Protein AF-A0A2C9XS08-F1 (afdb_monomer)

Nearest PDB structures (foldseek):
  7d3e-assembly1_B  TM=2.077E-01  e=2.075E-01  Homo sapiens
  6wxu-assembly1_D  TM=2.067E-01  e=1.122E+00  Mus musculus
  6fvo-assembly2_C  TM=2.912E-01  e=3.241E+00  Mycobacterium tuberculosis CDC1551
  6fvo-assembly1_B  TM=2.943E-01  e=5.509E+00  Mycobacterium tuberculosis CDC1551
  3p16-assembly1_B  TM=3.175E-01  e=7.358E+00  Mycobacterium tuberculosis H37Rv

Structure (mmCIF, N/CA/C/O backbone):
data_AF-A0A2C9XS08-F1
#
_entry.id   AF-A0A2C9XS08-F1
#
loop_
_atom_site.group_PDB
_atom_site.id
_atom_site.type_symbol
_atom_site.label_atom_id
_atom_site.label_alt_id
_atom_site.label_comp_id
_atom_site.label_asym_id
_atom_site.label_entity_id
_atom_site.label_seq_id
_atom_site.pdbx_PDB_ins_code
_atom_site.Cartn_x
_atom_site.Cartn_y
_atom_site.Cartn_z
_atom_site.occupancy
_atom_site.B_iso_or_equiv
_atom_site.auth_seq_id
_atom_site.auth_comp_id
_atom_site.auth_asym_id
_atom_site.auth_atom_id
_atom_site.pdbx_PDB_model_num
ATOM 1 N N . MET A 1 1 ? 12.002 14.402 -0.141 1.00 68.38 1 MET A N 1
ATOM 2 C CA . MET A 1 1 ? 11.524 13.718 -1.365 1.00 68.38 1 MET A CA 1
ATOM 3 C C . MET A 1 1 ? 12.519 12.610 -1.661 1.00 68.38 1 MET A C 1
ATOM 5 O O . MET A 1 1 ? 13.706 12.891 -1.574 1.00 68.38 1 MET A O 1
ATOM 9 N N . ILE A 1 2 ? 12.073 11.375 -1.912 1.00 89.12 2 ILE A N 1
ATOM 10 C CA . ILE A 1 2 ? 13.003 10.260 -2.166 1.00 89.12 2 ILE A CA 1
ATOM 11 C C . ILE A 1 2 ? 13.711 10.421 -3.521 1.00 89.12 2 ILE A C 1
ATOM 13 O O . ILE A 1 2 ? 13.140 10.992 -4.457 1.00 89.12 2 ILE A O 1
ATOM 17 N N . ASP A 1 3 ? 14.936 9.909 -3.626 1.00 92.19 3 ASP A N 1
ATOM 18 C CA . ASP A 1 3 ? 15.738 9.979 -4.850 1.00 92.19 3 ASP A CA 1
ATOM 19 C C . ASP A 1 3 ? 15.143 9.169 -6.015 1.00 92.19 3 ASP A C 1
ATOM 21 O O . ASP A 1 3 ? 14.285 8.302 -5.837 1.00 92.19 3 ASP A O 1
ATOM 25 N N . PHE A 1 4 ? 15.612 9.457 -7.231 1.00 93.31 4 PHE A N 1
ATOM 26 C CA . PHE A 1 4 ? 15.124 8.825 -8.457 1.00 93.31 4 PHE A CA 1
ATOM 27 C C . PHE A 1 4 ? 15.293 7.297 -8.473 1.00 93.31 4 PHE A C 1
ATOM 29 O O . PHE A 1 4 ? 14.376 6.599 -8.909 1.00 93.31 4 PHE A O 1
ATOM 36 N N . ASP A 1 5 ? 16.408 6.756 -7.974 1.00 92.12 5 ASP A N 1
ATOM 37 C CA . ASP A 1 5 ? 16.639 5.306 -7.952 1.00 92.12 5 ASP A CA 1
ATOM 38 C C . ASP A 1 5 ? 15.596 4.596 -7.082 1.00 92.12 5 ASP A C 1
ATOM 40 O O . ASP A 1 5 ? 15.084 3.528 -7.436 1.00 92.12 5 ASP A O 1
ATOM 44 N N . ARG A 1 6 ? 15.227 5.218 -5.961 1.00 92.75 6 ARG A N 1
ATOM 45 C CA . ARG A 1 6 ? 14.190 4.730 -5.055 1.00 92.75 6 ARG A CA 1
ATOM 46 C C . ARG A 1 6 ? 12.800 4.829 -5.681 1.00 92.75 6 ARG A C 1
ATOM 48 O O . ARG A 1 6 ? 12.022 3.878 -5.583 1.00 92.75 6 ARG A O 1
ATOM 55 N N . GLN A 1 7 ? 12.501 5.917 -6.396 1.00 95.50 7 GLN A N 1
ATOM 56 C CA . GLN A 1 7 ? 11.256 6.044 -7.169 1.00 95.50 7 GLN A CA 1
ATOM 57 C C . GLN A 1 7 ? 11.149 4.954 -8.247 1.00 95.50 7 GLN A C 1
ATOM 59 O O . GLN A 1 7 ? 10.123 4.273 -8.345 1.00 95.50 7 GLN A O 1
ATOM 64 N N . TYR A 1 8 ? 12.226 4.737 -9.007 1.00 95.69 8 TYR A N 1
ATOM 65 C CA . TYR A 1 8 ? 12.328 3.682 -10.015 1.00 95.69 8 TYR A CA 1
ATOM 66 C C . TYR A 1 8 ? 12.137 2.297 -9.403 1.00 95.69 8 TYR A C 1
ATOM 68 O O . TYR A 1 8 ? 11.377 1.483 -9.933 1.00 95.69 8 TYR A O 1
ATOM 76 N N . HIS A 1 9 ? 12.747 2.036 -8.244 1.00 94.69 9 HIS A N 1
ATOM 77 C CA . HIS A 1 9 ? 12.572 0.772 -7.536 1.00 94.69 9 HIS A CA 1
ATOM 78 C C . HIS A 1 9 ? 11.119 0.539 -7.113 1.00 94.69 9 HIS A C 1
ATOM 80 O O . HIS A 1 9 ? 10.585 -0.539 -7.379 1.00 94.69 9 HIS A O 1
ATOM 86 N N . ILE A 1 10 ? 10.443 1.539 -6.540 1.00 95.62 10 ILE A N 1
ATOM 87 C CA . ILE A 1 10 ? 9.025 1.445 -6.151 1.00 95.62 10 ILE A CA 1
ATOM 88 C C . ILE A 1 10 ? 8.136 1.137 -7.362 1.00 95.62 10 ILE A C 1
ATOM 90 O O . ILE A 1 10 ? 7.289 0.235 -7.294 1.00 95.62 10 ILE A O 1
ATOM 94 N N . LEU A 1 11 ? 8.343 1.825 -8.489 1.00 96.75 11 LEU A N 1
ATOM 95 C CA . LEU A 1 11 ? 7.591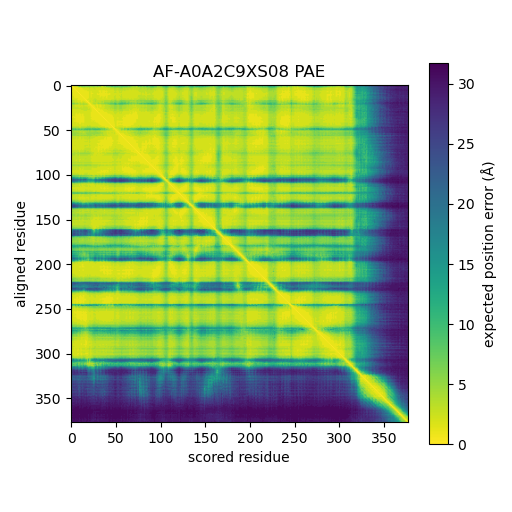 1.552 -9.712 1.00 96.75 11 LEU A CA 1
ATOM 96 C C . LEU A 1 11 ? 7.877 0.140 -10.243 1.00 96.75 11 LEU A C 1
ATOM 98 O O . LEU A 1 11 ? 6.941 -0.614 -10.526 1.00 96.75 11 LEU A O 1
ATOM 102 N N . ALA A 1 12 ? 9.145 -0.274 -10.303 1.00 95.00 12 ALA A N 1
ATOM 103 C CA . ALA A 1 12 ? 9.530 -1.623 -10.715 1.00 95.00 12 ALA A CA 1
ATOM 104 C C . ALA A 1 12 ? 8.876 -2.690 -9.829 1.00 95.00 12 ALA A C 1
ATOM 106 O O . ALA A 1 12 ? 8.375 -3.704 -10.329 1.00 95.00 12 ALA A O 1
ATOM 107 N N . LEU A 1 13 ? 8.782 -2.450 -8.518 1.00 93.00 13 LEU A N 1
ATOM 108 C CA . LEU A 1 13 ? 8.087 -3.339 -7.596 1.00 93.00 13 LEU A CA 1
ATOM 109 C C . LEU A 1 13 ? 6.580 -3.412 -7.880 1.00 93.00 13 LEU A C 1
ATOM 111 O O . LEU A 1 13 ? 6.038 -4.522 -7.942 1.00 93.00 13 LEU A O 1
ATOM 115 N N . ALA A 1 14 ? 5.911 -2.282 -8.131 1.00 93.50 14 ALA A N 1
ATOM 116 C CA . ALA A 1 14 ? 4.492 -2.240 -8.505 1.00 93.50 14 ALA A CA 1
ATOM 117 C C . ALA A 1 14 ? 4.205 -2.987 -9.825 1.00 93.50 14 ALA A C 1
ATOM 119 O O . ALA A 1 14 ? 3.180 -3.678 -9.970 1.00 93.50 14 ALA A O 1
ATOM 120 N N . LEU A 1 15 ? 5.134 -2.895 -10.780 1.00 93.06 15 LEU A N 1
ATOM 121 C CA . LEU A 1 15 ? 5.078 -3.572 -12.076 1.00 93.06 15 LEU A CA 1
ATOM 122 C C . LEU A 1 15 ? 5.524 -5.042 -12.009 1.00 93.06 15 LEU A C 1
ATOM 124 O O . LEU A 1 15 ? 5.267 -5.803 -12.945 1.00 93.06 15 LEU A O 1
ATOM 128 N N . ARG A 1 16 ? 6.070 -5.504 -10.876 1.00 89.44 16 ARG A N 1
ATOM 129 C CA . ARG A 1 16 ? 6.657 -6.849 -10.695 1.00 89.44 16 ARG A CA 1
ATOM 130 C C . ARG A 1 16 ? 7.855 -7.108 -11.613 1.00 89.44 16 ARG A C 1
ATOM 132 O O . ARG A 1 16 ? 7.973 -8.190 -12.185 1.00 89.44 16 ARG A O 1
ATOM 139 N N . LEU A 1 17 ? 8.694 -6.092 -11.756 1.00 91.94 17 LEU A N 1
ATOM 140 C CA . LEU A 1 17 ? 9.929 -6.057 -12.537 1.00 91.94 17 LEU A CA 1
ATOM 141 C C . LEU A 1 17 ? 11.148 -5.706 -11.665 1.00 91.94 17 LEU A C 1
ATOM 143 O O . LEU A 1 17 ? 12.200 -5.353 -12.177 1.00 91.94 17 LEU A O 1
ATOM 147 N N . GLY A 1 18 ? 11.007 -5.806 -10.343 1.00 89.12 18 GLY A N 1
ATOM 148 C CA . GLY A 1 18 ? 12.073 -5.624 -9.360 1.00 89.12 18 GLY A CA 1
ATOM 149 C C . GLY A 1 18 ? 11.928 -6.623 -8.214 1.00 89.12 18 GLY A C 1
ATOM 150 O O . GLY A 1 18 ? 10.843 -7.182 -8.011 1.00 89.12 18 GLY A O 1
ATOM 151 N N . LYS A 1 19 ? 13.015 -6.843 -7.469 1.00 85.19 19 LYS A N 1
ATOM 152 C CA . LYS A 1 19 ? 13.054 -7.651 -6.241 1.00 85.19 19 LYS A CA 1
ATOM 153 C C . LYS A 1 19 ? 12.884 -6.727 -5.038 1.00 85.19 19 LYS A C 1
ATOM 155 O O . LYS A 1 19 ? 13.510 -5.671 -4.987 1.00 85.19 19 LYS A O 1
ATOM 160 N N . ALA A 1 20 ? 12.099 -7.123 -4.037 1.00 85.50 20 ALA A N 1
ATOM 161 C CA . ALA A 1 20 ? 11.960 -6.315 -2.821 1.00 85.50 20 ALA A CA 1
ATOM 162 C C . ALA A 1 20 ? 13.160 -6.409 -1.871 1.00 85.50 20 ALA A C 1
ATOM 164 O O . ALA A 1 20 ? 13.136 -5.772 -0.832 1.00 85.50 20 ALA A O 1
ATOM 165 N N . SER A 1 21 ? 14.203 -7.179 -2.184 1.00 78.38 21 SER A N 1
ATOM 166 C CA . SER A 1 21 ? 15.326 -7.430 -1.273 1.00 78.38 21 SER A CA 1
ATOM 167 C C . SER A 1 21 ? 16.055 -6.165 -0.796 1.00 78.38 21 SER A C 1
ATOM 169 O O . SER A 1 21 ? 16.594 -6.173 0.304 1.00 78.38 21 SER A O 1
ATOM 171 N N . ASP A 1 22 ? 16.016 -5.078 -1.571 1.00 80.88 22 ASP A N 1
ATOM 172 C CA . ASP A 1 22 ? 16.561 -3.767 -1.180 1.00 80.88 22 ASP A CA 1
ATOM 173 C C . ASP A 1 22 ? 15.507 -2.798 -0.592 1.00 80.88 22 ASP A C 1
ATOM 175 O O . ASP A 1 22 ? 15.813 -1.685 -0.181 1.00 80.88 22 ASP A O 1
ATOM 179 N N . PHE A 1 23 ? 14.236 -3.201 -0.528 1.00 86.62 23 PHE A N 1
ATOM 180 C CA . PHE A 1 23 ? 13.156 -2.346 -0.045 1.00 86.62 23 PHE A CA 1
ATOM 181 C C . PHE A 1 23 ? 13.086 -2.348 1.487 1.00 86.62 23 PHE A C 1
ATOM 183 O O . PHE A 1 23 ? 12.825 -3.380 2.105 1.00 86.62 23 PHE A O 1
ATOM 190 N N . LYS A 1 24 ? 13.231 -1.179 2.115 1.00 87.12 24 LYS A N 1
ATOM 191 C CA . LYS A 1 24 ? 12.954 -1.008 3.550 1.00 87.12 24 LYS A CA 1
ATOM 192 C C . LYS A 1 24 ? 11.459 -0.802 3.778 1.00 87.12 24 LYS A C 1
ATOM 194 O O . LYS A 1 24 ? 10.878 0.109 3.199 1.00 87.12 24 LYS A O 1
ATOM 199 N N . ALA A 1 25 ? 10.840 -1.637 4.609 1.00 85.75 25 ALA A N 1
ATOM 200 C CA . ALA A 1 25 ? 9.417 -1.530 4.957 1.00 85.75 25 ALA A CA 1
ATOM 201 C C . ALA A 1 25 ? 9.173 -0.948 6.361 1.00 85.75 25 ALA A C 1
ATOM 203 O O . ALA A 1 25 ? 8.031 -0.780 6.767 1.00 85.75 25 ALA A O 1
ATOM 204 N N . VAL A 1 26 ? 10.223 -0.656 7.119 1.00 84.12 26 VAL A N 1
ATOM 205 C CA . VAL A 1 26 ? 10.158 -0.122 8.485 1.00 84.12 26 VAL A CA 1
ATOM 206 C C . VAL A 1 26 ? 11.301 0.864 8.712 1.00 84.12 26 VAL A C 1
ATOM 208 O O . VAL A 1 26 ? 12.168 0.998 7.842 1.00 84.12 26 VAL A O 1
ATOM 211 N N . GLY A 1 27 ? 11.261 1.571 9.842 1.00 84.00 27 GLY A N 1
ATOM 212 C CA . GLY A 1 27 ? 12.263 2.576 10.187 1.00 84.00 27 GLY A CA 1
ATOM 213 C C . GLY A 1 27 ? 12.100 3.844 9.354 1.00 84.00 27 GLY A C 1
ATOM 214 O O . GLY A 1 27 ? 11.110 4.001 8.636 1.00 84.00 27 GLY A O 1
ATOM 215 N N . ASP A 1 28 ? 13.070 4.753 9.439 1.00 86.44 28 ASP A N 1
ATOM 216 C CA . ASP A 1 28 ? 13.003 6.054 8.757 1.00 86.44 28 ASP A CA 1
ATOM 217 C C . ASP A 1 28 ? 12.906 5.890 7.234 1.00 86.44 28 ASP A C 1
ATOM 219 O O . ASP A 1 28 ? 12.031 6.455 6.582 1.00 86.44 28 ASP A O 1
ATOM 223 N N . GLU A 1 29 ? 13.718 4.995 6.677 1.00 88.25 29 GLU A N 1
ATOM 224 C CA . GLU A 1 29 ? 13.676 4.638 5.261 1.00 88.25 29 GLU A CA 1
ATOM 225 C C . GLU A 1 29 ? 12.349 3.984 4.829 1.00 88.25 29 GLU A C 1
ATOM 227 O O . GLU A 1 29 ? 11.869 4.204 3.713 1.00 88.25 29 GLU A O 1
ATOM 232 N N . GLY A 1 30 ? 11.756 3.144 5.685 1.00 89.69 30 GLY A N 1
ATOM 233 C CA . GLY A 1 30 ? 10.451 2.533 5.431 1.00 89.69 30 GLY A CA 1
ATOM 234 C C . GLY A 1 30 ? 9.313 3.542 5.496 1.00 89.69 30 GLY A C 1
ATOM 235 O O . GLY A 1 30 ? 8.397 3.496 4.674 1.00 89.69 30 GLY A O 1
ATOM 236 N N . LYS A 1 31 ? 9.406 4.490 6.430 1.00 92.69 31 LYS A N 1
ATOM 237 C CA . LYS A 1 31 ? 8.524 5.649 6.509 1.00 92.69 31 LYS A CA 1
ATOM 238 C C . LYS A 1 31 ? 8.572 6.451 5.210 1.00 92.69 31 LYS A C 1
ATOM 240 O O . LYS A 1 31 ? 7.526 6.637 4.597 1.00 92.69 31 LYS A O 1
ATOM 245 N N . GLU A 1 32 ? 9.754 6.861 4.753 1.00 94.75 32 GLU A N 1
ATOM 246 C CA . GLU A 1 32 ? 9.895 7.644 3.517 1.00 94.75 32 GLU A CA 1
ATOM 247 C C . GLU A 1 32 ? 9.328 6.901 2.301 1.00 94.75 32 GLU A C 1
ATOM 249 O O . GLU A 1 32 ? 8.604 7.480 1.486 1.00 94.75 32 GLU A O 1
ATOM 254 N N . ASN A 1 33 ? 9.600 5.595 2.214 1.00 95.25 33 ASN A N 1
ATOM 255 C CA . ASN A 1 33 ? 9.065 4.715 1.179 1.00 95.25 33 ASN A CA 1
ATOM 256 C C . ASN A 1 33 ? 7.536 4.719 1.134 1.00 95.25 33 ASN A C 1
ATOM 258 O O . ASN A 1 33 ? 6.946 4.856 0.060 1.00 95.25 33 ASN A O 1
ATOM 262 N N . TYR A 1 34 ? 6.885 4.540 2.284 1.00 96.31 34 TYR A N 1
ATOM 263 C CA . TYR A 1 34 ? 5.431 4.467 2.330 1.00 96.31 34 TYR A CA 1
ATOM 264 C C . TYR A 1 34 ? 4.769 5.830 2.189 1.00 96.31 34 TYR A C 1
ATOM 266 O O . TYR A 1 34 ? 3.783 5.925 1.462 1.00 96.31 34 TYR A O 1
ATOM 274 N N . GLN A 1 35 ? 5.321 6.891 2.781 1.00 97.44 35 GLN A N 1
ATOM 275 C CA . GLN A 1 35 ? 4.818 8.249 2.566 1.00 97.44 35 GLN A CA 1
ATOM 276 C C . GLN A 1 35 ? 4.852 8.618 1.076 1.00 97.44 35 GLN A C 1
ATOM 278 O O . GLN A 1 35 ? 3.867 9.129 0.546 1.00 97.44 35 GLN A O 1
ATOM 283 N N . PHE A 1 36 ? 5.933 8.269 0.368 1.00 97.69 36 PHE A N 1
ATOM 284 C CA . PHE A 1 36 ? 5.993 8.428 -1.085 1.00 97.69 36 PHE A CA 1
ATOM 285 C C . PHE A 1 36 ? 4.976 7.542 -1.820 1.00 97.69 36 PHE A C 1
ATOM 287 O O . PHE A 1 36 ? 4.302 8.003 -2.736 1.00 97.69 36 PHE A O 1
ATOM 294 N N . LEU A 1 37 ? 4.828 6.269 -1.439 1.00 97.94 37 LEU A N 1
ATOM 295 C CA . LEU A 1 37 ? 3.858 5.378 -2.082 1.00 97.94 37 LEU A CA 1
ATOM 296 C C . LEU A 1 37 ? 2.422 5.913 -1.965 1.00 97.94 37 LEU A C 1
ATOM 298 O O . LEU A 1 37 ? 1.692 5.944 -2.957 1.00 97.94 37 LEU A O 1
ATOM 302 N N . PHE A 1 38 ? 2.020 6.343 -0.768 1.00 98.44 38 PHE A N 1
ATOM 303 C CA . PHE A 1 38 ? 0.683 6.878 -0.527 1.00 98.44 38 PHE A CA 1
ATOM 304 C C . PHE A 1 38 ? 0.478 8.245 -1.187 1.00 98.44 38 PHE A C 1
ATOM 306 O O . PHE A 1 38 ? -0.620 8.496 -1.682 1.00 98.44 38 PHE A O 1
ATOM 313 N N . SER A 1 39 ? 1.517 9.080 -1.320 1.00 98.12 39 SER A N 1
ATOM 314 C CA . SER A 1 39 ? 1.406 10.317 -2.105 1.00 98.12 39 SER A CA 1
ATOM 315 C C . SER A 1 39 ? 1.164 10.034 -3.590 1.00 98.12 39 SER A C 1
ATOM 317 O O . SER A 1 39 ? 0.360 10.714 -4.223 1.00 98.12 39 SER A O 1
ATOM 319 N N . LYS A 1 40 ? 1.741 8.958 -4.144 1.00 98.06 40 LYS A N 1
ATOM 320 C CA . LYS A 1 40 ? 1.394 8.510 -5.502 1.00 98.06 40 LYS A CA 1
ATOM 321 C C . LYS A 1 40 ? -0.048 8.015 -5.605 1.00 98.06 40 LYS A C 1
ATOM 323 O O . LYS A 1 40 ? -0.690 8.258 -6.623 1.00 98.06 40 LYS A O 1
ATOM 328 N N . PHE A 1 41 ? -0.607 7.383 -4.572 1.00 98.19 41 PHE A N 1
ATOM 329 C CA . PHE A 1 41 ? -2.038 7.046 -4.565 1.00 98.19 41 PHE A CA 1
ATOM 330 C C . PHE A 1 41 ? -2.930 8.293 -4.521 1.00 98.19 41 PHE A C 1
ATOM 332 O O . PHE A 1 41 ? -3.946 8.314 -5.213 1.00 98.19 41 PHE A O 1
ATOM 339 N N . ILE A 1 42 ? -2.532 9.344 -3.793 1.00 98.50 42 ILE A N 1
ATOM 340 C CA . ILE A 1 42 ? -3.204 10.654 -3.832 1.00 98.50 42 ILE A CA 1
ATOM 341 C C . ILE A 1 42 ? -3.185 11.206 -5.261 1.00 98.50 42 ILE A C 1
ATOM 343 O O . ILE A 1 42 ? -4.251 11.456 -5.828 1.00 98.50 42 ILE A O 1
ATOM 347 N N . SER A 1 43 ? -2.011 11.262 -5.901 1.00 97.75 43 SER A N 1
ATOM 348 C CA . SER A 1 43 ? -1.888 11.740 -7.284 1.00 97.75 43 SER A CA 1
ATOM 349 C C . SER A 1 43 ? -2.722 10.930 -8.279 1.00 97.75 43 SER A C 1
ATOM 351 O O . SER A 1 43 ? -3.267 11.491 -9.228 1.00 97.75 43 SER A O 1
ATOM 353 N N . MET A 1 44 ? -2.895 9.620 -8.062 1.00 97.00 44 MET A N 1
ATOM 354 C CA . MET A 1 44 ? -3.790 8.806 -8.894 1.00 97.00 44 MET A CA 1
ATOM 355 C C . MET A 1 44 ? -5.251 9.268 -8.812 1.00 97.00 44 MET A C 1
ATOM 357 O O . MET A 1 44 ? -5.947 9.197 -9.823 1.00 97.00 44 MET A O 1
ATOM 361 N N . ILE A 1 45 ? -5.724 9.718 -7.645 1.00 97.50 45 ILE A N 1
ATOM 362 C CA . ILE A 1 45 ? -7.092 10.227 -7.451 1.00 97.50 45 ILE A CA 1
ATOM 363 C C . ILE A 1 45 ? -7.243 11.640 -8.022 1.00 97.50 45 ILE A C 1
ATOM 365 O O . ILE A 1 45 ? -8.231 11.930 -8.709 1.00 97.50 45 ILE A O 1
ATOM 369 N N . GLU A 1 46 ? -6.252 12.503 -7.799 1.00 96.31 46 GLU A N 1
ATOM 370 C CA . GLU A 1 46 ? -6.212 13.869 -8.337 1.00 96.31 46 GLU A CA 1
ATOM 371 C C . GLU A 1 46 ? -6.278 13.864 -9.869 1.00 96.31 46 GLU A C 1
ATOM 373 O O . GLU A 1 46 ? -7.117 14.538 -10.470 1.00 96.31 46 GLU A O 1
ATOM 378 N N . GLN A 1 47 ? -5.462 13.022 -10.510 1.00 94.44 47 GLN A N 1
ATOM 379 C CA . GLN A 1 47 ? -5.370 12.922 -11.968 1.00 94.44 47 GLN A CA 1
ATOM 380 C C . GLN A 1 47 ? -6.534 12.146 -12.613 1.00 94.44 47 GLN A C 1
ATOM 382 O O . GLN A 1 47 ? -6.642 12.106 -13.841 1.00 94.44 47 GLN A O 1
ATOM 387 N N . ASP A 1 48 ? -7.421 11.521 -11.830 1.00 92.00 48 ASP A N 1
ATOM 388 C CA . ASP A 1 48 ? -8.498 10.672 -12.349 1.00 92.00 48 ASP A CA 1
ATOM 389 C C . ASP A 1 48 ? -9.681 11.461 -12.940 1.00 92.00 48 ASP A C 1
ATOM 391 O O . ASP A 1 48 ? -10.788 11.461 -12.404 1.00 92.00 48 ASP A O 1
ATOM 395 N N . LYS A 1 49 ? -9.474 12.160 -14.056 1.00 86.19 49 LYS A N 1
ATOM 396 C CA . LYS A 1 49 ? -10.520 12.985 -14.691 1.00 86.19 49 LYS A CA 1
ATOM 397 C C . LYS A 1 49 ? -11.756 12.187 -15.130 1.00 86.19 49 LYS A C 1
ATOM 399 O O . LYS A 1 49 ? -12.848 12.735 -15.170 1.00 86.19 49 LYS A O 1
ATOM 404 N N . GLY A 1 50 ? -11.588 10.903 -15.446 1.00 84.75 50 GLY A N 1
ATOM 405 C CA . GLY A 1 50 ? -12.658 10.035 -15.949 1.00 84.75 50 GLY A CA 1
ATOM 406 C C . GLY A 1 50 ? -13.464 9.310 -14.871 1.00 84.75 50 GLY A C 1
ATOM 407 O O . GLY A 1 50 ? -14.255 8.444 -15.225 1.00 84.75 50 GLY A O 1
ATOM 408 N N . SER A 1 51 ? -13.240 9.605 -13.585 1.00 88.50 51 SER A N 1
ATOM 409 C CA . SER A 1 51 ? -13.875 8.896 -12.459 1.00 88.50 51 SER A CA 1
ATOM 410 C C . SER A 1 51 ? -13.685 7.374 -12.523 1.00 88.50 51 SER A C 1
ATOM 412 O O . SER A 1 51 ? -14.569 6.606 -12.151 1.00 88.50 51 SER A O 1
ATOM 414 N N . PHE A 1 52 ? -12.529 6.923 -13.023 1.00 91.12 52 PHE A N 1
ATOM 415 C CA . PHE A 1 52 ? -12.209 5.502 -13.120 1.00 91.12 52 PHE A CA 1
ATOM 416 C C . PHE A 1 52 ? -12.174 4.837 -11.745 1.00 91.12 52 PHE A C 1
ATOM 418 O O . PHE A 1 52 ? -12.593 3.692 -11.623 1.00 91.12 52 PHE A O 1
ATOM 425 N N . PHE A 1 53 ? -11.636 5.521 -10.732 1.00 90.56 53 PHE A N 1
ATOM 426 C CA . PHE A 1 53 ? -11.534 5.014 -9.368 1.00 90.56 53 PHE A CA 1
ATOM 427 C C . PHE A 1 53 ? -12.764 5.342 -8.545 1.00 90.56 53 PHE A C 1
ATOM 429 O O . PHE A 1 53 ? -13.292 4.455 -7.877 1.00 90.56 53 PHE A O 1
ATOM 436 N N . ILE A 1 54 ? -13.178 6.607 -8.546 1.00 90.81 54 ILE A N 1
ATOM 437 C CA . ILE A 1 54 ? -14.212 7.136 -7.662 1.00 90.81 54 ILE A CA 1
ATOM 438 C C . ILE A 1 54 ? -14.856 8.372 -8.294 1.00 90.81 54 ILE A C 1
ATOM 440 O O . ILE A 1 54 ? -14.216 9.097 -9.057 1.00 90.81 54 ILE A O 1
ATOM 444 N N . GLU A 1 55 ? -16.117 8.617 -7.957 1.00 92.44 55 GLU A N 1
ATOM 445 C CA . GLU A 1 55 ? -16.868 9.787 -8.410 1.00 92.44 55 GLU A CA 1
ATOM 446 C C . GLU A 1 55 ? -16.254 11.098 -7.865 1.00 92.44 55 GLU A C 1
ATOM 448 O O . GLU A 1 55 ? -15.719 11.101 -6.745 1.00 92.44 55 GLU A O 1
ATOM 453 N N . PRO A 1 56 ? -16.342 12.229 -8.596 1.00 93.88 56 PRO A N 1
ATOM 454 C CA . PRO A 1 56 ? -15.639 13.469 -8.252 1.00 93.88 56 PRO A CA 1
ATOM 455 C C . PRO A 1 56 ? -15.920 13.985 -6.835 1.00 93.88 56 PRO A C 1
ATOM 457 O O . PRO A 1 56 ? -14.995 14.399 -6.138 1.00 93.88 56 PRO A O 1
ATOM 460 N N . GLN A 1 57 ? -17.169 13.889 -6.375 1.00 95.19 57 GLN A N 1
ATOM 461 C CA . GLN A 1 57 ? -17.624 14.367 -5.068 1.00 95.19 57 GLN A CA 1
ATOM 462 C C . GLN A 1 57 ? -16.970 13.651 -3.876 1.00 95.19 57 GLN A C 1
ATOM 464 O O . GLN A 1 57 ? -16.857 14.228 -2.798 1.00 95.19 57 GLN A O 1
ATOM 469 N N . LYS A 1 58 ? -16.509 12.407 -4.053 1.00 96.06 58 LYS A N 1
ATOM 470 C CA . LYS A 1 58 ? -15.866 11.622 -2.985 1.00 96.06 58 LYS A CA 1
ATOM 471 C C . LYS A 1 58 ? -14.347 11.818 -2.948 1.00 96.06 58 LYS A C 1
ATOM 473 O O . LYS A 1 58 ? -13.720 11.482 -1.947 1.00 96.06 58 LYS A O 1
ATOM 478 N N . LYS A 1 59 ? -13.735 12.377 -4.003 1.00 96.75 59 LYS A N 1
ATOM 479 C CA . LYS A 1 59 ? -12.270 12.470 -4.142 1.00 96.75 59 LYS A CA 1
ATOM 480 C C . LYS A 1 59 ? -11.587 13.168 -2.974 1.00 96.75 59 LYS A C 1
ATOM 482 O O . LYS A 1 59 ? -10.606 12.640 -2.465 1.00 96.75 59 LYS A O 1
ATOM 487 N N . ALA A 1 60 ? -12.110 14.316 -2.543 1.00 97.56 60 ALA A N 1
ATOM 488 C CA . ALA A 1 60 ? -11.513 15.090 -1.456 1.00 97.56 60 ALA A CA 1
ATOM 489 C C . ALA A 1 60 ? -11.418 14.267 -0.160 1.00 97.56 60 ALA A C 1
ATOM 491 O O . ALA A 1 60 ? -10.362 14.220 0.460 1.00 97.56 60 ALA A O 1
ATOM 492 N N . ALA A 1 61 ? -12.480 13.536 0.194 1.00 98.06 61 ALA A N 1
ATOM 493 C CA . ALA A 1 61 ? -12.495 12.691 1.385 1.00 98.06 61 ALA A CA 1
ATOM 494 C C . ALA A 1 61 ? -11.520 11.502 1.281 1.00 98.06 61 ALA A C 1
ATOM 496 O O . ALA A 1 61 ? -10.823 11.194 2.246 1.00 98.06 61 ALA A O 1
ATOM 497 N N . ILE A 1 62 ? -11.403 10.881 0.100 1.00 98.12 62 ILE A N 1
ATOM 498 C CA . ILE A 1 62 ? -10.405 9.826 -0.148 1.00 98.12 62 ILE A CA 1
ATOM 499 C C . ILE A 1 62 ? -8.980 10.365 -0.011 1.00 98.12 62 ILE A C 1
ATOM 501 O O . ILE A 1 62 ? -8.139 9.710 0.602 1.00 98.12 62 ILE A O 1
ATOM 505 N N . ILE A 1 63 ? -8.706 11.552 -0.558 1.00 98.56 63 ILE A N 1
ATOM 506 C CA . ILE A 1 63 ? -7.400 12.209 -0.433 1.00 98.56 63 ILE A CA 1
ATOM 507 C C . ILE A 1 63 ? -7.088 12.476 1.044 1.00 98.56 63 ILE A C 1
ATOM 509 O O . ILE A 1 63 ? -5.998 12.133 1.492 1.00 98.56 63 ILE A O 1
ATOM 513 N N . THR A 1 64 ? -8.048 12.976 1.830 1.00 98.44 64 THR A N 1
ATOM 514 C CA . THR A 1 64 ? -7.883 13.150 3.284 1.00 98.44 64 THR A CA 1
ATOM 515 C C . THR A 1 64 ? -7.565 11.832 3.999 1.00 98.44 64 THR A C 1
ATOM 517 O O . THR A 1 64 ? -6.652 11.788 4.816 1.00 98.44 64 THR A O 1
ATOM 520 N N . SER A 1 65 ? -8.241 10.731 3.667 1.00 98.69 65 SER A N 1
ATOM 521 C CA . SER A 1 65 ? -7.952 9.408 4.251 1.00 98.69 65 SER A CA 1
ATOM 522 C C . SER A 1 65 ? -6.557 8.879 3.901 1.00 98.69 65 SER A C 1
ATOM 524 O O . SER A 1 65 ? -5.869 8.266 4.725 1.00 98.69 65 SER A O 1
ATOM 526 N N . LEU A 1 66 ? -6.092 9.141 2.678 1.00 98.56 66 LEU A N 1
ATOM 527 C CA . LEU A 1 66 ? -4.717 8.840 2.283 1.00 98.56 66 LEU A CA 1
ATOM 528 C C . LEU A 1 66 ? -3.711 9.756 2.996 1.00 98.56 66 LEU A C 1
ATOM 530 O O . LEU A 1 66 ? -2.641 9.282 3.371 1.00 98.56 66 LEU A O 1
ATOM 534 N N . GLN A 1 67 ? -4.061 11.016 3.261 1.00 98.50 67 GLN A N 1
ATOM 535 C CA . GLN A 1 67 ? -3.234 11.917 4.063 1.00 98.50 67 GLN A CA 1
ATOM 536 C C . GLN A 1 67 ? -3.123 11.430 5.513 1.00 98.50 67 GLN A C 1
ATOM 538 O O . GLN A 1 67 ? -2.013 11.298 6.007 1.00 98.50 67 GLN A O 1
ATOM 543 N N . HIS A 1 68 ? -4.217 11.004 6.151 1.00 98.00 68 HIS A N 1
ATOM 544 C CA . HIS A 1 68 ? -4.166 10.374 7.480 1.00 98.00 68 HIS A CA 1
ATOM 545 C C . HIS A 1 68 ? -3.254 9.135 7.517 1.00 98.00 68 HIS A C 1
ATOM 547 O O . HIS A 1 68 ? -2.587 8.857 8.514 1.00 98.00 68 HIS A O 1
ATOM 553 N N . THR A 1 69 ? -3.204 8.386 6.413 1.00 97.69 69 THR A N 1
ATOM 554 C CA . THR A 1 69 ? -2.285 7.253 6.252 1.00 97.69 69 THR A CA 1
ATOM 555 C C . THR A 1 69 ? -0.817 7.697 6.164 1.00 97.69 69 THR A C 1
ATOM 557 O O . THR A 1 69 ? 0.063 7.018 6.691 1.00 97.69 69 THR A O 1
ATOM 560 N N . ILE A 1 70 ? -0.531 8.839 5.535 1.00 97.88 70 ILE A N 1
ATOM 561 C CA . ILE A 1 70 ? 0.804 9.459 5.532 1.00 97.88 70 ILE A CA 1
ATOM 562 C C . ILE A 1 70 ? 1.150 9.977 6.936 1.00 97.88 70 ILE A C 1
ATOM 564 O O . ILE A 1 70 ? 2.236 9.676 7.441 1.00 97.88 70 ILE A O 1
ATOM 568 N N . ASP A 1 71 ? 0.212 10.666 7.590 1.00 97.31 71 ASP A N 1
ATOM 569 C CA . ASP A 1 71 ? 0.369 11.263 8.921 1.00 97.31 71 ASP A CA 1
ATOM 570 C C . ASP A 1 71 ? 0.637 10.200 9.995 1.00 97.31 71 ASP A C 1
ATOM 572 O O . ASP A 1 71 ? 1.414 10.429 10.924 1.00 97.31 71 ASP A O 1
ATOM 576 N N . PHE A 1 72 ? 0.083 8.987 9.841 1.00 96.31 72 PHE A N 1
ATOM 577 C CA . PHE A 1 72 ? 0.422 7.836 10.684 1.00 96.31 72 PHE A CA 1
ATOM 578 C C . PHE A 1 72 ? 1.941 7.641 10.804 1.00 96.31 72 PHE A C 1
ATOM 580 O O . PHE A 1 72 ? 2.437 7.383 11.906 1.00 96.31 72 PHE A O 1
ATOM 587 N N . TYR A 1 73 ? 2.706 7.805 9.722 1.00 94.62 73 TYR A N 1
ATOM 588 C CA . TYR A 1 73 ? 4.160 7.656 9.770 1.00 94.62 73 TYR A CA 1
ATOM 589 C C . TYR A 1 73 ? 4.855 8.804 10.513 1.00 94.62 73 TYR A C 1
ATOM 591 O O . TYR A 1 73 ? 5.910 8.584 11.117 1.00 94.62 73 TYR A O 1
ATOM 599 N N . ASP A 1 74 ? 4.248 9.988 10.565 1.00 94.50 74 ASP A N 1
ATOM 600 C CA . ASP A 1 74 ? 4.780 11.154 11.273 1.00 94.50 74 ASP A CA 1
ATOM 601 C C . ASP A 1 74 ? 4.500 11.158 12.775 1.00 94.50 74 ASP A C 1
ATOM 603 O O . ASP A 1 74 ? 5.276 11.775 13.512 1.00 94.50 74 ASP A O 1
ATOM 607 N N . THR A 1 75 ? 3.496 10.401 13.233 1.00 94.31 75 THR A N 1
ATOM 608 C CA . THR A 1 75 ? 3.154 10.323 14.664 1.00 94.31 75 THR A CA 1
ATOM 609 C C . THR A 1 75 ? 4.369 9.979 15.540 1.00 94.31 75 THR A C 1
ATOM 611 O O . THR A 1 75 ? 5.179 9.106 15.212 1.00 94.31 75 THR A O 1
ATOM 614 N N . LYS A 1 76 ? 4.532 10.651 16.673 1.00 90.69 76 LYS A N 1
ATOM 615 C CA . LYS A 1 76 ? 5.626 10.436 17.632 1.00 90.69 76 LYS A CA 1
ATOM 616 C C . LYS A 1 76 ? 5.209 9.570 18.808 1.00 90.69 76 LYS A C 1
ATOM 618 O O . LYS A 1 76 ? 6.062 8.936 19.426 1.00 90.69 76 LYS A O 1
ATOM 623 N N . GLU A 1 77 ? 3.909 9.485 19.064 1.00 90.62 77 GLU A N 1
ATOM 624 C CA . GLU A 1 77 ? 3.326 8.688 20.136 1.00 90.62 77 GLU A CA 1
ATOM 625 C C . GLU A 1 77 ? 2.051 7.971 19.667 1.00 90.62 77 GLU A C 1
ATOM 627 O O . GLU A 1 77 ? 1.356 8.422 18.757 1.00 90.62 77 GLU A O 1
ATOM 632 N N . ALA A 1 78 ? 1.703 6.861 20.327 1.00 90.88 78 ALA A N 1
ATOM 633 C CA . ALA A 1 78 ? 0.494 6.093 20.013 1.00 90.88 78 ALA A CA 1
ATOM 634 C C . ALA A 1 78 ? -0.808 6.897 20.194 1.00 90.88 78 ALA A C 1
ATOM 636 O O . ALA A 1 78 ? -1.794 6.629 19.513 1.00 90.88 78 ALA A O 1
ATOM 637 N N . SER A 1 79 ? -0.805 7.894 21.084 1.00 94.12 79 SER A N 1
ATOM 638 C CA . SER A 1 79 ? -1.921 8.818 21.320 1.00 94.12 79 SER A CA 1
ATOM 639 C C . SER A 1 79 ? -2.238 9.685 20.098 1.00 94.12 79 SER A C 1
ATOM 641 O O . SER A 1 79 ? -3.398 9.992 19.847 1.00 94.12 79 SER A O 1
ATOM 643 N N . GLU A 1 80 ? -1.234 10.055 19.305 1.00 97.06 80 GLU A N 1
ATOM 644 C CA . GLU A 1 80 ? -1.446 10.815 18.071 1.00 97.06 80 GLU A CA 1
ATOM 645 C C . GLU A 1 80 ? -2.102 9.940 16.999 1.00 97.06 80 GLU A C 1
ATOM 647 O O . GLU A 1 80 ? -3.029 10.387 16.329 1.00 97.06 80 GLU A O 1
ATOM 652 N N . LEU A 1 81 ? -1.698 8.667 16.889 1.00 96.62 81 LEU A N 1
ATOM 653 C CA . LEU A 1 81 ? -2.383 7.704 16.020 1.00 96.62 81 LEU A CA 1
ATOM 654 C C . LEU A 1 81 ? -3.822 7.451 16.484 1.00 96.62 81 LEU A C 1
ATOM 656 O O . LEU A 1 81 ? -4.730 7.399 15.657 1.00 96.62 81 LEU A O 1
ATOM 660 N N . GLN A 1 82 ? -4.041 7.334 17.794 1.00 97.81 82 GLN A N 1
ATOM 661 C CA . GLN A 1 82 ? -5.385 7.236 18.355 1.00 97.81 82 GLN A CA 1
ATOM 662 C C . GLN A 1 82 ? -6.246 8.431 17.923 1.00 97.81 82 GLN A C 1
ATOM 664 O O . GLN A 1 82 ? -7.345 8.215 17.421 1.00 97.81 82 GLN A O 1
ATOM 669 N N . ASN A 1 83 ? -5.732 9.662 18.024 1.00 98.00 83 ASN A N 1
ATOM 670 C CA . ASN A 1 83 ? -6.460 10.859 17.591 1.00 98.00 83 ASN A CA 1
ATOM 671 C C . ASN A 1 83 ? -6.813 10.815 16.095 1.00 98.00 83 ASN A C 1
ATOM 673 O O . ASN A 1 83 ? -7.912 11.215 15.717 1.00 98.00 83 ASN A O 1
ATOM 677 N N . ILE A 1 84 ? -5.911 10.321 15.236 1.00 98.19 84 ILE A N 1
ATOM 678 C CA . ILE A 1 84 ? -6.203 10.134 13.805 1.00 98.19 84 ILE A CA 1
ATOM 679 C C . ILE A 1 84 ? -7.393 9.177 13.628 1.00 98.19 84 ILE A C 1
ATOM 681 O O . ILE A 1 84 ? -8.305 9.463 12.854 1.00 98.19 84 ILE A O 1
ATOM 685 N N . ILE A 1 85 ? -7.407 8.055 14.355 1.00 98.19 85 ILE A N 1
ATOM 686 C CA . ILE A 1 85 ? -8.457 7.036 14.232 1.00 98.19 85 ILE A CA 1
ATOM 687 C C . ILE A 1 85 ? -9.797 7.515 14.819 1.00 98.19 85 ILE A C 1
ATOM 689 O O . ILE A 1 85 ? -10.848 7.278 14.224 1.00 98.19 85 ILE A O 1
ATOM 693 N N . GLU A 1 86 ? -9.786 8.204 15.960 1.00 97.75 86 GLU A N 1
ATOM 694 C CA . GLU A 1 86 ? -11.000 8.716 16.616 1.00 97.75 86 GLU A CA 1
ATOM 695 C C . GLU A 1 86 ? -11.714 9.792 15.783 1.00 97.75 86 GLU A C 1
ATOM 697 O O . GLU A 1 86 ? -12.949 9.868 15.804 1.00 97.75 86 GLU A O 1
ATOM 702 N N . ASN A 1 87 ? -10.944 10.568 15.010 1.00 97.56 87 ASN A N 1
ATOM 703 C CA . ASN A 1 87 ? -11.434 11.611 14.105 1.00 97.56 87 ASN A CA 1
ATOM 704 C C . ASN A 1 87 ? -11.922 11.086 12.745 1.00 97.56 87 ASN A C 1
ATOM 706 O O . ASN A 1 87 ? -12.353 11.878 11.903 1.00 97.56 87 ASN A O 1
ATOM 710 N N . LEU A 1 88 ? -11.882 9.771 12.505 1.00 98.38 88 LEU A N 1
ATOM 711 C CA . LEU A 1 88 ? -12.545 9.194 11.338 1.00 98.38 88 LEU A CA 1
ATOM 712 C C . LEU A 1 88 ? -14.051 9.472 11.390 1.00 98.38 88 LEU A C 1
ATOM 714 O O . LEU A 1 88 ? -14.674 9.455 12.453 1.00 98.38 88 LEU A O 1
ATOM 718 N N . LYS A 1 89 ? -14.649 9.710 10.223 1.00 97.94 89 LYS A N 1
ATOM 719 C CA . LYS A 1 89 ? -16.091 9.924 10.102 1.00 97.94 89 LYS A CA 1
ATOM 720 C C . LYS A 1 89 ? -16.828 8.607 10.309 1.00 97.94 89 LYS A C 1
ATOM 722 O O . LYS A 1 89 ? -16.484 7.577 9.730 1.00 97.94 89 LYS A O 1
ATOM 727 N N . GLU A 1 90 ? -17.862 8.655 11.133 1.00 97.38 90 GLU A N 1
ATOM 728 C CA . GLU A 1 90 ? -18.687 7.493 11.440 1.00 97.38 90 GLU A CA 1
ATOM 729 C C . GLU A 1 90 ? -19.498 7.059 10.222 1.00 97.38 90 GLU A C 1
ATOM 731 O O . GLU A 1 90 ? -20.130 7.874 9.557 1.00 97.38 90 GLU A O 1
ATOM 736 N N . ASN A 1 91 ? -19.494 5.753 9.947 1.00 96.19 91 ASN A N 1
ATOM 737 C CA . ASN A 1 91 ? -20.248 5.120 8.862 1.00 96.19 91 ASN A CA 1
ATOM 738 C C . ASN A 1 91 ? -19.938 5.633 7.446 1.00 96.19 91 ASN A C 1
ATOM 740 O O . ASN A 1 91 ? -20.639 5.259 6.507 1.00 96.19 91 ASN A O 1
ATOM 744 N N . ASP A 1 92 ? -18.870 6.407 7.272 1.00 97.19 92 ASP A N 1
ATOM 745 C CA . ASP A 1 92 ? -18.444 6.928 5.980 1.00 97.19 92 ASP A CA 1
ATOM 746 C C . ASP A 1 92 ? -17.346 6.024 5.388 1.00 97.19 92 ASP A C 1
ATOM 748 O O . ASP A 1 92 ? -16.228 5.987 5.911 1.00 97.19 92 ASP A O 1
ATOM 752 N N . PRO A 1 93 ? -17.611 5.285 4.293 1.00 96.31 93 PRO A N 1
ATOM 753 C CA . PRO A 1 93 ? -16.609 4.406 3.697 1.00 96.31 93 PRO A CA 1
ATOM 754 C C . PRO A 1 93 ? -15.423 5.165 3.088 1.00 96.31 93 PRO A C 1
ATOM 756 O O . PRO A 1 93 ? -14.379 4.552 2.865 1.00 96.31 93 PRO A O 1
ATOM 759 N N . THR A 1 94 ? -15.559 6.475 2.842 1.00 98.00 94 THR A N 1
ATOM 760 C CA . THR A 1 94 ? -14.469 7.329 2.355 1.00 98.00 94 THR A CA 1
ATOM 761 C C . THR A 1 94 ? -13.502 7.744 3.461 1.00 98.00 94 THR A C 1
ATOM 763 O O . THR A 1 94 ? -12.424 8.241 3.142 1.00 98.00 94 THR A O 1
ATOM 766 N N . SER A 1 95 ? -13.845 7.510 4.737 1.00 98.44 95 SER A N 1
ATOM 767 C CA . SER A 1 95 ? -13.023 7.830 5.905 1.00 98.44 95 SER A CA 1
ATOM 768 C C . SER A 1 95 ? -12.326 6.583 6.454 1.00 98.44 95 SER A C 1
ATOM 770 O O . SER A 1 95 ? -12.949 5.724 7.078 1.00 98.44 95 SER A O 1
ATOM 772 N N . PHE A 1 96 ? -11.022 6.464 6.198 1.00 98.56 96 PHE A N 1
ATOM 773 C CA . PHE A 1 96 ? -10.232 5.293 6.578 1.00 98.56 96 PHE A CA 1
ATOM 774 C C . PHE A 1 96 ? -8.751 5.612 6.800 1.00 98.56 96 PHE A C 1
ATOM 776 O O . PHE A 1 96 ? -8.254 6.653 6.382 1.00 98.56 96 PHE A O 1
ATOM 783 N N . VAL A 1 97 ? -8.026 4.664 7.401 1.00 98.44 97 VAL A N 1
ATOM 784 C CA . VAL A 1 97 ? -6.552 4.655 7.454 1.00 98.44 97 VAL A CA 1
ATOM 785 C C . VAL A 1 97 ? -6.047 3.297 6.982 1.00 98.44 97 VAL A C 1
ATOM 787 O O . VAL A 1 97 ? -6.546 2.270 7.443 1.00 98.44 97 VAL A O 1
ATOM 790 N N . ILE A 1 98 ? -5.061 3.276 6.081 1.00 98.12 98 ILE A N 1
ATOM 791 C C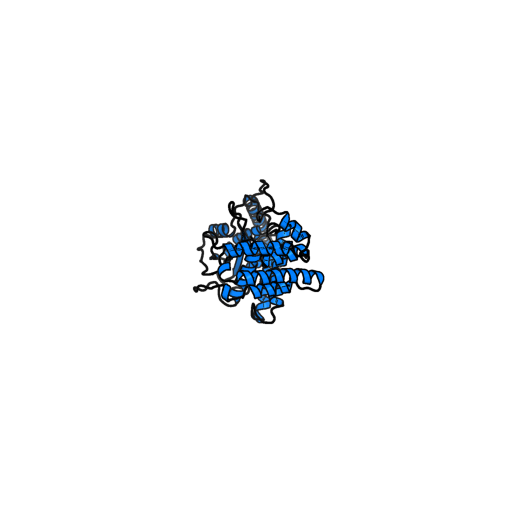A . ILE A 1 98 ? -4.396 2.046 5.628 1.00 98.12 98 ILE A CA 1
ATOM 792 C C . ILE A 1 98 ? -3.070 1.903 6.374 1.00 98.12 98 ILE A C 1
ATOM 794 O O . ILE A 1 98 ? -2.254 2.811 6.374 1.00 98.12 98 ILE A O 1
ATOM 798 N N . ILE A 1 99 ? -2.813 0.748 6.983 1.00 95.12 99 ILE A N 1
ATOM 799 C CA . ILE A 1 99 ? -1.591 0.500 7.755 1.00 95.12 99 ILE A CA 1
ATOM 800 C C . ILE A 1 99 ? -0.887 -0.734 7.186 1.00 95.12 99 ILE A C 1
ATOM 802 O O . ILE A 1 99 ? -1.296 -1.869 7.468 1.00 95.12 99 ILE A O 1
ATOM 806 N N . PRO A 1 100 ? 0.180 -0.552 6.386 1.00 92.12 100 PRO A N 1
ATOM 807 C CA . PRO A 1 100 ? 1.083 -1.639 6.039 1.00 92.12 100 PRO A CA 1
ATOM 808 C C . PRO A 1 100 ? 1.619 -2.300 7.311 1.00 92.12 100 PRO A C 1
ATOM 810 O O . PRO A 1 100 ? 2.090 -1.641 8.234 1.00 92.12 100 PRO A O 1
ATOM 813 N N . SER A 1 101 ? 1.500 -3.619 7.376 1.00 87.56 101 SER A N 1
ATOM 814 C CA . SER A 1 101 ? 1.887 -4.442 8.522 1.00 87.56 101 SER A CA 1
ATOM 815 C C . SER A 1 101 ? 2.669 -5.647 8.025 1.00 87.56 101 SER A C 1
ATOM 817 O O . SER A 1 101 ? 2.668 -5.938 6.834 1.00 87.56 101 SER A O 1
ATOM 819 N N . TYR A 1 102 ? 3.353 -6.367 8.903 1.00 80.69 102 TYR A N 1
ATOM 820 C CA . TYR A 1 102 ? 4.232 -7.452 8.475 1.00 80.69 102 TYR A CA 1
ATOM 821 C C . TYR A 1 102 ? 4.167 -8.669 9.376 1.00 80.69 102 TYR A C 1
ATOM 823 O O . TYR A 1 102 ? 3.674 -8.647 10.505 1.00 80.69 102 TYR A O 1
ATOM 831 N N . ILE A 1 103 ? 4.715 -9.747 8.838 1.00 75.75 103 ILE A N 1
ATOM 832 C CA . ILE A 1 103 ? 4.931 -11.010 9.512 1.00 75.75 103 ILE A CA 1
ATOM 833 C C . ILE A 1 103 ? 6.277 -11.585 9.078 1.00 75.75 103 ILE A C 1
ATOM 835 O O . ILE A 1 103 ? 6.636 -11.607 7.898 1.00 75.75 103 ILE A O 1
ATOM 839 N N . THR A 1 104 ? 7.031 -12.041 10.070 1.00 69.62 104 THR A N 1
ATOM 840 C CA . THR A 1 104 ? 8.281 -12.775 9.897 1.00 69.62 104 THR A CA 1
ATOM 841 C C . THR A 1 104 ? 7.963 -14.261 9.939 1.00 69.62 104 THR A C 1
ATOM 843 O O . THR A 1 104 ? 7.474 -14.778 10.945 1.00 69.62 104 THR A O 1
ATOM 846 N N . ILE A 1 105 ? 8.195 -14.955 8.827 1.00 63.69 105 ILE A N 1
ATOM 847 C CA . ILE A 1 105 ? 7.989 -16.400 8.718 1.00 63.69 105 ILE A CA 1
ATOM 848 C C . ILE A 1 105 ? 9.377 -17.018 8.551 1.00 63.69 105 ILE A C 1
ATOM 850 O O . ILE A 1 105 ? 10.168 -16.578 7.730 1.00 63.69 105 ILE A O 1
ATOM 854 N N . THR A 1 106 ? 9.734 -18.003 9.372 1.00 51.25 106 THR A N 1
ATOM 855 C CA . THR A 1 106 ? 11.104 -18.551 9.380 1.00 51.25 106 THR A CA 1
ATOM 856 C C . THR A 1 106 ? 11.431 -19.419 8.168 1.00 51.25 106 THR A C 1
ATOM 858 O O . THR A 1 106 ? 12.601 -19.613 7.867 1.00 51.25 106 THR A O 1
ATOM 861 N N . SER A 1 107 ? 10.416 -19.941 7.477 1.00 51.03 107 SER A N 1
ATOM 862 C CA . SER A 1 107 ? 10.556 -20.828 6.314 1.00 51.03 107 SER A CA 1
ATOM 863 C C . SER A 1 107 ? 10.181 -20.170 4.980 1.00 51.03 107 SER A C 1
ATOM 865 O O . SER A 1 107 ? 10.419 -20.748 3.923 1.00 51.03 107 SER A O 1
ATOM 867 N N . VAL A 1 108 ? 9.597 -18.969 5.007 1.00 55.75 108 VAL A N 1
ATOM 868 C CA . VAL A 1 108 ? 9.085 -18.242 3.836 1.00 55.75 108 VAL A CA 1
ATOM 869 C C . VAL A 1 108 ? 9.500 -16.786 3.998 1.00 55.75 108 VAL A C 1
ATOM 871 O O . VAL A 1 108 ? 9.432 -16.278 5.108 1.00 55.75 108 VAL A O 1
ATOM 874 N N . ASN A 1 109 ? 9.939 -16.118 2.927 1.00 64.12 109 ASN A N 1
ATOM 875 C CA . ASN A 1 109 ? 10.292 -14.688 2.935 1.00 64.12 109 ASN A CA 1
ATOM 876 C C . ASN A 1 109 ? 9.375 -13.860 3.845 1.00 64.12 109 ASN A C 1
ATOM 878 O O . ASN A 1 109 ? 8.165 -14.108 3.879 1.00 64.12 109 ASN A O 1
ATOM 882 N N . ASN A 1 110 ? 9.927 -12.841 4.513 1.00 77.88 110 ASN A N 1
ATOM 883 C CA . ASN A 1 110 ? 9.093 -11.925 5.286 1.00 77.88 110 ASN A CA 1
ATOM 884 C C . ASN A 1 110 ? 7.991 -11.364 4.386 1.00 77.88 110 ASN A C 1
ATOM 886 O O . ASN A 1 110 ? 8.206 -11.088 3.202 1.00 77.88 110 ASN A O 1
ATOM 890 N N . HIS A 1 111 ? 6.807 -11.201 4.958 1.00 82.81 111 HIS A N 1
ATOM 891 C CA . HIS A 1 111 ? 5.640 -10.766 4.216 1.00 82.81 111 HIS A CA 1
ATOM 892 C C . HIS A 1 111 ? 5.100 -9.474 4.804 1.00 82.81 111 HIS A C 1
ATOM 894 O O . HIS A 1 111 ? 5.042 -9.313 6.022 1.00 82.81 111 HIS A O 1
ATOM 900 N N . VAL A 1 112 ? 4.712 -8.560 3.924 1.00 86.69 112 VAL A N 1
ATOM 901 C CA . VAL A 1 112 ? 3.928 -7.378 4.268 1.00 86.69 112 VAL A CA 1
ATOM 902 C C . VAL A 1 112 ? 2.495 -7.700 3.897 1.00 86.69 112 VAL A C 1
ATOM 904 O O . VAL A 1 112 ? 2.280 -8.137 2.781 1.00 86.69 112 VAL A O 1
ATOM 907 N N . TYR A 1 113 ? 1.544 -7.473 4.792 1.00 87.88 113 TYR A N 1
ATOM 908 C CA . TYR A 1 113 ? 0.112 -7.409 4.503 1.00 87.88 113 TYR A CA 1
ATOM 909 C C . TYR A 1 113 ? -0.389 -5.992 4.795 1.00 87.88 113 TYR A C 1
ATOM 911 O O . TYR A 1 113 ? 0.384 -5.098 5.146 1.00 87.88 113 TYR A O 1
ATOM 919 N N . SER A 1 114 ? -1.681 -5.735 4.632 1.00 91.94 114 SER A N 1
ATOM 920 C CA . SER A 1 114 ? -2.238 -4.415 4.929 1.00 91.94 114 SER A CA 1
ATOM 921 C C . SER A 1 114 ? -3.454 -4.508 5.830 1.00 91.94 114 SER A C 1
ATOM 923 O O . SER A 1 114 ? -4.238 -5.455 5.753 1.00 91.94 114 SER A O 1
ATOM 925 N N . LEU A 1 115 ? -3.568 -3.518 6.706 1.00 95.12 115 LEU A N 1
ATOM 926 C CA . LEU A 1 115 ? -4.723 -3.295 7.554 1.00 95.12 115 LEU A CA 1
ATOM 927 C C . LEU A 1 115 ? -5.475 -2.054 7.076 1.00 95.12 115 LEU A C 1
ATOM 929 O O . LEU A 1 115 ? -4.850 -1.126 6.570 1.00 95.12 115 LEU A O 1
ATOM 933 N N . ILE A 1 116 ? -6.794 -2.028 7.243 1.00 97.75 116 ILE A N 1
ATOM 934 C CA . ILE A 1 116 ? -7.624 -0.843 7.000 1.00 97.75 116 ILE A CA 1
ATOM 935 C C . ILE A 1 116 ? -8.526 -0.634 8.211 1.00 97.75 116 ILE A C 1
ATOM 937 O O . ILE A 1 116 ? -9.190 -1.576 8.642 1.00 97.75 116 ILE A O 1
ATOM 941 N N . ILE A 1 117 ? -8.550 0.577 8.762 1.00 98.19 117 ILE A N 1
ATOM 942 C CA . ILE A 1 117 ? -9.454 0.949 9.854 1.00 98.19 117 ILE A CA 1
ATOM 943 C C . ILE A 1 117 ? -10.601 1.808 9.337 1.00 98.19 117 ILE A C 1
ATOM 945 O O . ILE A 1 117 ? -10.370 2.762 8.597 1.00 98.19 117 ILE A O 1
ATOM 949 N N . TYR A 1 118 ? -11.807 1.492 9.810 1.00 98.38 118 TYR A N 1
ATOM 950 C CA . TYR A 1 118 ? -13.023 2.291 9.662 1.00 98.38 118 TYR A CA 1
ATOM 951 C C . TYR A 1 118 ? -13.678 2.535 11.025 1.00 98.38 118 TYR A C 1
ATOM 953 O O . TYR A 1 118 ? -13.550 1.707 11.935 1.00 98.38 118 TYR A O 1
ATOM 961 N N . LYS A 1 119 ? -14.446 3.623 11.138 1.00 98.06 119 LYS A N 1
ATOM 962 C CA . LYS A 1 119 ? -15.273 3.935 12.310 1.00 98.06 119 LYS A CA 1
ATOM 963 C C . LYS A 1 119 ? -16.757 3.698 12.010 1.00 98.06 119 LYS A C 1
ATOM 965 O O . LYS A 1 119 ? -17.281 4.149 10.991 1.00 98.06 119 LYS A O 1
ATOM 970 N N . ARG A 1 120 ? -17.439 2.977 12.895 1.00 96.00 120 ARG A N 1
ATOM 971 C CA . ARG A 1 120 ? -18.900 2.808 12.940 1.00 96.00 120 ARG A CA 1
ATOM 972 C C . ARG A 1 120 ? -19.429 3.476 14.210 1.00 96.00 120 ARG A C 1
ATOM 974 O O . ARG A 1 120 ? -18.642 3.835 15.080 1.00 96.00 120 ARG A O 1
ATOM 981 N N . SER A 1 121 ? -20.744 3.658 14.305 1.00 93.19 121 SER A N 1
ATOM 982 C CA . SER A 1 121 ? -21.366 4.393 15.420 1.00 93.19 121 SER A CA 1
ATOM 983 C C . SER A 1 121 ? -21.049 3.817 16.804 1.00 93.19 121 SER A C 1
ATOM 985 O O . SER A 1 121 ? -20.888 4.563 17.759 1.00 93.19 121 SER A O 1
ATOM 987 N N . ASP A 1 122 ? -20.948 2.496 16.919 1.00 94.94 122 ASP A N 1
ATOM 988 C CA . ASP A 1 122 ? -20.785 1.765 18.181 1.00 94.94 122 ASP A CA 1
ATOM 989 C C . ASP A 1 122 ? -19.472 0.966 18.260 1.00 94.94 122 ASP A C 1
ATOM 991 O O . ASP A 1 122 ? -19.156 0.387 19.296 1.00 94.94 122 ASP A O 1
ATOM 995 N N . HIS A 1 123 ? -18.696 0.904 17.175 1.00 96.56 123 HIS A N 1
ATOM 996 C CA . HIS A 1 123 ? -17.460 0.125 17.113 1.00 96.56 123 HIS A CA 1
ATOM 997 C C . HIS A 1 123 ? -16.502 0.623 16.027 1.00 96.56 123 HIS A C 1
ATOM 999 O O . HIS A 1 123 ? -16.863 1.353 15.107 1.00 96.56 123 HIS A O 1
ATOM 1005 N N . TYR A 1 124 ? -15.264 0.155 16.085 1.00 97.88 124 TYR A N 1
ATOM 1006 C CA . TYR A 1 124 ? -14.302 0.252 14.996 1.00 97.88 124 TYR A CA 1
ATOM 1007 C C . TYR A 1 124 ? -14.223 -1.072 14.242 1.00 97.88 124 TYR A C 1
ATOM 1009 O O . TYR A 1 124 ? -14.443 -2.148 14.807 1.00 97.88 124 TYR A O 1
ATOM 1017 N N . VAL A 1 125 ? -13.867 -0.999 12.962 1.00 96.75 125 VAL A N 1
ATOM 1018 C CA . VAL A 1 125 ? -13.639 -2.174 12.119 1.00 96.75 125 VAL A CA 1
ATOM 1019 C C . VAL A 1 125 ? -12.196 -2.174 11.641 1.00 96.75 125 VAL A C 1
ATOM 1021 O O . VAL A 1 125 ? -11.778 -1.255 10.941 1.00 96.75 125 VAL A O 1
ATOM 1024 N N . LEU A 1 126 ? -11.453 -3.222 11.993 1.00 96.25 126 LEU A N 1
ATOM 1025 C CA . LEU A 1 126 ? -10.097 -3.473 11.514 1.00 96.25 126 LEU A CA 1
ATOM 1026 C C . LEU A 1 126 ? -10.122 -4.586 10.471 1.00 96.25 126 LEU A C 1
ATOM 1028 O O . LEU A 1 126 ? -10.347 -5.753 10.794 1.00 96.25 126 LEU A O 1
ATOM 1032 N N . VAL A 1 127 ? -9.877 -4.221 9.222 1.00 94.56 127 VAL A N 1
ATOM 1033 C CA . VAL A 1 127 ? -9.857 -5.120 8.069 1.00 94.56 127 VAL A CA 1
ATOM 1034 C C . VAL A 1 127 ? -8.430 -5.578 7.805 1.00 94.56 127 VAL A C 1
ATOM 1036 O O . VAL A 1 127 ? -7.546 -4.741 7.661 1.00 94.56 127 VAL A O 1
ATOM 1039 N N . LYS A 1 128 ? -8.195 -6.887 7.688 1.00 91.50 128 LYS A N 1
ATOM 1040 C CA . LYS A 1 128 ? -6.948 -7.464 7.172 1.00 91.50 128 LYS A CA 1
ATOM 1041 C C . LYS A 1 128 ? -7.125 -7.825 5.705 1.00 91.50 128 LYS A C 1
ATOM 1043 O O . LYS A 1 128 ? -7.994 -8.623 5.358 1.00 91.50 128 LYS A O 1
ATOM 1048 N N . THR A 1 129 ? -6.230 -7.308 4.871 1.00 88.62 129 THR A N 1
ATOM 1049 C CA . THR A 1 129 ? -6.170 -7.621 3.443 1.00 88.62 129 THR A CA 1
ATOM 1050 C C . THR A 1 129 ? -4.813 -8.205 3.078 1.00 88.62 129 THR A C 1
ATOM 1052 O O . THR A 1 129 ? -3.777 -7.656 3.463 1.00 88.62 129 THR A O 1
ATOM 1055 N N . ASP A 1 130 ? -4.823 -9.306 2.336 1.00 86.19 130 ASP A N 1
ATOM 1056 C CA . ASP A 1 130 ? -3.633 -10.058 1.965 1.00 86.19 130 ASP A CA 1
ATOM 1057 C C . ASP A 1 130 ? -3.866 -10.862 0.680 1.00 86.19 130 ASP A C 1
ATOM 1059 O O . ASP A 1 130 ? -4.794 -11.672 0.580 1.00 86.19 130 ASP A O 1
ATOM 1063 N N . LYS A 1 131 ? -3.036 -10.631 -0.339 1.00 79.88 131 LYS A N 1
ATOM 1064 C CA . LYS A 1 131 ? -3.082 -11.398 -1.592 1.00 79.88 131 LYS A CA 1
ATOM 1065 C C . LYS A 1 131 ? -2.415 -12.760 -1.485 1.00 79.88 131 LYS A C 1
ATOM 1067 O O . LYS A 1 131 ? -2.584 -13.568 -2.402 1.00 79.88 131 LYS A O 1
ATOM 1072 N N . LEU A 1 132 ? -1.597 -12.997 -0.465 1.00 74.00 132 LEU A N 1
ATOM 1073 C CA . LEU A 1 132 ? -0.962 -14.287 -0.261 1.00 74.00 132 LEU A CA 1
ATOM 1074 C C . LEU A 1 132 ? -1.985 -15.211 0.402 1.00 74.00 132 LEU A C 1
ATOM 1076 O O . LEU A 1 132 ? -2.122 -15.232 1.618 1.00 74.00 132 LEU A O 1
ATOM 1080 N N . HIS A 1 133 ? -2.744 -15.950 -0.406 1.00 58.16 133 HIS A N 1
ATOM 1081 C CA . HIS A 1 133 ? -3.701 -16.919 0.118 1.00 58.16 133 HIS A CA 1
ATOM 1082 C C . HIS A 1 133 ? -2.937 -18.128 0.680 1.00 58.16 133 HIS A C 1
ATOM 1084 O O . HIS A 1 133 ? -2.293 -18.865 -0.066 1.00 58.16 133 HIS A O 1
ATOM 1090 N N . SER A 1 134 ? -2.957 -18.279 2.001 1.00 58.28 134 SER A N 1
ATOM 1091 C CA . SER A 1 134 ? -2.518 -19.466 2.737 1.00 58.28 134 SER A CA 1
ATOM 1092 C C . SER A 1 134 ? -3.376 -19.604 3.993 1.00 58.28 134 SER A C 1
ATOM 1094 O O . SER A 1 134 ? -3.987 -18.621 4.421 1.00 58.28 134 SER A O 1
ATOM 1096 N N . ASP A 1 135 ? -3.393 -20.787 4.608 1.00 42.50 135 A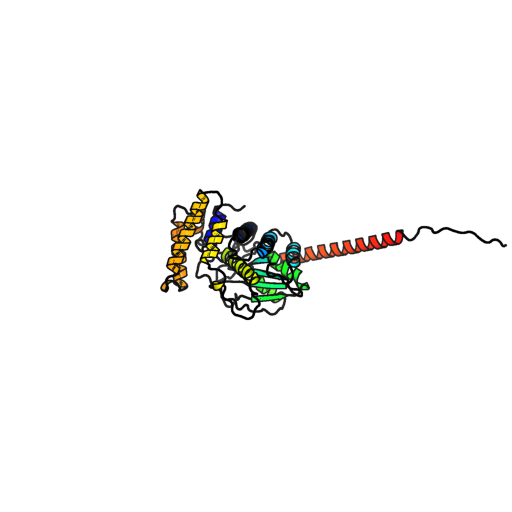SP A N 1
ATOM 1097 C CA . ASP A 1 135 ? -4.257 -21.113 5.759 1.00 42.50 135 ASP A CA 1
ATOM 1098 C C . ASP A 1 135 ? -4.120 -20.137 6.947 1.00 42.50 135 ASP A C 1
ATOM 1100 O O . ASP A 1 135 ? -5.027 -19.989 7.763 1.00 42.50 135 ASP A O 1
ATOM 1104 N N . PHE A 1 136 ? -3.005 -19.402 7.031 1.00 51.25 136 PHE A N 1
ATOM 1105 C CA . PHE A 1 136 ? -2.726 -18.411 8.078 1.00 51.25 136 PHE A CA 1
ATOM 1106 C C . PHE A 1 136 ? -3.036 -16.955 7.675 1.00 51.25 136 PHE A C 1
ATOM 1108 O O . PHE A 1 136 ? -2.861 -16.039 8.485 1.00 51.25 136 PHE A O 1
ATOM 1115 N N . MET A 1 137 ? -3.462 -16.715 6.431 1.00 62.59 137 MET A N 1
ATOM 1116 C CA . MET A 1 137 ? -3.403 -15.405 5.768 1.00 62.59 137 MET A CA 1
ATOM 1117 C C . MET A 1 137 ? -4.724 -14.939 5.149 1.00 62.59 137 MET A C 1
ATOM 1119 O O . MET A 1 137 ? -4.730 -13.939 4.433 1.00 62.59 137 MET A O 1
ATOM 1123 N N . ASN A 1 138 ? -5.847 -15.579 5.475 1.00 75.50 138 ASN A N 1
ATOM 1124 C CA . ASN A 1 138 ? -7.164 -15.193 4.963 1.00 75.50 138 ASN A CA 1
ATOM 1125 C C . ASN A 1 138 ? -7.504 -13.709 5.189 1.00 75.50 138 ASN A C 1
ATOM 1127 O O . ASN A 1 138 ? -6.994 -13.052 6.105 1.00 75.50 138 ASN A O 1
ATOM 1131 N N . ASN A 1 139 ? -8.370 -13.191 4.315 1.00 86.69 139 ASN A N 1
ATOM 1132 C CA . ASN A 1 139 ? -8.936 -11.852 4.427 1.00 86.69 139 ASN A CA 1
ATOM 1133 C C . ASN A 1 139 ? -10.093 -11.893 5.421 1.00 86.69 139 ASN A C 1
ATOM 1135 O O . ASN A 1 139 ? -10.977 -12.743 5.323 1.00 86.69 139 ASN A O 1
ATOM 1139 N N . TYR A 1 140 ? -10.086 -10.985 6.383 1.00 88.69 140 TYR A N 1
ATOM 1140 C CA . TYR A 1 140 ? -11.106 -10.935 7.420 1.00 88.69 140 TYR A CA 1
ATOM 1141 C C . TYR A 1 140 ? -11.177 -9.547 8.031 1.00 88.69 140 TYR A C 1
ATOM 1143 O O . TYR A 1 140 ? -10.284 -8.723 7.835 1.00 88.69 140 TYR A O 1
ATOM 1151 N N . TYR A 1 141 ? -12.201 -9.308 8.839 1.00 92.44 141 TYR A N 1
ATOM 1152 C CA . TYR A 1 141 ? -12.275 -8.123 9.677 1.00 92.44 141 TYR A CA 1
ATOM 1153 C C . TYR A 1 141 ? -12.640 -8.464 11.122 1.00 92.44 141 TYR A C 1
ATOM 1155 O O . TYR A 1 141 ? -13.301 -9.464 11.415 1.00 92.44 141 TYR A O 1
ATOM 1163 N N . ILE A 1 142 ? -12.180 -7.616 12.035 1.00 93.06 142 ILE A N 1
ATOM 1164 C CA . ILE A 1 142 ? -12.476 -7.678 13.466 1.00 93.06 142 ILE A CA 1
ATOM 1165 C C . ILE A 1 142 ? -13.225 -6.402 13.832 1.00 93.06 142 ILE A C 1
ATOM 1167 O O . ILE A 1 142 ? -12.819 -5.309 13.434 1.00 93.06 142 ILE A O 1
ATOM 1171 N N . LYS A 1 143 ? -14.309 -6.548 14.590 1.00 95.19 143 LYS A N 1
ATOM 1172 C CA . LYS A 1 143 ? -15.011 -5.428 15.217 1.00 95.19 143 LYS A CA 1
ATOM 1173 C C . LYS A 1 143 ? -14.497 -5.272 16.641 1.00 95.19 143 LYS A C 1
ATOM 1175 O O . LYS A 1 143 ? -14.284 -6.281 17.308 1.00 95.19 143 LYS A O 1
ATOM 1180 N N . PHE A 1 144 ? -14.286 -4.047 17.103 1.00 95.31 144 PHE A N 1
ATOM 1181 C CA . PHE A 1 144 ? -13.904 -3.799 18.492 1.00 95.31 144 PHE A CA 1
ATOM 1182 C C . PHE A 1 144 ? -14.511 -2.505 19.021 1.00 95.31 144 PHE A C 1
ATOM 1184 O O . PHE A 1 144 ? -14.669 -1.555 18.251 1.00 95.31 144 PHE A O 1
ATOM 1191 N N . PRO A 1 145 ? -14.863 -2.455 20.313 1.00 95.69 145 PRO A N 1
ATOM 1192 C CA . PRO A 1 145 ? -15.592 -1.324 20.852 1.00 95.69 145 PRO A CA 1
ATOM 1193 C C . PRO A 1 145 ? -14.636 -0.153 21.161 1.00 95.69 145 PRO A C 1
ATOM 1195 O O . PRO A 1 145 ? -13.417 -0.366 21.281 1.00 95.69 145 PRO A O 1
ATOM 1198 N N . PRO A 1 146 ? -15.145 1.088 21.272 1.00 95.94 146 PRO A N 1
ATOM 1199 C CA . PRO A 1 146 ? -14.311 2.276 21.416 1.00 95.94 146 PRO A CA 1
ATOM 1200 C C . PRO A 1 146 ? -13.364 2.258 22.614 1.00 95.94 146 PRO A C 1
ATOM 1202 O O . PRO A 1 146 ? -12.260 2.783 22.525 1.00 95.94 146 PRO A O 1
ATOM 1205 N N . GLU A 1 147 ? -13.712 1.575 23.702 1.00 94.88 147 GLU A N 1
ATOM 1206 C CA . GLU A 1 147 ? -12.890 1.475 24.914 1.00 94.88 147 GLU A CA 1
ATOM 1207 C C . GLU A 1 147 ? -11.557 0.751 24.668 1.00 94.88 147 GLU A C 1
ATOM 1209 O O . GLU A 1 147 ? -10.633 0.848 25.476 1.00 94.88 147 GLU A O 1
ATOM 1214 N N . ARG A 1 148 ? -11.436 0.017 23.553 1.00 94.75 148 ARG A N 1
ATOM 1215 C CA . ARG A 1 148 ? -10.212 -0.701 23.166 1.00 94.75 148 ARG A CA 1
ATOM 1216 C C . ARG A 1 148 ? -9.334 0.075 22.186 1.00 94.75 148 ARG A C 1
ATOM 1218 O O . ARG A 1 148 ? -8.272 -0.433 21.820 1.00 94.75 148 ARG A O 1
ATOM 1225 N N . ILE A 1 149 ? -9.723 1.288 21.782 1.00 95.31 149 ILE A N 1
ATOM 1226 C CA . ILE A 1 149 ? -8.992 2.042 20.756 1.00 95.31 149 ILE A CA 1
ATOM 1227 C C . ILE A 1 149 ? -7.560 2.382 21.165 1.00 95.31 149 ILE A C 1
ATOM 1229 O O . ILE A 1 149 ? -6.659 2.289 20.335 1.00 95.31 149 ILE A O 1
ATOM 1233 N N . GLU A 1 150 ? -7.323 2.705 22.437 1.00 93.44 150 GLU A N 1
ATOM 1234 C CA . GLU A 1 150 ? -5.977 2.991 22.945 1.00 93.44 150 GLU A CA 1
ATOM 1235 C C . GLU A 1 150 ? -5.051 1.781 22.757 1.00 93.44 150 GLU A C 1
ATOM 1237 O O . GLU A 1 150 ? -3.968 1.907 22.187 1.00 93.44 150 GLU A O 1
ATOM 1242 N N . GLU A 1 151 ? -5.493 0.589 23.170 1.00 90.00 151 GLU A N 1
ATOM 1243 C CA . GLU A 1 151 ? -4.684 -0.631 23.067 1.00 90.00 151 GLU A CA 1
ATOM 1244 C C . GLU A 1 151 ? -4.409 -1.006 21.606 1.00 90.00 151 GLU A C 1
ATOM 1246 O O . GLU A 1 151 ? -3.294 -1.399 21.259 1.00 90.00 151 GLU A O 1
ATOM 1251 N N . VAL A 1 152 ? -5.407 -0.870 20.728 1.00 92.56 152 VAL A N 1
ATOM 1252 C CA . VAL A 1 152 ? -5.229 -1.117 19.291 1.00 92.56 152 VAL A CA 1
ATOM 1253 C C . VAL A 1 152 ? -4.267 -0.095 18.681 1.00 92.56 152 VAL A C 1
ATOM 1255 O O . VAL A 1 152 ? -3.382 -0.479 17.917 1.00 92.56 152 VAL A O 1
ATOM 1258 N N . SER A 1 153 ? -4.372 1.178 19.062 1.00 94.00 153 SER A N 1
ATOM 1259 C CA . SER A 1 153 ? -3.490 2.246 18.579 1.00 94.00 153 SER A CA 1
ATOM 1260 C C . SER A 1 153 ? -2.042 2.029 19.016 1.00 94.00 153 SER A C 1
ATOM 1262 O O . SER A 1 153 ? -1.143 2.182 18.198 1.00 94.00 153 SER A O 1
ATOM 1264 N N . GLU A 1 154 ? -1.787 1.584 20.250 1.00 88.56 154 GLU A N 1
ATOM 1265 C CA . GLU A 1 154 ? -0.437 1.212 20.709 1.00 88.56 154 GLU A CA 1
ATOM 1266 C C . GLU A 1 154 ? 0.187 0.097 19.863 1.00 88.56 154 GLU A C 1
ATOM 1268 O O . GLU A 1 154 ? 1.373 0.141 19.523 1.00 88.56 154 GLU A O 1
ATOM 1273 N N . LEU A 1 155 ? -0.617 -0.906 19.506 1.00 86.75 155 LEU A N 1
ATOM 1274 C CA . LEU A 1 155 ? -0.175 -2.045 18.707 1.00 86.75 155 LEU A CA 1
ATOM 1275 C C . LEU A 1 155 ? 0.108 -1.654 17.258 1.00 86.75 155 LEU A C 1
ATOM 1277 O O . LEU A 1 155 ? 1.126 -2.060 16.700 1.00 86.75 155 LEU A O 1
ATOM 1281 N N . LEU A 1 156 ? -0.764 -0.847 16.661 1.00 90.56 156 LEU A N 1
ATOM 1282 C CA . LEU A 1 156 ? -0.590 -0.349 15.300 1.00 90.56 156 LEU A CA 1
ATOM 1283 C C . LEU A 1 156 ? 0.558 0.653 15.204 1.00 90.56 156 LEU A C 1
ATOM 1285 O O . LEU A 1 156 ? 1.336 0.600 14.261 1.00 90.56 156 LEU A O 1
ATOM 1289 N N . PHE A 1 157 ? 0.725 1.515 16.203 1.00 89.12 157 PHE A N 1
ATOM 1290 C CA . PHE A 1 157 ? 1.841 2.451 16.275 1.00 89.12 157 PHE A CA 1
ATOM 1291 C C . PHE A 1 157 ? 3.192 1.728 16.261 1.00 89.12 157 PHE A C 1
ATOM 1293 O O . PHE A 1 157 ? 4.149 2.206 15.656 1.00 89.12 157 PHE A O 1
ATOM 1300 N N . ALA A 1 158 ? 3.267 0.540 16.868 1.00 81.50 158 ALA A N 1
ATOM 1301 C CA . ALA A 1 158 ? 4.490 -0.248 16.894 1.00 81.50 158 ALA A CA 1
ATOM 1302 C C . ALA A 1 158 ? 4.920 -0.784 15.514 1.00 81.50 158 ALA A C 1
ATOM 1304 O O . ALA A 1 158 ? 6.086 -1.147 15.354 1.00 81.50 158 ALA A O 1
ATOM 1305 N N . THR A 1 159 ? 4.022 -0.842 14.520 1.00 80.00 159 THR A N 1
ATOM 1306 C CA . THR A 1 159 ? 4.328 -1.473 13.228 1.00 80.00 159 THR A CA 1
ATOM 1307 C C . THR A 1 159 ? 5.363 -0.688 12.434 1.00 80.00 159 THR A C 1
ATOM 1309 O O . THR A 1 159 ? 6.199 -1.296 11.789 1.00 80.00 159 THR A O 1
ATOM 1312 N N . LYS A 1 160 ? 5.410 0.641 12.499 1.00 81.62 160 LYS A N 1
ATOM 1313 C CA . LYS A 1 160 ? 6.354 1.413 11.669 1.00 81.62 160 LYS A CA 1
ATOM 1314 C C . LYS A 1 160 ? 7.818 1.366 12.128 1.00 81.62 160 LYS A C 1
ATOM 1316 O O . LYS A 1 160 ? 8.697 1.800 11.385 1.00 81.62 160 LYS A O 1
ATOM 1321 N N . PHE A 1 161 ? 8.101 0.851 13.325 1.00 77.75 161 PHE A N 1
ATOM 1322 C CA . PHE A 1 161 ? 9.469 0.765 13.844 1.00 77.75 161 PHE A CA 1
ATOM 1323 C C . PHE A 1 161 ? 10.229 -0.454 13.315 1.00 77.75 161 PHE A C 1
ATOM 1325 O O . PHE A 1 161 ? 9.635 -1.482 12.986 1.00 77.75 161 PHE A O 1
ATOM 1332 N N . ASP A 1 162 ? 11.561 -0.352 13.298 1.00 64.69 162 ASP A N 1
ATOM 1333 C CA . ASP A 1 162 ? 12.469 -1.456 12.975 1.00 64.69 162 ASP A CA 1
ATOM 1334 C C . ASP A 1 162 ? 12.328 -2.595 13.992 1.00 64.69 162 ASP A C 1
ATOM 1336 O O . ASP A 1 162 ? 12.920 -2.607 15.073 1.00 64.69 162 ASP A O 1
ATOM 1340 N N . TYR A 1 163 ? 11.492 -3.570 13.658 1.00 56.97 163 TYR A N 1
ATOM 1341 C CA . TYR A 1 163 ? 11.099 -4.640 14.558 1.00 56.97 163 TYR A CA 1
ATOM 1342 C C . TYR A 1 163 ? 11.811 -5.978 14.293 1.00 56.97 163 TYR A C 1
ATOM 1344 O O . TYR A 1 163 ? 11.347 -6.828 13.564 1.00 56.97 163 TYR A O 1
ATOM 1352 N N . HIS A 1 164 ? 12.942 -6.181 14.957 1.00 51.41 164 HIS A N 1
ATOM 1353 C CA . HIS A 1 164 ? 13.841 -7.350 14.993 1.00 51.41 164 HIS A CA 1
ATOM 1354 C C . HIS A 1 164 ? 13.430 -8.728 14.359 1.00 51.41 164 HIS A C 1
ATOM 1356 O O . HIS A 1 164 ? 12.321 -9.229 14.543 1.00 51.41 164 HIS A O 1
ATOM 1362 N N . PRO A 1 165 ? 14.372 -9.489 13.762 1.00 40.56 165 PRO A N 1
ATOM 1363 C CA . PRO A 1 165 ? 14.142 -10.834 13.184 1.00 40.56 165 PRO A CA 1
ATOM 1364 C C . PRO A 1 165 ? 13.605 -11.919 14.142 1.00 40.56 165 PRO A C 1
ATOM 1366 O O . PRO A 1 165 ? 12.912 -12.839 13.715 1.00 40.56 165 PRO A O 1
ATOM 1369 N N . THR A 1 166 ? 13.882 -11.835 15.445 1.00 41.25 166 THR A N 1
ATOM 1370 C CA . THR A 1 166 ? 13.362 -12.787 16.462 1.00 41.25 166 THR A CA 1
ATOM 1371 C C . THR A 1 166 ? 11.922 -12.495 16.877 1.00 41.25 166 THR A C 1
ATOM 1373 O O . THR A 1 166 ? 11.313 -13.192 17.691 1.00 41.25 166 THR A O 1
ATOM 1376 N N . SER A 1 167 ? 11.368 -11.429 16.330 1.00 48.56 167 SER A N 1
ATOM 1377 C CA . SER A 1 167 ? 10.132 -10.839 16.760 1.00 48.56 167 SER A CA 1
ATOM 1378 C C . SER A 1 167 ? 9.029 -11.315 15.819 1.00 48.56 167 SER A C 1
ATOM 1380 O O . SER A 1 167 ? 8.620 -10.666 14.862 1.00 48.56 167 SER A O 1
ATOM 1382 N N . ARG A 1 168 ? 8.586 -12.548 16.091 1.00 52.12 168 ARG A N 1
ATOM 1383 C CA . ARG A 1 168 ? 7.494 -13.249 15.398 1.00 52.12 168 ARG A CA 1
ATOM 1384 C C . ARG A 1 168 ? 6.128 -12.686 15.792 1.00 52.12 168 ARG A C 1
ATOM 1386 O O . ARG A 1 168 ? 5.259 -13.414 16.273 1.00 52.12 168 ARG A O 1
ATOM 1393 N N . VAL A 1 169 ? 5.939 -11.376 15.665 1.00 57.84 169 VAL A N 1
ATOM 1394 C CA . VAL A 1 169 ? 4.651 -10.753 15.980 1.00 57.84 169 VAL A CA 1
ATOM 1395 C C . VAL A 1 169 ? 3.925 -10.480 14.683 1.00 57.84 169 VAL A C 1
ATOM 1397 O O . VAL A 1 169 ? 4.166 -9.491 14.005 1.00 57.84 169 VAL A O 1
ATOM 1400 N N . ASN A 1 170 ? 2.993 -11.370 14.363 1.00 74.00 170 ASN A N 1
ATOM 1401 C CA . ASN A 1 170 ? 1.909 -11.019 13.471 1.00 74.00 170 ASN A CA 1
ATOM 1402 C C . ASN A 1 170 ? 0.973 -10.065 14.235 1.00 74.00 170 ASN A C 1
ATOM 1404 O O . ASN A 1 170 ? 0.225 -10.522 15.107 1.00 74.00 170 ASN A O 1
ATOM 1408 N N . ILE A 1 171 ? 1.063 -8.753 13.975 1.00 77.38 171 ILE A N 1
ATOM 1409 C CA . ILE A 1 171 ? 0.385 -7.737 14.800 1.00 77.38 171 ILE A CA 1
ATOM 1410 C C . ILE A 1 171 ? -1.123 -7.973 14.865 1.00 77.38 171 ILE A C 1
ATOM 1412 O O . ILE A 1 171 ? -1.700 -7.943 15.948 1.00 77.38 171 ILE A O 1
ATOM 1416 N N . ILE A 1 172 ? -1.741 -8.363 13.749 1.00 79.31 172 ILE A N 1
ATOM 1417 C CA . ILE A 1 172 ? -3.167 -8.682 13.714 1.00 79.31 172 ILE A CA 1
ATOM 1418 C C . ILE A 1 172 ? -3.517 -9.926 14.542 1.00 79.31 172 ILE A C 1
ATOM 1420 O O . ILE A 1 172 ? -4.547 -9.942 15.206 1.00 79.31 172 ILE A O 1
ATOM 1424 N N . SER A 1 173 ? -2.650 -10.946 14.601 1.00 78.75 173 SER A N 1
ATOM 1425 C CA . SER A 1 173 ? -2.863 -12.096 15.494 1.00 78.75 173 SER A CA 1
ATOM 1426 C C . SER A 1 173 ? -2.770 -11.693 16.963 1.00 78.75 173 SER A C 1
ATOM 1428 O O . SER A 1 173 ? -3.469 -12.257 17.801 1.00 78.75 173 SER A O 1
ATOM 1430 N N . TYR A 1 174 ? -1.902 -10.733 17.293 1.00 78.75 174 TYR A N 1
ATOM 1431 C CA . TYR A 1 174 ? -1.819 -10.205 18.649 1.00 78.75 174 TYR A CA 1
ATOM 1432 C C . TYR A 1 174 ? -3.060 -9.379 18.996 1.00 78.75 174 TYR A C 1
ATOM 1434 O O . TYR A 1 174 ? -3.660 -9.630 20.037 1.00 78.75 174 TYR A O 1
ATOM 1442 N N . ILE A 1 175 ? -3.484 -8.481 18.102 1.00 83.38 175 ILE A N 1
ATOM 1443 C CA . ILE A 1 175 ? -4.724 -7.704 18.228 1.00 83.38 175 ILE A CA 1
ATOM 1444 C C . ILE A 1 175 ? -5.920 -8.647 18.419 1.00 83.38 175 ILE A C 1
ATOM 1446 O O . ILE A 1 175 ? -6.648 -8.504 19.394 1.00 83.38 175 ILE A O 1
ATOM 1450 N N . LYS A 1 176 ? -6.062 -9.681 17.578 1.00 83.88 176 LYS A N 1
ATOM 1451 C CA . LYS A 1 176 ? -7.119 -10.700 17.695 1.00 83.88 176 LYS A CA 1
ATOM 1452 C C . LYS A 1 176 ? -7.170 -11.321 19.093 1.00 83.88 176 LYS A C 1
ATOM 1454 O O . LYS A 1 176 ? -8.220 -11.317 19.722 1.00 83.88 176 LYS A O 1
ATOM 1459 N N . ARG A 1 177 ? -6.034 -11.823 19.599 1.00 81.81 177 ARG A N 1
ATOM 1460 C CA . ARG A 1 177 ? -5.959 -12.434 20.941 1.00 81.81 177 ARG A CA 1
ATOM 1461 C C . ARG A 1 177 ? -6.241 -11.443 22.067 1.00 81.81 177 ARG A C 1
ATOM 1463 O O . ARG A 1 177 ? -6.685 -11.853 23.128 1.00 81.81 177 ARG A O 1
ATOM 1470 N N . LYS A 1 178 ? -5.901 -10.168 21.878 1.00 80.81 178 LYS A N 1
ATOM 1471 C CA . LYS A 1 178 ? -6.097 -9.130 22.894 1.00 80.81 178 LYS A CA 1
ATOM 1472 C C . LYS A 1 178 ? -7.531 -8.659 22.986 1.00 80.81 178 LYS A C 1
ATOM 1474 O O . LYS A 1 178 ? -8.024 -8.450 24.091 1.00 80.81 178 LYS A O 1
ATOM 1479 N N . LEU A 1 179 ? -8.163 -8.475 21.837 1.00 84.88 179 LEU A N 1
ATOM 1480 C CA . LEU A 1 179 ? -9.540 -8.025 21.753 1.00 84.88 179 LEU A CA 1
ATOM 1481 C C . LEU A 1 179 ? -10.525 -9.113 22.190 1.00 84.88 179 LEU A C 1
ATOM 1483 O O . LEU A 1 179 ? -11.586 -8.764 22.697 1.00 84.88 179 LEU A O 1
ATOM 1487 N N . ASP A 1 180 ? -10.160 -10.389 22.014 1.00 83.50 180 ASP A N 1
ATOM 1488 C CA . ASP A 1 180 ? -11.038 -11.541 22.265 1.00 83.50 180 ASP A CA 1
ATOM 1489 C C . ASP A 1 180 ? -12.376 -11.413 21.514 1.00 83.50 180 ASP A C 1
ATOM 1491 O O . ASP A 1 180 ? -13.457 -11.659 22.035 1.00 83.50 180 ASP A O 1
ATOM 1495 N N . GLN A 1 181 ? -12.295 -10.926 20.270 1.00 80.31 181 GLN A N 1
ATOM 1496 C CA . GLN A 1 181 ? -13.448 -10.660 19.411 1.00 80.31 181 GLN A CA 1
ATOM 1497 C C . GLN A 1 181 ? -13.534 -11.686 18.279 1.00 80.31 181 GLN A C 1
ATOM 1499 O O . GLN A 1 181 ? -12.493 -12.132 17.768 1.00 80.31 181 GLN A O 1
ATOM 1504 N N . PRO A 1 182 ? -14.754 -12.035 17.833 1.00 84.38 182 PRO A N 1
ATOM 1505 C CA . PRO A 1 182 ? -14.936 -12.928 16.703 1.00 84.38 182 PRO A CA 1
ATOM 1506 C C . PRO A 1 182 ? -14.327 -12.324 15.434 1.00 84.38 182 PRO A C 1
ATOM 1508 O O . PRO A 1 182 ? -14.414 -11.123 15.162 1.00 84.38 182 PRO A O 1
ATOM 1511 N N . VAL A 1 183 ? -13.705 -13.192 14.641 1.00 86.88 183 VAL A N 1
ATOM 1512 C CA . VAL A 1 183 ? -13.198 -12.841 13.316 1.00 86.88 183 VAL A CA 1
ATOM 1513 C C . VAL A 1 183 ? -14.302 -13.089 12.307 1.00 86.88 183 VAL A C 1
ATOM 1515 O O . VAL A 1 183 ? -14.860 -14.180 12.262 1.00 86.88 183 VAL A O 1
ATOM 1518 N N . ASN A 1 184 ? -14.575 -12.090 11.477 1.00 88.12 184 ASN A N 1
ATOM 1519 C CA . ASN A 1 184 ? -15.550 -12.197 10.407 1.00 88.12 184 ASN A CA 1
ATOM 1520 C C . ASN A 1 184 ? -14.799 -12.403 9.098 1.00 88.12 184 ASN A C 1
ATOM 1522 O O . ASN A 1 184 ? -14.031 -11.537 8.670 1.00 88.12 184 ASN A O 1
ATOM 1526 N N . GLU A 1 185 ? -14.990 -13.562 8.481 1.00 86.12 185 GLU A N 1
ATOM 1527 C CA . GLU A 1 185 ? -14.382 -13.857 7.192 1.00 86.12 185 GLU A CA 1
ATOM 1528 C C . GLU A 1 185 ? -14.902 -12.895 6.118 1.00 86.12 185 GLU A C 1
ATOM 1530 O O . GLU A 1 185 ? -16.091 -12.577 6.056 1.00 86.12 185 GLU A O 1
ATOM 1535 N N . MET A 1 186 ? -13.997 -12.423 5.262 1.00 83.88 186 MET A N 1
ATOM 1536 C CA . MET A 1 186 ? -14.380 -11.672 4.076 1.00 83.88 186 MET A CA 1
ATOM 1537 C C . MET A 1 186 ? -14.441 -12.612 2.888 1.00 83.88 186 MET A C 1
ATOM 1539 O O . MET A 1 186 ? -13.440 -13.239 2.543 1.00 83.88 186 MET A O 1
ATOM 1543 N N . ARG A 1 187 ? -15.578 -12.625 2.187 1.00 75.94 187 ARG A N 1
ATOM 1544 C CA . ARG A 1 187 ? -15.731 -13.328 0.906 1.00 75.94 187 ARG A CA 1
ATOM 1545 C C . ARG A 1 187 ? -15.068 -12.546 -0.230 1.00 75.94 187 ARG A C 1
ATOM 1547 O O . ARG A 1 187 ? -15.717 -12.089 -1.168 1.00 75.94 187 ARG A O 1
ATOM 1554 N N . LEU A 1 188 ? -13.759 -12.350 -0.093 1.00 75.88 188 LEU A N 1
ATOM 1555 C CA . LEU A 1 188 ? -12.923 -11.583 -0.998 1.00 75.88 188 LEU A CA 1
ATOM 1556 C C . LEU A 1 188 ? -12.007 -12.512 -1.790 1.00 75.88 188 LEU A C 1
ATOM 1558 O O . LEU A 1 188 ? -11.013 -13.019 -1.267 1.00 75.88 188 LEU A O 1
ATOM 1562 N N . SER A 1 189 ? -12.290 -12.652 -3.084 1.00 70.31 189 SER A N 1
ATOM 1563 C CA . SER A 1 189 ? -11.433 -13.411 -3.989 1.00 70.31 189 SER A CA 1
ATOM 1564 C C . SER A 1 189 ? -10.427 -12.498 -4.690 1.00 70.31 189 SER A C 1
ATOM 1566 O O . SER A 1 189 ? -10.765 -11.539 -5.401 1.00 70.31 189 SER A O 1
ATOM 1568 N N . MET A 1 190 ? -9.143 -12.805 -4.501 1.00 74.75 190 MET A N 1
ATOM 1569 C CA . MET A 1 190 ? -8.024 -12.102 -5.118 1.00 74.75 190 MET A CA 1
ATOM 1570 C C . MET A 1 190 ? -7.112 -13.066 -5.848 1.00 74.75 190 MET A C 1
ATOM 1572 O O . MET A 1 190 ? -6.693 -14.086 -5.314 1.00 74.75 190 MET A O 1
ATOM 1576 N N . ARG A 1 191 ? -6.675 -12.677 -7.051 1.00 67.56 191 ARG A N 1
ATOM 1577 C CA . ARG A 1 191 ? -5.532 -13.356 -7.662 1.00 67.56 191 ARG A CA 1
ATOM 1578 C C . ARG A 1 191 ? -4.284 -13.026 -6.841 1.00 67.56 191 ARG A C 1
ATOM 1580 O O . ARG A 1 191 ? -3.835 -11.870 -6.854 1.00 67.56 191 ARG A O 1
ATOM 1587 N N . GLY A 1 192 ? -3.721 -14.040 -6.191 1.00 67.75 192 GLY A N 1
ATOM 1588 C CA . GLY A 1 192 ? -2.418 -13.950 -5.545 1.00 67.75 192 GLY A CA 1
ATOM 1589 C C . GLY A 1 192 ? -1.303 -13.572 -6.523 1.00 67.75 192 GLY A C 1
ATOM 1590 O O . GLY A 1 192 ? -1.499 -13.450 -7.741 1.00 67.75 192 GLY A O 1
ATOM 1591 N N . TYR A 1 193 ? -0.103 -13.329 -6.007 1.00 67.75 193 TYR A N 1
ATOM 1592 C CA . TYR A 1 193 ? 1.068 -13.131 -6.856 1.00 67.75 193 TYR A CA 1
ATOM 1593 C C . TYR A 1 193 ? 1.854 -14.437 -7.000 1.00 67.75 193 TYR A C 1
ATOM 1595 O O . TYR A 1 193 ? 2.366 -15.011 -6.049 1.00 67.75 193 TYR A O 1
ATOM 1603 N N . SER A 1 194 ? 1.962 -14.902 -8.241 1.00 52.19 194 SER A N 1
ATOM 1604 C CA . SER A 1 194 ? 2.802 -16.023 -8.645 1.00 52.19 194 SER A CA 1
ATOM 1605 C C . SER A 1 194 ? 4.255 -15.546 -8.780 1.00 52.19 194 SER A C 1
ATOM 1607 O O . SER A 1 194 ? 4.683 -15.183 -9.875 1.00 52.19 194 SER A O 1
ATOM 1609 N N . GLY A 1 195 ? 5.015 -15.487 -7.680 1.00 56.41 195 GLY A N 1
ATOM 1610 C CA . GLY A 1 195 ? 6.469 -15.257 -7.737 1.00 56.41 195 GLY A CA 1
ATOM 1611 C C . GLY A 1 195 ? 7.030 -14.190 -6.812 1.00 56.41 195 GLY A C 1
ATOM 1612 O O . GLY A 1 195 ? 6.719 -14.204 -5.628 1.00 56.41 195 GLY A O 1
ATOM 1613 N N . VAL A 1 196 ? 7.924 -13.357 -7.369 1.00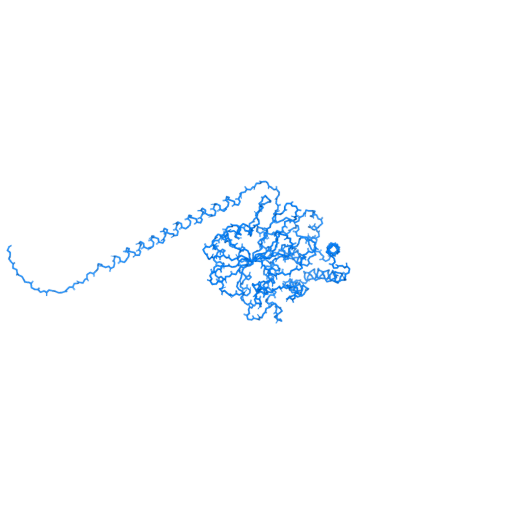 57.84 196 VAL A N 1
ATOM 1614 C CA . VAL A 1 196 ? 8.832 -12.424 -6.671 1.00 57.84 196 VAL A CA 1
ATOM 1615 C C . VAL A 1 196 ? 8.120 -11.712 -5.508 1.00 57.84 196 VAL A C 1
ATOM 1617 O O . VAL A 1 196 ? 6.992 -11.239 -5.696 1.00 57.84 196 VAL A O 1
ATOM 1620 N N . PRO A 1 197 ? 8.728 -11.669 -4.303 1.00 66.69 197 PRO A N 1
ATOM 1621 C CA . PRO A 1 197 ? 8.135 -11.000 -3.156 1.00 66.69 197 PRO A CA 1
ATOM 1622 C C . PRO A 1 197 ? 8.101 -9.499 -3.440 1.00 66.69 197 PRO A C 1
ATOM 1624 O O . PRO A 1 197 ? 9.104 -8.814 -3.305 1.00 66.69 197 PRO A O 1
ATOM 1627 N N . ASN A 1 198 ? 6.947 -8.999 -3.875 1.00 83.56 198 ASN A N 1
ATOM 1628 C CA . ASN A 1 198 ? 6.683 -7.575 -4.112 1.00 83.56 198 ASN A CA 1
ATOM 1629 C C . ASN A 1 198 ? 5.581 -7.073 -3.165 1.00 83.56 198 ASN A C 1
ATOM 1631 O O . ASN A 1 198 ? 5.007 -6.006 -3.387 1.00 83.56 198 ASN A O 1
ATOM 1635 N N . CYS A 1 199 ? 5.275 -7.854 -2.122 1.00 85.69 199 CYS A N 1
ATOM 1636 C CA . CYS A 1 199 ? 4.262 -7.542 -1.123 1.00 85.69 199 CYS A CA 1
ATOM 1637 C C . CYS A 1 199 ? 4.400 -6.153 -0.482 1.00 85.69 199 CYS A C 1
ATOM 1639 O O . CYS A 1 199 ? 3.349 -5.549 -0.272 1.00 85.69 199 CYS A O 1
ATOM 1641 N N . PRO A 1 200 ? 5.601 -5.553 -0.297 1.00 89.12 200 PRO A N 1
ATOM 1642 C CA . PRO A 1 200 ? 5.684 -4.225 0.310 1.00 89.12 200 PRO A CA 1
ATOM 1643 C C . PRO A 1 200 ? 5.002 -3.132 -0.510 1.00 89.12 200 PRO A C 1
ATOM 1645 O O . PRO A 1 200 ? 4.567 -2.140 0.045 1.00 89.12 200 PRO A O 1
ATOM 1648 N N . ILE A 1 201 ? 4.851 -3.317 -1.825 1.00 92.56 201 ILE A N 1
ATOM 1649 C CA . ILE A 1 201 ? 4.120 -2.373 -2.682 1.00 92.56 201 ILE A CA 1
ATOM 1650 C C . ILE A 1 201 ? 2.752 -2.929 -3.079 1.00 92.56 201 ILE A C 1
ATOM 1652 O O . ILE A 1 201 ? 1.761 -2.203 -3.127 1.00 92.56 201 ILE A O 1
ATOM 1656 N N . LEU A 1 202 ? 2.667 -4.230 -3.369 1.00 89.88 202 LEU A N 1
ATOM 1657 C CA . LEU A 1 202 ? 1.438 -4.829 -3.885 1.00 89.88 202 LEU A CA 1
ATOM 1658 C C . LEU A 1 202 ? 0.327 -4.960 -2.842 1.00 89.88 202 LEU A C 1
ATOM 1660 O O . LEU A 1 202 ? -0.839 -4.883 -3.241 1.00 89.88 202 LEU A O 1
ATOM 1664 N N . GLU A 1 203 ? 0.655 -5.165 -1.564 1.00 91.31 203 GLU A N 1
ATOM 1665 C CA . GLU A 1 203 ? -0.365 -5.245 -0.515 1.00 91.31 203 GLU A CA 1
ATOM 1666 C C . GLU A 1 203 ? -0.975 -3.873 -0.216 1.00 91.31 203 GLU A C 1
ATOM 1668 O O . GLU A 1 203 ? -2.194 -3.766 -0.361 1.00 91.31 203 GLU A O 1
ATOM 1673 N N . PRO A 1 204 ? -0.203 -2.790 0.015 1.00 94.56 204 PRO A N 1
ATOM 1674 C CA . PRO A 1 204 ? -0.789 -1.458 0.191 1.00 94.56 204 PRO A CA 1
ATOM 1675 C C . PRO A 1 204 ? -1.585 -0.990 -1.030 1.00 94.56 204 PRO A C 1
ATOM 1677 O O . PRO A 1 204 ? -2.676 -0.443 -0.891 1.00 94.56 204 PRO A O 1
ATOM 1680 N N . PHE A 1 205 ? -1.108 -1.276 -2.248 1.00 93.62 205 PHE A N 1
ATOM 1681 C CA . PHE A 1 205 ? -1.860 -0.968 -3.471 1.00 93.62 205 PHE A CA 1
ATOM 1682 C C . PHE A 1 205 ? -3.165 -1.787 -3.551 1.00 93.62 205 PHE A C 1
ATOM 1684 O O . PHE A 1 205 ? -4.185 -1.343 -4.075 1.00 93.62 205 PHE A O 1
ATOM 1691 N N . THR A 1 206 ? -3.179 -3.005 -3.017 1.00 90.19 206 THR A N 1
ATOM 1692 C CA . THR A 1 206 ? -4.404 -3.809 -2.957 1.00 90.19 206 THR A CA 1
ATOM 1693 C C . THR A 1 206 ? -5.366 -3.291 -1.897 1.00 90.19 206 THR A C 1
ATOM 1695 O O . THR A 1 206 ? -6.549 -3.166 -2.203 1.00 90.19 206 THR A O 1
ATOM 1698 N N . ALA A 1 207 ? -4.873 -2.919 -0.716 1.00 94.25 207 ALA A N 1
ATOM 1699 C CA . ALA A 1 207 ? -5.669 -2.277 0.322 1.00 94.25 207 ALA A CA 1
ATOM 1700 C C . ALA A 1 207 ? -6.289 -0.965 -0.167 1.00 94.25 207 ALA A C 1
ATOM 1702 O O . ALA A 1 207 ? -7.482 -0.758 0.019 1.00 94.25 207 ALA A O 1
ATOM 1703 N N . PHE A 1 208 ? -5.532 -0.140 -0.896 1.00 96.06 208 PHE A N 1
ATOM 1704 C CA . PHE A 1 208 ? -6.056 1.067 -1.536 1.00 96.06 208 PHE A CA 1
ATOM 1705 C C . PHE A 1 208 ? -7.233 0.755 -2.469 1.00 96.06 208 PHE A C 1
ATOM 1707 O O . PHE A 1 208 ? -8.287 1.378 -2.384 1.00 96.06 208 PHE A O 1
ATOM 1714 N N . ARG A 1 209 ? -7.107 -0.274 -3.314 1.00 92.56 209 ARG A N 1
ATOM 1715 C CA . ARG A 1 209 ? -8.200 -0.702 -4.202 1.00 92.56 209 ARG A CA 1
ATOM 1716 C C . ARG A 1 209 ? -9.410 -1.251 -3.445 1.00 92.56 209 ARG A C 1
ATOM 1718 O O . ARG A 1 209 ? -10.527 -1.063 -3.911 1.00 92.56 209 ARG A O 1
ATOM 1725 N N . ILE A 1 210 ? -9.197 -1.938 -2.324 1.00 91.62 210 ILE A N 1
ATOM 1726 C CA . ILE A 1 210 ? -10.273 -2.429 -1.449 1.00 91.62 210 ILE A CA 1
ATOM 1727 C C . ILE A 1 210 ? -10.988 -1.260 -0.779 1.00 91.62 210 ILE A C 1
ATOM 1729 O O . ILE A 1 210 ? -12.213 -1.252 -0.748 1.00 91.62 210 ILE A O 1
ATOM 1733 N N . ALA A 1 211 ? -10.243 -0.261 -0.303 1.00 95.31 211 ALA A N 1
ATOM 1734 C CA . ALA A 1 211 ? -10.813 0.936 0.294 1.00 95.31 211 ALA A CA 1
ATOM 1735 C C . ALA A 1 211 ? -11.669 1.709 -0.716 1.00 95.31 211 ALA A C 1
ATOM 1737 O O . ALA A 1 211 ? -12.815 2.027 -0.416 1.00 95.31 211 ALA A O 1
ATOM 1738 N N . LEU A 1 212 ? -11.161 1.919 -1.936 1.00 94.19 212 LEU A N 1
ATOM 1739 C CA . LEU A 1 212 ? -11.929 2.529 -3.026 1.00 94.19 212 LEU A CA 1
ATOM 1740 C C . LEU A 1 212 ? -13.184 1.729 -3.368 1.00 94.19 212 LEU A C 1
ATOM 1742 O O . LEU A 1 212 ? -14.253 2.309 -3.524 1.00 94.19 212 LEU A O 1
ATOM 1746 N N . TYR A 1 213 ? -13.069 0.403 -3.448 1.00 90.44 213 TYR A N 1
ATOM 1747 C CA . TYR A 1 213 ? -14.222 -0.452 -3.695 1.00 90.44 213 TYR A CA 1
ATOM 1748 C C . TYR A 1 213 ? -15.272 -0.316 -2.584 1.00 90.44 213 TYR A C 1
ATOM 1750 O O . TYR A 1 213 ? -16.436 -0.116 -2.900 1.00 90.44 213 TYR A O 1
ATOM 1758 N N . ASN A 1 214 ? -14.861 -0.287 -1.310 1.00 92.75 214 ASN A N 1
ATOM 1759 C CA . ASN A 1 214 ? -15.768 -0.067 -0.178 1.00 92.75 214 ASN A CA 1
ATOM 1760 C C . ASN A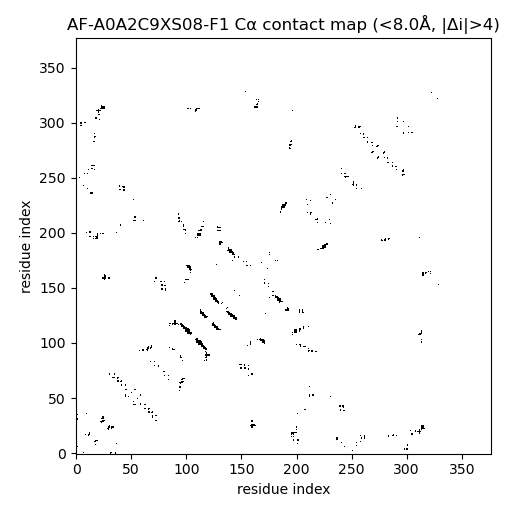 1 214 ? -16.534 1.269 -0.246 1.00 92.75 214 ASN A C 1
ATOM 1762 O O . ASN A 1 214 ? -17.589 1.401 0.368 1.00 92.75 214 ASN A O 1
ATOM 1766 N N . CYS A 1 215 ? -16.010 2.261 -0.974 1.00 93.06 215 CYS A N 1
ATOM 1767 C CA . CYS A 1 215 ? -16.667 3.555 -1.198 1.00 93.06 215 CYS A CA 1
ATOM 1768 C C . CYS A 1 215 ? -17.766 3.516 -2.271 1.00 93.06 215 CYS A C 1
ATOM 1770 O O . CYS A 1 215 ? -18.553 4.465 -2.372 1.00 93.06 215 CYS A O 1
ATOM 1772 N N . HIS A 1 216 ? -17.786 2.457 -3.080 1.00 87.75 216 HIS A N 1
ATOM 1773 C CA . HIS A 1 216 ? -18.843 2.155 -4.044 1.00 87.75 216 HIS A CA 1
ATOM 1774 C C . HIS A 1 216 ? -19.816 1.143 -3.456 1.00 87.75 216 HIS A C 1
ATOM 1776 O O . HIS A 1 216 ? -20.991 1.449 -3.294 1.00 87.75 216 HIS A O 1
ATOM 1782 N N . ASP A 1 217 ? -19.290 -0.014 -3.059 1.00 86.38 217 ASP A N 1
ATOM 1783 C CA . ASP A 1 217 ? -20.043 -1.164 -2.580 1.00 86.38 217 ASP A CA 1
ATOM 1784 C C . ASP A 1 217 ? -19.426 -1.694 -1.291 1.00 86.38 217 ASP A C 1
ATOM 1786 O O . ASP A 1 217 ? -18.217 -1.904 -1.196 1.00 86.38 217 ASP A O 1
ATOM 1790 N N . SER A 1 218 ? -20.256 -1.968 -0.287 1.00 88.00 218 SER A N 1
ATOM 1791 C CA . SER A 1 218 ? -19.743 -2.390 1.013 1.00 88.00 218 SER A CA 1
ATOM 1792 C C . SER A 1 218 ? -18.975 -3.715 0.945 1.00 88.00 218 SER A C 1
ATOM 1794 O O . SER A 1 218 ? -19.519 -4.746 0.551 1.00 88.00 218 SER A O 1
ATOM 1796 N N . ILE A 1 219 ? -17.740 -3.724 1.462 1.00 87.38 219 ILE A N 1
ATOM 1797 C CA . ILE A 1 219 ? -16.923 -4.949 1.608 1.00 87.38 219 ILE A CA 1
ATOM 1798 C C . ILE A 1 219 ? -17.393 -5.869 2.740 1.00 87.38 219 ILE A C 1
ATOM 1800 O O . ILE A 1 219 ? -16.816 -6.936 2.946 1.00 87.38 219 ILE A O 1
ATOM 1804 N N . PHE A 1 220 ? -18.406 -5.442 3.496 1.00 86.31 220 PHE A N 1
ATOM 1805 C CA . PHE A 1 220 ? -18.984 -6.184 4.616 1.00 86.31 220 PHE A CA 1
ATOM 1806 C C . PHE A 1 220 ? -20.271 -6.927 4.229 1.00 86.31 220 PHE A C 1
ATOM 1808 O O . PHE A 1 220 ? -20.842 -7.625 5.064 1.00 86.31 220 PHE A O 1
ATOM 1815 N N . ALA A 1 221 ? -20.735 -6.780 2.982 1.00 72.00 221 ALA A N 1
ATOM 1816 C CA . ALA A 1 221 ? -21.902 -7.488 2.466 1.00 72.00 221 ALA A CA 1
ATOM 1817 C C . ALA A 1 221 ? -21.618 -8.992 2.246 1.00 72.00 221 ALA A C 1
ATOM 1819 O O . ALA A 1 221 ? -20.479 -9.417 2.068 1.00 72.00 221 ALA A O 1
ATOM 1820 N N . THR A 1 222 ? -22.672 -9.812 2.251 1.00 55.97 222 THR A N 1
ATOM 1821 C CA . THR A 1 222 ? -22.620 -11.290 2.312 1.00 55.97 222 THR A CA 1
ATOM 1822 C C . THR A 1 222 ? -22.298 -12.006 0.992 1.00 55.97 222 THR A C 1
ATOM 1824 O O . THR A 1 222 ? -22.134 -13.232 0.979 1.00 55.97 222 THR A O 1
ATOM 1827 N N . HIS A 1 223 ? -22.189 -11.284 -0.122 1.00 63.03 223 HIS A N 1
ATOM 1828 C CA . HIS A 1 223 ? -21.920 -11.871 -1.437 1.00 63.03 223 HIS A CA 1
ATOM 1829 C C . HIS A 1 223 ? -20.415 -11.990 -1.698 1.00 63.03 223 HIS A C 1
ATOM 1831 O O . HIS A 1 223 ? -19.632 -11.128 -1.300 1.00 63.03 223 HIS A O 1
ATOM 1837 N N . GLU A 1 224 ? -20.000 -13.063 -2.377 1.00 63.72 224 GLU A N 1
ATOM 1838 C CA . GLU A 1 224 ? -18.611 -13.204 -2.816 1.00 63.72 224 GLU A CA 1
ATOM 1839 C C . GLU A 1 224 ? -18.276 -12.117 -3.840 1.00 63.72 224 GLU A C 1
ATOM 1841 O O . GLU A 1 224 ? -18.937 -11.996 -4.874 1.00 63.72 224 GLU A O 1
ATOM 1846 N N . PHE A 1 225 ? -17.239 -11.323 -3.566 1.00 66.44 225 PHE A N 1
ATOM 1847 C CA . PHE A 1 225 ? -16.804 -10.272 -4.474 1.00 66.44 225 PHE A CA 1
ATOM 1848 C C . PHE A 1 225 ? -15.390 -10.532 -4.999 1.00 66.44 225 PHE A C 1
ATOM 1850 O O . PHE A 1 225 ? -14.425 -10.786 -4.273 1.00 66.44 225 PHE A O 1
ATOM 1857 N N . TYR A 1 226 ? -15.268 -10.448 -6.323 1.00 60.41 226 TYR A N 1
ATOM 1858 C CA . TYR A 1 226 ? -14.021 -10.653 -7.046 1.00 60.41 226 TYR A CA 1
ATOM 1859 C C . TYR A 1 226 ? -13.399 -9.296 -7.377 1.00 60.41 226 TYR A C 1
ATOM 1861 O O . TYR A 1 226 ? -13.791 -8.637 -8.342 1.00 60.41 226 TYR A O 1
ATOM 1869 N N . LEU A 1 227 ? -12.335 -8.915 -6.663 1.00 56.88 227 LEU A N 1
ATOM 1870 C CA . LEU A 1 227 ? -11.561 -7.676 -6.897 1.00 56.88 227 LEU A CA 1
ATOM 1871 C C . LEU A 1 227 ? -11.077 -7.504 -8.349 1.00 56.88 227 LEU A C 1
ATOM 1873 O O . LEU A 1 227 ? -10.707 -6.410 -8.783 1.00 56.88 227 LEU A O 1
ATOM 1877 N N . LYS A 1 228 ? -11.022 -8.606 -9.105 1.00 51.94 228 LYS A N 1
ATOM 1878 C CA . LYS A 1 228 ? -10.653 -8.637 -10.524 1.00 51.94 228 LYS A CA 1
ATOM 1879 C C . LYS A 1 228 ? -11.654 -7.885 -11.414 1.00 51.94 228 LYS A C 1
ATOM 1881 O O . LYS A 1 228 ? -11.235 -7.430 -12.475 1.00 51.94 228 LYS A O 1
ATOM 1886 N N . ARG A 1 229 ? -12.920 -7.754 -10.994 1.00 55.44 229 ARG A N 1
ATOM 1887 C CA . ARG A 1 229 ? -13.970 -7.047 -11.745 1.00 55.44 229 ARG A CA 1
ATOM 1888 C C . ARG A 1 229 ? -13.903 -5.527 -11.592 1.00 55.44 229 ARG A C 1
ATOM 1890 O O . ARG A 1 229 ? -14.172 -4.838 -12.565 1.00 55.44 229 ARG A O 1
ATOM 1897 N N . PHE A 1 230 ? -13.465 -5.015 -10.442 1.00 58.78 230 PHE A N 1
ATOM 1898 C CA . PHE A 1 230 ? -13.672 -3.598 -10.117 1.00 58.78 230 PHE A CA 1
ATOM 1899 C C . PHE A 1 230 ? -12.632 -2.642 -10.693 1.00 58.78 230 PHE A C 1
ATOM 1901 O O . PHE A 1 230 ? -12.984 -1.532 -11.052 1.00 58.78 230 PHE A O 1
ATOM 1908 N N . TYR A 1 231 ? -11.388 -3.084 -10.912 1.00 72.94 231 TYR A N 1
ATOM 1909 C CA . TYR A 1 231 ? -10.412 -2.271 -11.647 1.00 72.94 231 TYR A CA 1
ATOM 1910 C C . TYR A 1 231 ? -9.447 -3.147 -12.449 1.00 72.94 231 TYR A C 1
ATOM 1912 O O . TYR A 1 231 ? -8.748 -4.008 -11.894 1.00 72.94 231 TYR A O 1
ATOM 1920 N N . LYS A 1 232 ? -9.376 -2.925 -13.769 1.00 81.06 232 LYS A N 1
ATOM 1921 C CA . LYS A 1 232 ? -8.453 -3.656 -14.651 1.00 81.06 232 LYS A CA 1
ATOM 1922 C C . LYS A 1 232 ? -7.015 -3.414 -14.189 1.00 81.06 232 LYS A C 1
ATOM 1924 O O . LYS A 1 232 ? -6.527 -2.291 -14.158 1.00 81.06 232 LYS A O 1
ATOM 1929 N N . SER A 1 233 ? -6.294 -4.491 -13.872 1.00 82.12 233 SER A N 1
ATOM 1930 C CA . SER A 1 233 ? -4.971 -4.394 -13.234 1.00 82.12 233 SER A CA 1
ATOM 1931 C C . SER A 1 233 ? -3.903 -3.696 -14.090 1.00 82.12 233 SER A C 1
ATOM 1933 O O . SER A 1 233 ? -2.939 -3.172 -13.535 1.00 82.12 233 SER A O 1
ATOM 1935 N N . LYS A 1 234 ? -4.052 -3.721 -15.423 1.00 89.25 234 LYS A N 1
ATOM 1936 C CA . LYS A 1 234 ? -3.201 -2.971 -16.361 1.00 89.25 234 LYS A CA 1
ATOM 1937 C C . LYS A 1 234 ? -3.468 -1.470 -16.242 1.00 89.25 234 LYS A C 1
ATOM 1939 O O . LYS A 1 234 ? -2.525 -0.717 -16.053 1.00 89.25 234 LYS A O 1
ATOM 1944 N N . GLU A 1 235 ? -4.738 -1.077 -16.236 1.00 91.38 235 GLU A N 1
ATOM 1945 C CA . GLU A 1 235 ? -5.159 0.322 -16.138 1.00 91.38 235 GLU A CA 1
ATOM 1946 C C . GLU A 1 235 ? -4.739 0.965 -14.809 1.00 91.38 235 GLU A C 1
ATOM 1948 O O . GLU A 1 235 ? -4.141 2.037 -14.813 1.00 91.38 235 GLU A O 1
ATOM 1953 N N . CYS A 1 236 ? -4.914 0.274 -13.673 1.00 91.69 236 CYS A N 1
ATOM 1954 C CA . CYS A 1 236 ? -4.415 0.782 -12.385 1.00 91.69 236 CYS A CA 1
ATOM 1955 C C . CYS A 1 236 ? -2.907 1.045 -12.405 1.00 91.69 236 CYS A C 1
ATOM 1957 O O . CYS A 1 236 ? -2.450 2.037 -11.850 1.00 91.69 236 CYS A O 1
ATOM 1959 N N . ARG A 1 237 ? -2.125 0.147 -13.020 1.00 93.75 237 ARG A N 1
ATOM 1960 C CA . ARG A 1 237 ? -0.666 0.297 -13.091 1.00 93.75 237 ARG A CA 1
ATOM 1961 C C . ARG A 1 237 ? -0.241 1.391 -14.059 1.00 93.75 237 ARG A C 1
ATOM 1963 O O . ARG A 1 237 ? 0.730 2.068 -13.763 1.00 93.75 237 ARG A O 1
ATOM 1970 N N . LYS A 1 238 ? -0.971 1.581 -15.161 1.00 95.81 238 LYS A N 1
ATOM 1971 C CA . LYS A 1 238 ? -0.749 2.698 -16.084 1.00 95.81 238 LYS A CA 1
ATOM 1972 C C . LYS A 1 238 ? -0.984 4.033 -15.378 1.00 95.81 238 LYS A C 1
ATOM 1974 O O . LYS A 1 238 ? -0.160 4.930 -15.455 1.00 95.81 238 LYS A O 1
ATOM 1979 N N . ARG A 1 239 ? -2.068 4.138 -14.608 1.00 95.81 239 ARG A N 1
ATOM 1980 C CA . ARG A 1 239 ? -2.359 5.332 -13.799 1.00 95.81 239 ARG A CA 1
ATOM 1981 C C . ARG A 1 239 ? -1.329 5.554 -12.704 1.00 95.81 239 ARG A C 1
ATOM 1983 O O . ARG A 1 239 ? -0.930 6.687 -12.492 1.00 95.81 239 ARG A O 1
ATOM 1990 N N . PHE A 1 240 ? -0.855 4.486 -12.065 1.00 97.19 240 PHE A N 1
ATOM 1991 C CA . PHE A 1 240 ? 0.257 4.582 -11.124 1.00 97.19 240 PHE A CA 1
ATOM 1992 C C . PHE A 1 240 ? 1.530 5.093 -11.809 1.00 97.19 240 PHE A C 1
ATOM 1994 O O . PHE A 1 240 ? 2.100 6.054 -11.317 1.00 97.19 240 PHE A O 1
ATOM 2001 N N . LEU A 1 241 ? 1.923 4.542 -12.966 1.00 97.50 241 LEU A N 1
ATOM 2002 C CA . LEU A 1 241 ? 3.037 5.046 -13.788 1.00 97.50 241 LEU A CA 1
ATOM 2003 C C . LEU A 1 241 ? 2.892 6.540 -14.093 1.00 97.50 241 LEU A C 1
ATOM 2005 O O . LEU A 1 241 ? 3.854 7.275 -13.909 1.00 97.50 241 LEU A O 1
ATOM 2009 N N . ASN A 1 242 ? 1.706 6.998 -14.506 1.00 96.50 242 ASN A N 1
ATOM 2010 C CA . ASN A 1 242 ? 1.478 8.407 -14.846 1.00 96.50 242 ASN A CA 1
ATOM 2011 C C . ASN A 1 242 ? 1.813 9.362 -13.689 1.00 96.50 242 ASN A C 1
ATOM 2013 O O . ASN A 1 242 ? 2.227 10.487 -13.935 1.00 96.50 242 ASN A O 1
ATOM 2017 N N . THR A 1 243 ? 1.723 8.908 -12.435 1.00 96.44 243 THR A N 1
ATOM 2018 C CA . THR A 1 243 ? 2.114 9.721 -11.270 1.00 96.44 243 THR A CA 1
ATOM 2019 C C . THR A 1 243 ? 3.629 9.919 -11.117 1.00 96.44 243 THR A C 1
ATOM 2021 O O . THR A 1 243 ? 4.059 10.719 -10.286 1.00 96.44 243 THR A O 1
ATOM 2024 N N . PHE A 1 244 ? 4.448 9.199 -11.888 1.00 95.31 244 PHE A N 1
ATOM 2025 C CA . PHE A 1 244 ? 5.908 9.351 -11.960 1.00 95.31 244 PHE A CA 1
ATOM 2026 C C . PHE A 1 244 ? 6.350 10.205 -13.152 1.00 95.31 244 PHE A C 1
ATOM 2028 O O . PHE A 1 244 ? 7.510 10.604 -13.216 1.00 95.31 244 PHE A O 1
ATOM 2035 N N . LEU A 1 245 ? 5.449 10.471 -14.100 1.00 93.12 245 LEU A N 1
ATOM 2036 C CA . LEU A 1 245 ? 5.749 11.246 -15.298 1.00 93.12 245 LEU A CA 1
ATOM 2037 C C . LEU A 1 245 ? 5.644 12.737 -14.961 1.00 93.12 245 LEU A C 1
ATOM 2039 O O . LEU A 1 245 ? 4.595 13.354 -15.132 1.00 93.12 245 LEU A O 1
ATOM 2043 N N . ASP A 1 246 ? 6.726 13.274 -14.407 1.00 83.31 246 ASP A N 1
ATOM 2044 C CA . ASP A 1 246 ? 6.893 14.706 -14.143 1.00 83.31 246 ASP A CA 1
ATOM 2045 C C . ASP A 1 246 ? 7.570 15.395 -15.351 1.00 83.31 246 ASP A C 1
ATOM 2047 O O . ASP A 1 246 ? 7.451 14.941 -16.484 1.00 83.31 246 ASP A O 1
ATOM 2051 N N . THR A 1 247 ? 8.281 16.499 -15.144 1.00 73.75 247 THR A N 1
ATOM 2052 C CA . THR A 1 247 ? 8.881 17.339 -16.191 1.00 73.75 247 THR A CA 1
ATOM 2053 C C . THR A 1 247 ? 10.269 16.883 -16.658 1.00 73.75 247 THR A C 1
ATOM 2055 O O . THR A 1 247 ? 10.725 17.295 -17.727 1.00 73.75 247 THR A O 1
ATOM 2058 N N . ASN A 1 248 ? 10.956 16.013 -15.908 1.00 90.81 248 ASN A N 1
ATOM 2059 C CA . ASN A 1 248 ? 12.293 15.539 -16.274 1.00 90.81 248 ASN A CA 1
ATOM 2060 C C . ASN A 1 248 ? 12.233 14.478 -17.392 1.00 90.81 248 ASN A C 1
ATOM 2062 O O . ASN A 1 248 ? 11.961 13.303 -17.142 1.00 90.81 248 ASN A O 1
ATOM 2066 N N . LYS A 1 249 ? 12.545 14.897 -18.626 1.00 90.31 249 LYS A N 1
ATOM 2067 C CA . LYS A 1 249 ? 12.491 14.054 -19.835 1.00 90.31 249 LYS A CA 1
ATOM 2068 C C . LYS A 1 249 ? 13.335 12.779 -19.748 1.00 90.31 249 LYS A C 1
ATOM 2070 O O . LYS A 1 249 ? 12.875 11.730 -20.191 1.00 90.31 249 LYS A O 1
ATOM 2075 N N . GLU A 1 250 ? 14.535 12.847 -19.170 1.00 90.31 250 GLU A N 1
ATOM 2076 C CA . GLU A 1 250 ? 15.417 11.677 -19.051 1.00 90.31 250 GLU A CA 1
ATOM 2077 C C . GLU A 1 250 ? 14.808 10.634 -18.104 1.00 90.31 250 GLU A C 1
ATOM 2079 O O . GLU A 1 250 ? 14.757 9.446 -18.411 1.00 90.31 250 GLU A O 1
ATOM 2084 N N . GLN A 1 251 ? 14.276 11.073 -16.961 1.00 93.31 251 GLN A N 1
ATOM 2085 C CA . GLN A 1 251 ? 13.626 10.171 -16.006 1.00 93.31 251 GLN A CA 1
ATOM 2086 C C . GLN A 1 251 ? 12.344 9.556 -16.581 1.00 93.31 251 GLN A C 1
ATOM 2088 O O . GLN A 1 251 ? 12.100 8.362 -16.396 1.00 93.31 251 GLN A O 1
ATOM 2093 N N . ILE A 1 252 ? 11.557 10.344 -17.324 1.00 94.81 252 ILE A N 1
ATOM 2094 C CA . ILE A 1 252 ? 10.365 9.870 -18.041 1.00 94.81 252 ILE A CA 1
ATOM 2095 C C . ILE A 1 252 ? 10.720 8.712 -18.975 1.00 94.81 252 ILE A C 1
ATOM 2097 O O . ILE A 1 252 ? 10.061 7.675 -18.916 1.00 94.81 252 ILE A O 1
ATOM 2101 N N . GLN A 1 253 ? 11.762 8.857 -19.800 1.00 95.12 253 GLN A N 1
ATOM 2102 C CA . GLN A 1 253 ? 12.185 7.811 -20.737 1.00 95.12 253 GLN A CA 1
ATOM 2103 C C . GLN A 1 253 ? 12.475 6.493 -20.011 1.00 95.12 253 GLN A C 1
ATOM 2105 O O . GLN A 1 253 ? 11.972 5.443 -20.412 1.00 95.12 253 GLN A O 1
ATOM 2110 N N . LYS A 1 254 ? 13.178 6.551 -18.877 1.00 96.69 254 LYS A N 1
ATOM 2111 C CA . LYS A 1 254 ? 13.497 5.363 -18.068 1.00 96.69 254 LYS A CA 1
ATOM 2112 C C . LYS A 1 254 ? 12.246 4.710 -17.469 1.00 96.69 254 LYS A C 1
ATOM 2114 O O . LYS A 1 254 ? 12.140 3.482 -17.445 1.00 96.69 254 LYS A O 1
ATOM 2119 N N . PHE A 1 255 ? 11.273 5.497 -17.003 1.00 97.38 255 PHE A N 1
ATOM 2120 C CA . PHE A 1 255 ? 9.995 4.961 -16.515 1.00 97.38 255 PHE A CA 1
ATOM 2121 C C . PHE A 1 255 ? 9.151 4.332 -17.632 1.00 97.38 255 PHE A C 1
ATOM 2123 O O . PHE A 1 255 ? 8.528 3.290 -17.411 1.00 97.38 255 PHE A O 1
ATOM 2130 N N . LEU A 1 256 ? 9.140 4.932 -18.825 1.00 97.19 256 LEU A N 1
ATOM 2131 C CA . LEU A 1 256 ? 8.436 4.395 -19.990 1.00 97.19 256 LEU A CA 1
ATOM 2132 C C . LEU A 1 256 ? 9.085 3.101 -20.499 1.00 97.19 256 LEU A C 1
ATOM 2134 O O . LEU A 1 256 ? 8.374 2.128 -20.728 1.00 97.19 256 LEU A O 1
ATOM 2138 N N . ALA A 1 257 ? 10.417 3.018 -20.540 1.00 97.06 257 ALA A N 1
ATOM 2139 C CA . ALA A 1 257 ? 11.119 1.776 -20.872 1.00 97.06 257 ALA A CA 1
ATOM 2140 C C . ALA A 1 257 ? 10.737 0.633 -19.909 1.00 97.06 257 ALA A C 1
ATOM 2142 O O . ALA A 1 257 ? 10.431 -0.491 -20.319 1.00 97.06 257 ALA A O 1
ATOM 2143 N N . LEU A 1 258 ? 10.660 0.924 -18.605 1.00 96.88 258 LEU A N 1
ATOM 2144 C CA . LEU A 1 258 ? 10.202 -0.041 -17.603 1.00 96.88 258 LEU A CA 1
ATOM 2145 C C . LEU A 1 258 ? 8.739 -0.477 -17.832 1.00 96.88 258 LEU A C 1
ATOM 2147 O O . LEU A 1 258 ? 8.388 -1.643 -17.612 1.00 96.88 258 LEU A O 1
ATOM 2151 N N . TRP A 1 259 ? 7.880 0.439 -18.278 1.00 97.75 259 TRP A N 1
ATOM 2152 C CA . TRP A 1 259 ? 6.501 0.135 -18.653 1.00 97.75 259 TRP A CA 1
ATOM 2153 C C . TRP A 1 259 ? 6.413 -0.776 -19.884 1.00 97.75 259 TRP A C 1
ATOM 2155 O O . TRP A 1 259 ? 5.650 -1.745 -19.857 1.00 97.75 259 TRP A O 1
ATOM 2165 N N . ASP A 1 260 ? 7.244 -0.562 -20.902 1.00 97.56 260 ASP A N 1
ATOM 2166 C CA . ASP A 1 260 ? 7.274 -1.399 -22.107 1.00 97.56 260 ASP A CA 1
ATOM 2167 C C . ASP A 1 260 ? 7.613 -2.859 -21.778 1.00 97.56 260 ASP A C 1
ATOM 2169 O O . ASP A 1 260 ? 6.977 -3.796 -22.277 1.00 97.56 260 ASP A O 1
ATOM 2173 N N . HIS A 1 261 ? 8.565 -3.087 -20.864 1.00 96.75 261 HIS A N 1
ATOM 2174 C CA . HIS A 1 261 ? 8.846 -4.430 -20.338 1.00 96.75 261 HIS A CA 1
ATOM 2175 C C . HIS A 1 261 ? 7.635 -5.035 -19.632 1.00 96.75 261 HIS A C 1
ATOM 2177 O O . HIS A 1 261 ? 7.361 -6.234 -19.759 1.00 96.75 261 HIS A O 1
ATOM 2183 N N . TYR A 1 262 ? 6.885 -4.222 -18.886 1.00 95.12 262 TYR A N 1
ATOM 2184 C CA . TYR A 1 262 ? 5.670 -4.676 -18.223 1.00 95.12 262 TYR A CA 1
ATOM 2185 C C . TYR A 1 262 ? 4.603 -5.091 -19.243 1.00 95.12 262 TYR A C 1
ATOM 2187 O O . TYR A 1 262 ? 4.006 -6.160 -19.066 1.00 95.12 262 TYR A O 1
ATOM 2195 N N . GLU A 1 263 ? 4.376 -4.308 -20.300 1.00 95.56 263 GLU A N 1
ATOM 2196 C CA . GLU A 1 263 ? 3.390 -4.615 -21.344 1.00 95.56 263 GLU A CA 1
ATOM 2197 C C . GLU A 1 263 ? 3.737 -5.897 -22.099 1.00 95.56 263 GLU A C 1
ATOM 2199 O O . GLU A 1 263 ? 2.927 -6.830 -22.098 1.00 95.56 263 GLU A O 1
ATOM 2204 N N . LYS A 1 264 ? 4.975 -6.012 -22.592 1.00 94.94 264 LYS A N 1
ATOM 2205 C CA . LYS A 1 264 ? 5.485 -7.224 -23.254 1.00 94.94 264 LYS A CA 1
ATOM 2206 C C . LYS A 1 264 ? 5.329 -8.460 -22.363 1.00 94.94 264 LYS A C 1
ATOM 2208 O O . LYS A 1 264 ? 4.879 -9.520 -22.796 1.00 94.94 264 LYS A O 1
ATOM 2213 N N . ARG A 1 265 ? 5.620 -8.346 -21.060 1.00 92.19 265 ARG A N 1
ATOM 2214 C CA . ARG A 1 265 ? 5.397 -9.451 -20.110 1.00 92.19 265 ARG A CA 1
ATOM 2215 C C . ARG A 1 265 ? 3.916 -9.795 -19.974 1.00 92.19 265 ARG A C 1
ATOM 2217 O O . ARG A 1 265 ? 3.548 -10.962 -19.796 1.00 92.19 265 ARG A O 1
ATOM 2224 N N . LYS A 1 266 ? 3.038 -8.790 -19.970 1.00 89.00 266 LYS A N 1
ATOM 2225 C CA . LYS A 1 266 ? 1.592 -8.998 -19.847 1.00 89.00 266 LYS A CA 1
ATOM 2226 C C . LYS A 1 266 ? 1.011 -9.720 -21.053 1.00 89.00 266 LYS A C 1
ATOM 2228 O O . LYS A 1 266 ? 0.165 -10.580 -20.818 1.00 89.00 266 LYS A O 1
ATOM 2233 N N . GLU A 1 267 ? 1.490 -9.428 -22.255 1.00 90.69 267 GLU A N 1
ATOM 2234 C CA . GLU A 1 267 ? 1.149 -10.150 -23.484 1.00 90.69 267 GLU A CA 1
ATOM 2235 C C . GLU A 1 267 ? 1.529 -11.627 -23.361 1.00 90.69 267 GLU A C 1
ATOM 2237 O O . GLU A 1 267 ? 0.651 -12.489 -23.410 1.00 90.69 267 GLU A O 1
ATOM 2242 N N . VAL A 1 268 ? 2.788 -11.927 -23.024 1.00 89.88 268 VAL A N 1
ATOM 2243 C CA . VAL A 1 268 ? 3.268 -13.316 -22.881 1.00 89.88 268 VAL A CA 1
ATOM 2244 C C . VAL A 1 268 ? 2.493 -14.080 -21.801 1.00 89.88 268 VAL A C 1
ATOM 2246 O O . VAL A 1 268 ? 2.071 -15.215 -22.012 1.00 89.88 268 VAL A O 1
ATOM 2249 N N . THR A 1 269 ? 2.244 -13.457 -20.644 1.00 84.94 269 THR A N 1
ATOM 2250 C CA . THR A 1 269 ? 1.489 -14.087 -19.537 1.00 84.94 269 THR A CA 1
ATOM 2251 C C . THR A 1 269 ? -0.022 -14.170 -19.770 1.00 84.94 269 THR A C 1
ATOM 2253 O O . THR A 1 269 ? -0.732 -14.740 -18.938 1.00 84.94 269 THR A O 1
ATOM 2256 N N . SER A 1 270 ? -0.549 -13.552 -20.830 1.00 83.94 270 SER A N 1
ATOM 2257 C CA . SER A 1 270 ? -1.971 -13.653 -21.178 1.00 83.94 270 SER A CA 1
ATOM 2258 C C . SER A 1 270 ? -2.301 -14.919 -21.973 1.00 83.94 270 SER A C 1
ATOM 2260 O O . SER A 1 270 ? -3.449 -15.372 -21.926 1.00 83.94 270 SER A O 1
ATOM 2262 N N . LEU A 1 271 ? -1.291 -15.520 -22.614 1.00 84.06 271 LEU A N 1
ATOM 2263 C CA . LEU A 1 271 ? -1.417 -16.756 -23.382 1.00 84.06 271 LEU A CA 1
ATOM 2264 C C . LEU A 1 271 ? -1.885 -17.919 -22.483 1.00 84.06 271 LEU A C 1
ATOM 2266 O O . LEU A 1 271 ? -1.393 -18.034 -21.357 1.00 84.06 271 LEU A O 1
ATOM 2270 N N . PRO A 1 272 ? -2.815 -18.786 -22.940 1.00 78.75 272 PRO A N 1
ATOM 2271 C CA . PRO A 1 272 ? -3.417 -19.847 -22.124 1.00 78.75 272 PRO A CA 1
ATOM 2272 C C . PRO A 1 272 ? -2.409 -20.736 -21.381 1.00 78.75 272 PRO A C 1
ATOM 2274 O O . PRO A 1 272 ? -2.510 -20.856 -20.162 1.00 78.75 272 PRO A O 1
ATOM 2277 N N . PHE A 1 273 ? -1.386 -21.247 -22.074 1.00 73.69 273 PHE A N 1
ATOM 2278 C CA . PHE A 1 273 ? -0.332 -22.105 -21.507 1.00 73.69 273 PHE A CA 1
ATOM 2279 C C . PHE A 1 273 ? 0.519 -21.421 -20.419 1.00 73.69 273 PHE A C 1
ATOM 2281 O O . PHE A 1 273 ? 1.121 -22.074 -19.571 1.00 73.69 273 PHE A O 1
ATOM 2288 N N . ASN A 1 274 ? 0.535 -20.086 -20.393 1.00 77.25 274 ASN A N 1
ATOM 2289 C CA . ASN A 1 274 ? 1.335 -19.287 -19.463 1.00 77.25 274 ASN A CA 1
ATOM 2290 C C . ASN A 1 274 ? 0.543 -18.809 -18.237 1.00 77.25 274 ASN A C 1
ATOM 2292 O O . ASN A 1 274 ? 1.062 -18.035 -17.425 1.00 77.25 274 ASN A O 1
ATOM 2296 N N . LYS A 1 275 ? -0.725 -19.226 -18.105 1.00 70.81 275 LYS A N 1
ATOM 2297 C CA . LYS A 1 275 ? -1.578 -18.851 -16.967 1.00 70.81 275 LYS A CA 1
ATOM 2298 C C . LYS A 1 275 ? -1.246 -19.630 -15.695 1.00 70.81 275 LYS A C 1
ATOM 2300 O O . LYS A 1 275 ? -1.545 -19.104 -14.616 1.00 70.81 275 LYS A O 1
ATOM 2305 N N . GLU A 1 276 ? -0.597 -20.789 -15.828 1.00 76.00 276 GLU A N 1
ATOM 2306 C CA . GLU A 1 276 ? -0.121 -21.603 -14.710 1.00 76.00 276 GLU A CA 1
ATOM 2307 C C . GLU A 1 276 ? 0.843 -20.815 -13.802 1.00 76.00 276 GLU A C 1
ATOM 2309 O O . GLU A 1 276 ? 1.694 -20.063 -14.302 1.00 76.00 276 GLU A O 1
ATOM 2314 N N . PRO A 1 277 ? 0.743 -20.947 -12.464 1.00 70.81 277 PRO A N 1
ATOM 2315 C CA . PRO A 1 277 ? 1.552 -20.166 -11.531 1.00 70.81 277 PRO A CA 1
ATOM 2316 C C . PRO A 1 277 ? 3.063 -20.299 -11.747 1.00 70.81 277 PRO A C 1
ATOM 2318 O O . PRO A 1 277 ? 3.783 -19.307 -11.618 1.00 70.81 277 PRO A O 1
ATOM 2321 N N . GLU A 1 278 ? 3.553 -21.491 -12.080 1.00 75.06 278 GLU A N 1
ATOM 2322 C CA . GLU A 1 278 ? 4.981 -21.746 -12.299 1.00 75.06 278 GLU A CA 1
ATOM 2323 C C . GLU A 1 278 ? 5.498 -21.060 -13.563 1.00 75.06 278 GLU A C 1
ATOM 2325 O O . GLU A 1 278 ? 6.499 -20.340 -13.511 1.00 75.06 278 GLU A O 1
ATOM 2330 N N . ASN A 1 279 ? 4.750 -21.150 -14.663 1.00 80.31 279 ASN A N 1
ATOM 2331 C CA . ASN A 1 279 ? 5.073 -20.456 -15.909 1.00 80.31 279 ASN A CA 1
ATOM 2332 C C . ASN A 1 279 ? 5.073 -18.937 -15.701 1.00 80.31 279 ASN A C 1
ATOM 2334 O O . ASN A 1 279 ? 6.015 -18.243 -16.088 1.00 80.31 279 ASN A O 1
ATOM 2338 N N . ALA A 1 280 ? 4.080 -18.407 -14.980 1.00 77.50 280 ALA A N 1
ATOM 2339 C CA . ALA A 1 280 ? 4.022 -16.988 -14.643 1.00 77.50 280 ALA A CA 1
ATOM 2340 C C . ALA A 1 280 ? 5.214 -16.521 -13.777 1.00 77.50 280 ALA A C 1
ATOM 2342 O O . ALA A 1 280 ? 5.673 -15.378 -13.926 1.00 77.50 280 ALA A O 1
ATOM 2343 N N . ARG A 1 281 ? 5.739 -17.385 -12.892 1.00 77.19 281 ARG A N 1
ATOM 2344 C CA . ARG A 1 281 ? 6.965 -17.126 -12.114 1.00 77.19 281 ARG A CA 1
ATOM 2345 C C . ARG A 1 281 ? 8.185 -17.060 -13.021 1.00 77.19 281 ARG A C 1
ATOM 2347 O O . ARG A 1 281 ? 8.932 -16.085 -12.944 1.00 77.19 281 ARG A O 1
ATOM 2354 N N . THR A 1 282 ? 8.371 -18.059 -13.878 1.00 83.94 282 THR A N 1
ATOM 2355 C CA . THR A 1 282 ? 9.497 -18.132 -14.819 1.00 83.94 282 THR A CA 1
ATOM 2356 C C . THR A 1 282 ? 9.508 -16.930 -15.753 1.00 83.94 282 THR A C 1
ATOM 2358 O O . THR A 1 282 ? 10.506 -16.214 -15.805 1.00 83.94 282 THR A O 1
ATOM 2361 N N . ILE A 1 283 ? 8.368 -16.598 -16.363 1.00 87.25 283 ILE A N 1
ATOM 2362 C CA . ILE A 1 283 ? 8.232 -15.418 -17.226 1.00 87.25 283 ILE A CA 1
ATOM 2363 C C . ILE A 1 283 ? 8.582 -14.134 -16.465 1.00 87.25 283 ILE A C 1
ATOM 2365 O O . ILE A 1 283 ? 9.298 -13.280 -16.982 1.00 87.25 283 ILE A O 1
ATOM 2369 N N . SER A 1 284 ? 8.128 -13.989 -15.216 1.00 83.88 284 SER A N 1
ATOM 2370 C CA . SER A 1 284 ? 8.467 -12.807 -14.413 1.00 83.88 284 SER A CA 1
ATOM 2371 C C . SER A 1 284 ? 9.972 -12.693 -14.139 1.00 83.88 284 SER A C 1
ATOM 2373 O O . SER A 1 284 ? 10.504 -11.588 -14.200 1.00 83.88 284 SER A O 1
ATOM 2375 N N . ARG A 1 285 ? 10.676 -13.809 -13.900 1.00 84.88 285 ARG A N 1
ATOM 2376 C CA . ARG A 1 285 ? 12.144 -13.809 -13.752 1.00 84.88 285 ARG A CA 1
ATOM 2377 C C . ARG A 1 285 ? 12.852 -13.454 -15.061 1.00 84.88 285 ARG A C 1
ATOM 2379 O O . ARG A 1 285 ? 13.780 -12.652 -15.035 1.00 84.88 285 ARG A O 1
ATOM 2386 N N . CYS A 1 286 ? 12.394 -13.990 -16.193 1.00 90.25 286 CYS A N 1
ATOM 2387 C CA . CYS A 1 286 ? 12.943 -13.658 -17.510 1.00 90.25 286 CYS A CA 1
ATOM 2388 C C . CYS A 1 286 ? 12.819 -12.161 -17.815 1.00 90.25 286 CYS A C 1
ATOM 2390 O O . CYS A 1 286 ? 13.769 -11.552 -18.292 1.00 90.25 286 CYS A O 1
ATOM 2392 N N . PHE A 1 287 ? 11.675 -11.548 -17.507 1.00 93.06 287 PHE A N 1
ATOM 2393 C CA . PHE A 1 287 ? 11.487 -10.115 -17.736 1.00 93.06 287 PHE A CA 1
ATOM 2394 C C . PHE A 1 287 ? 12.263 -9.233 -16.759 1.00 93.06 287 PHE A C 1
ATOM 2396 O O . PHE A 1 287 ? 12.726 -8.176 -17.167 1.00 93.06 287 PHE A O 1
ATOM 2403 N N . LEU A 1 288 ? 12.487 -9.669 -15.515 1.00 91.12 288 LEU A N 1
ATOM 2404 C CA . LEU A 1 288 ? 13.448 -8.990 -14.644 1.00 91.12 288 LEU A CA 1
ATOM 2405 C C . LEU A 1 288 ? 14.851 -8.998 -15.271 1.00 91.12 288 LEU A C 1
ATOM 2407 O O . LEU A 1 288 ? 15.495 -7.959 -15.296 1.00 91.12 288 LEU A O 1
ATOM 2411 N N . LYS A 1 289 ? 15.311 -10.132 -15.818 1.00 91.75 289 LYS A N 1
ATOM 2412 C CA . L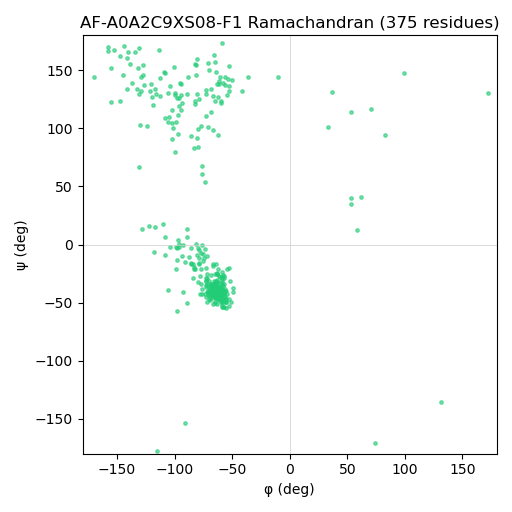YS A 1 289 ? 16.607 -10.203 -16.515 1.00 91.75 289 LYS A CA 1
ATOM 2413 C C . LYS A 1 289 ? 16.669 -9.221 -17.694 1.00 91.75 289 LYS A C 1
ATOM 2415 O O . LYS A 1 289 ? 17.612 -8.445 -17.761 1.00 91.75 289 LYS A O 1
ATOM 2420 N N . LYS A 1 290 ? 15.622 -9.172 -18.527 1.00 95.25 290 LYS A N 1
ATOM 2421 C CA . LYS A 1 290 ? 15.520 -8.206 -19.639 1.00 95.25 290 LYS A CA 1
ATOM 2422 C C . LYS A 1 290 ? 15.600 -6.749 -19.175 1.00 95.25 290 LYS A C 1
ATOM 2424 O O . LYS A 1 290 ? 16.277 -5.958 -19.812 1.00 95.25 290 LYS A O 1
ATOM 2429 N N . VAL A 1 291 ? 14.955 -6.403 -18.058 1.00 95.00 291 VAL A N 1
ATOM 2430 C CA . VAL A 1 291 ? 15.062 -5.057 -17.466 1.00 95.00 291 VAL A CA 1
ATOM 2431 C C . VAL A 1 291 ? 16.499 -4.767 -17.031 1.00 95.00 291 VAL A C 1
ATOM 2433 O O . VAL A 1 291 ? 17.002 -3.681 -17.280 1.00 95.00 291 VAL A O 1
ATOM 2436 N N . LEU A 1 292 ? 17.196 -5.723 -16.413 1.00 93.44 292 LEU A N 1
ATOM 2437 C CA . LEU A 1 292 ? 18.582 -5.522 -15.969 1.00 93.44 292 LEU A CA 1
ATOM 2438 C C . LEU A 1 292 ? 19.578 -5.380 -17.134 1.00 93.44 292 LEU A C 1
ATOM 2440 O O . LEU A 1 292 ? 20.607 -4.729 -16.970 1.00 93.44 292 LEU A O 1
ATOM 2444 N N . GLU A 1 293 ? 19.266 -5.957 -18.292 1.00 95.12 293 GLU A N 1
ATOM 2445 C CA . GLU A 1 293 ? 20.060 -5.854 -19.525 1.00 95.12 293 GLU A CA 1
ATOM 2446 C C . GLU A 1 293 ? 19.766 -4.571 -20.322 1.00 95.12 293 GLU A C 1
ATOM 2448 O O . GLU A 1 293 ? 20.592 -4.152 -21.128 1.00 95.12 293 GLU A O 1
ATOM 2453 N N . ASP A 1 294 ? 18.627 -3.917 -20.079 1.00 95.25 294 ASP A N 1
ATOM 2454 C CA . ASP A 1 294 ? 18.207 -2.718 -20.806 1.00 95.25 294 ASP A CA 1
ATOM 2455 C C . ASP A 1 294 ? 19.142 -1.521 -20.524 1.00 95.25 294 ASP A C 1
ATOM 2457 O O . ASP A 1 294 ? 19.394 -1.212 -19.349 1.00 95.25 294 ASP A O 1
ATOM 2461 N N . PRO A 1 295 ? 19.681 -0.832 -21.550 1.00 93.81 295 PRO A N 1
ATOM 2462 C CA . PRO A 1 295 ? 20.527 0.348 -21.365 1.00 93.81 295 PRO A CA 1
ATOM 2463 C C . PRO A 1 295 ? 19.837 1.494 -20.607 1.00 93.81 295 PRO A C 1
ATOM 2465 O O . PRO A 1 295 ? 20.519 2.204 -19.870 1.00 93.81 295 PRO A O 1
ATOM 2468 N N . GLU A 1 296 ? 18.512 1.627 -20.702 1.00 93.69 296 GLU A N 1
ATOM 2469 C CA . GLU A 1 296 ? 17.720 2.664 -20.024 1.00 93.69 296 GLU A CA 1
ATOM 2470 C C . GLU A 1 296 ? 17.541 2.398 -18.521 1.00 93.69 296 GLU A C 1
ATOM 2472 O O . GLU A 1 296 ? 17.157 3.282 -17.751 1.00 93.69 296 GLU A O 1
ATOM 2477 N N . THR A 1 297 ? 17.831 1.181 -18.053 1.00 94.94 297 THR A N 1
ATOM 2478 C CA . THR A 1 297 ? 17.708 0.853 -16.630 1.00 94.94 297 THR A CA 1
ATOM 2479 C C . THR A 1 297 ? 18.835 1.510 -15.818 1.00 94.94 297 THR A C 1
ATOM 2481 O O . THR A 1 297 ? 20.014 1.319 -16.140 1.00 94.94 297 THR A O 1
ATOM 2484 N N . PRO A 1 298 ? 18.523 2.224 -14.715 1.00 94.75 298 PRO A N 1
ATOM 2485 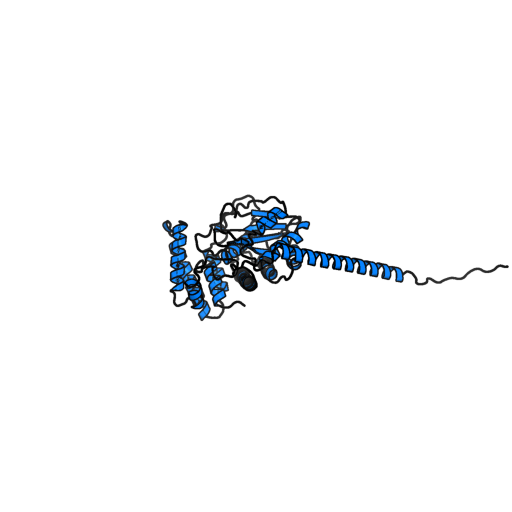C CA . PRO A 1 298 ? 19.527 2.883 -13.880 1.00 94.75 298 PRO A CA 1
ATOM 2486 C C . PRO A 1 298 ? 20.600 1.921 -13.354 1.00 94.75 298 PRO A C 1
ATOM 2488 O O . PRO A 1 298 ? 20.298 0.823 -12.878 1.00 94.75 298 PRO A O 1
ATOM 2491 N N . GLN A 1 299 ? 21.866 2.345 -13.381 1.00 93.25 299 GLN A N 1
ATOM 2492 C CA . GLN A 1 299 ? 22.996 1.496 -12.976 1.00 93.25 299 GLN A CA 1
ATOM 2493 C C . GLN A 1 299 ? 22.916 1.067 -11.506 1.00 93.25 299 GLN A C 1
ATOM 2495 O O . GLN A 1 299 ? 23.159 -0.097 -11.184 1.00 93.25 299 GLN A O 1
ATOM 2500 N N . ASN A 1 300 ? 22.485 1.965 -10.618 1.00 91.06 300 ASN A N 1
ATOM 2501 C CA . ASN A 1 300 ? 22.288 1.647 -9.204 1.00 91.06 300 ASN A CA 1
ATOM 2502 C C . ASN A 1 300 ? 21.208 0.574 -9.007 1.00 91.06 300 ASN A C 1
ATOM 2504 O O . ASN A 1 300 ? 21.391 -0.348 -8.207 1.00 91.06 300 ASN A O 1
ATOM 2508 N N . PHE A 1 301 ? 20.117 0.630 -9.780 1.00 91.31 301 PHE A N 1
ATOM 2509 C CA . PHE A 1 301 ? 19.095 -0.415 -9.780 1.00 91.31 301 PHE A CA 1
ATOM 2510 C C . PHE A 1 301 ? 19.673 -1.765 -10.234 1.00 91.31 301 PHE A C 1
ATOM 2512 O O . PHE A 1 301 ? 19.444 -2.776 -9.560 1.00 91.31 301 PHE A O 1
ATOM 2519 N N . LYS A 1 302 ? 20.464 -1.788 -11.320 1.00 92.38 302 LYS A N 1
ATOM 2520 C CA . LYS A 1 302 ? 21.129 -3.006 -11.825 1.00 92.38 302 LYS A CA 1
ATOM 2521 C C . LYS A 1 302 ? 22.050 -3.628 -10.782 1.00 92.38 302 LYS A C 1
ATOM 2523 O O . LYS A 1 302 ? 21.936 -4.824 -10.495 1.00 92.38 302 LYS A O 1
ATOM 2528 N N . LYS A 1 303 ? 22.914 -2.807 -10.181 1.00 88.69 303 LYS A N 1
ATOM 2529 C CA . LYS A 1 303 ? 23.870 -3.209 -9.145 1.00 88.69 303 LYS A CA 1
ATOM 2530 C C . LYS A 1 303 ? 23.156 -3.886 -7.974 1.00 88.69 303 LYS A C 1
ATOM 2532 O O . LYS A 1 303 ? 23.400 -5.058 -7.690 1.00 88.69 303 LYS A O 1
ATOM 2537 N N . LYS A 1 304 ? 22.157 -3.210 -7.398 1.00 84.38 304 LYS A N 1
ATOM 2538 C CA . LYS A 1 304 ? 21.351 -3.718 -6.274 1.00 84.38 304 LYS A CA 1
ATOM 2539 C C . LYS A 1 304 ? 20.633 -5.037 -6.585 1.00 84.38 304 LYS A C 1
ATOM 2541 O O . LYS A 1 304 ? 20.508 -5.893 -5.717 1.00 84.38 304 LYS A O 1
ATOM 2546 N N . HIS A 1 305 ? 20.173 -5.252 -7.815 1.00 83.94 305 HIS A N 1
ATOM 2547 C CA . HIS A 1 305 ? 19.429 -6.469 -8.176 1.00 83.94 305 HIS A CA 1
ATOM 2548 C C . HIS A 1 305 ? 20.310 -7.660 -8.581 1.00 83.94 305 HIS A C 1
ATOM 2550 O O . HIS A 1 305 ? 19.821 -8.803 -8.577 1.00 83.94 305 HIS A O 1
ATOM 2556 N N . THR A 1 306 ? 21.580 -7.393 -8.897 1.00 80.81 306 THR A N 1
ATOM 2557 C CA . THR A 1 306 ? 22.598 -8.391 -9.256 1.00 80.81 306 THR A CA 1
ATOM 2558 C C . THR A 1 306 ? 23.394 -8.841 -8.030 1.00 80.81 306 THR A C 1
ATOM 2560 O O . THR A 1 306 ? 23.622 -10.037 -7.855 1.00 80.81 306 THR A O 1
ATOM 2563 N N . GLU A 1 307 ? 23.754 -7.909 -7.142 1.00 67.44 307 GLU A N 1
ATOM 2564 C CA . GLU A 1 307 ? 24.543 -8.178 -5.931 1.00 67.44 307 GLU A CA 1
ATOM 2565 C C . GLU A 1 307 ? 23.712 -8.814 -4.808 1.00 67.44 307 GLU A C 1
ATOM 2567 O O . GLU A 1 307 ? 24.204 -9.664 -4.061 1.00 67.44 307 GLU A O 1
ATOM 2572 N N . VAL A 1 308 ? 22.429 -8.456 -4.693 1.00 61.28 308 VAL A N 1
ATOM 2573 C CA . VAL A 1 308 ? 21.581 -8.955 -3.607 1.00 61.28 308 VAL A CA 1
ATOM 2574 C C 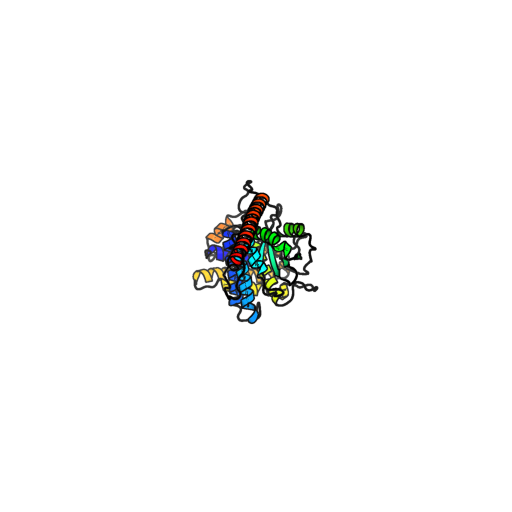. VAL A 1 308 ? 21.090 -10.375 -3.914 1.00 61.28 308 VAL A C 1
ATOM 2576 O O . VAL A 1 308 ? 20.129 -10.599 -4.659 1.00 61.28 308 VAL A O 1
ATOM 2579 N N . LYS A 1 309 ? 21.772 -11.351 -3.301 1.00 64.44 309 LYS A N 1
ATOM 2580 C CA . LYS A 1 309 ? 21.412 -12.782 -3.308 1.00 64.44 309 LYS A CA 1
ATOM 2581 C C . LYS A 1 309 ? 20.446 -13.171 -2.185 1.00 64.44 309 LYS A C 1
ATOM 2583 O O . LYS A 1 309 ? 19.930 -14.286 -2.188 1.00 64.44 309 LYS A O 1
ATOM 2588 N N . THR A 1 310 ? 20.213 -12.285 -1.218 1.00 63.91 310 THR A N 1
ATOM 2589 C CA . THR A 1 310 ? 19.413 -12.601 -0.034 1.00 63.91 310 THR A CA 1
ATOM 2590 C C . THR A 1 310 ? 17.910 -12.488 -0.310 1.00 63.91 310 THR A C 1
ATOM 2592 O O . THR A 1 310 ? 17.471 -11.636 -1.092 1.00 63.91 310 THR A O 1
ATOM 2595 N N . PRO A 1 311 ? 17.088 -13.345 0.321 1.00 70.62 311 PRO A N 1
ATOM 2596 C CA . PRO A 1 311 ? 15.643 -13.227 0.230 1.00 70.62 311 PRO A CA 1
ATOM 2597 C C . PRO A 1 311 ? 15.142 -11.934 0.884 1.00 70.62 311 PRO A C 1
ATOM 2599 O O . PRO A 1 311 ? 15.811 -11.362 1.745 1.00 70.62 311 PRO A O 1
ATOM 2602 N N . TYR A 1 312 ? 13.954 -11.472 0.485 1.00 73.31 312 TYR A N 1
ATOM 2603 C CA . TYR A 1 312 ? 13.362 -10.265 1.062 1.00 73.31 312 TYR A CA 1
ATOM 2604 C C . TYR A 1 312 ? 13.164 -10.414 2.577 1.00 73.31 312 TYR A C 1
ATOM 2606 O O . TYR A 1 312 ? 12.467 -11.323 3.039 1.00 73.31 312 TYR A O 1
ATOM 2614 N N . LYS A 1 313 ? 13.751 -9.480 3.332 1.00 70.31 313 LYS A N 1
ATOM 2615 C CA . LYS A 1 313 ? 13.561 -9.326 4.771 1.00 70.31 313 LYS A CA 1
ATOM 2616 C C . LYS A 1 313 ? 12.986 -7.937 5.043 1.00 70.31 313 LYS A C 1
ATOM 2618 O O . LYS A 1 313 ? 13.556 -6.933 4.638 1.00 70.31 313 LYS A O 1
ATOM 2623 N N . VAL A 1 314 ? 11.876 -7.888 5.778 1.00 67.56 314 VAL A N 1
ATOM 2624 C CA . VAL A 1 314 ? 11.339 -6.639 6.351 1.00 67.56 314 VAL A CA 1
ATOM 2625 C C . VAL A 1 314 ? 12.373 -5.969 7.276 1.00 67.56 314 VAL A C 1
ATOM 2627 O O . VAL A 1 314 ? 12.431 -4.748 7.314 1.00 67.56 314 VAL A O 1
ATOM 2630 N N . PHE A 1 315 ? 13.228 -6.749 7.954 1.00 63.81 315 PHE A N 1
ATOM 2631 C CA . PHE A 1 315 ? 14.239 -6.261 8.904 1.00 63.81 315 PHE A CA 1
ATOM 2632 C C . PHE A 1 315 ? 15.660 -6.493 8.394 1.00 63.81 315 PHE A C 1
ATOM 2634 O O . PHE A 1 315 ? 15.945 -7.513 7.771 1.00 63.81 315 PHE A O 1
ATOM 2641 N N . THR A 1 316 ? 16.550 -5.540 8.667 1.00 49.94 316 THR A N 1
ATOM 2642 C CA . THR A 1 316 ? 17.852 -5.396 7.996 1.00 49.94 316 THR A CA 1
ATOM 2643 C C . THR A 1 316 ? 19.033 -6.078 8.687 1.00 49.94 316 THR A C 1
ATOM 2645 O O . THR A 1 316 ? 20.089 -6.168 8.071 1.00 49.94 316 THR A O 1
ATOM 2648 N N . SER A 1 317 ? 18.891 -6.584 9.918 1.00 46.66 317 SER A N 1
ATOM 2649 C CA . SER A 1 317 ? 19.980 -7.279 10.625 1.00 46.66 317 SER A CA 1
ATOM 2650 C C . SER A 1 317 ? 19.560 -8.655 11.135 1.00 46.66 317 SER A C 1
ATOM 2652 O O . SER A 1 317 ? 18.419 -8.832 11.551 1.00 46.66 317 SER A O 1
ATOM 2654 N N . ASP A 1 318 ? 20.511 -9.596 11.132 1.00 44.41 318 ASP A N 1
ATOM 2655 C CA . ASP A 1 318 ? 20.461 -10.880 11.854 1.00 44.41 318 ASP A CA 1
ATOM 2656 C C . ASP A 1 318 ? 21.046 -10.746 13.280 1.00 44.41 318 ASP A C 1
ATOM 2658 O O . ASP A 1 318 ? 21.336 -11.740 13.944 1.00 44.41 318 ASP A O 1
ATOM 2662 N N . SER A 1 319 ? 21.245 -9.505 13.750 1.00 39.00 319 SER A N 1
ATOM 2663 C CA . SER A 1 319 ? 21.750 -9.203 15.093 1.00 39.00 319 SER A CA 1
ATOM 2664 C C . SER A 1 319 ? 20.856 -9.848 16.154 1.00 39.00 319 SER A C 1
ATOM 2666 O O . SER A 1 319 ? 19.648 -9.952 15.971 1.00 39.00 319 SER A O 1
ATOM 2668 N N . VAL A 1 320 ? 21.443 -10.314 17.258 1.00 36.94 320 VAL A N 1
ATOM 2669 C CA . VAL A 1 320 ? 20.761 -11.071 18.329 1.00 36.94 320 VAL A CA 1
ATOM 2670 C C . VAL A 1 320 ? 20.263 -10.147 19.457 1.00 36.94 320 VAL A C 1
ATOM 2672 O O . VAL A 1 320 ? 19.616 -10.590 20.408 1.00 36.94 320 VAL A O 1
ATOM 2675 N N . THR A 1 321 ? 20.492 -8.837 19.372 1.00 39.38 321 THR A N 1
ATOM 2676 C CA . THR A 1 321 ? 20.188 -7.901 20.463 1.00 39.38 321 THR A CA 1
ATOM 2677 C C . THR A 1 321 ? 18.840 -7.189 20.309 1.00 39.38 321 THR A C 1
ATOM 2679 O O . THR A 1 321 ? 18.704 -6.112 19.735 1.00 39.38 321 THR A O 1
ATOM 2682 N N . LEU A 1 322 ? 17.829 -7.771 20.962 1.00 41.28 322 LEU A N 1
ATOM 2683 C CA . LEU A 1 322 ? 16.510 -7.185 21.206 1.00 41.28 322 LEU A CA 1
ATOM 2684 C C . LEU A 1 322 ? 16.522 -6.173 22.370 1.00 41.28 322 LEU A C 1
ATOM 2686 O O . LEU A 1 322 ? 16.720 -6.552 23.525 1.00 41.28 322 LEU A O 1
ATOM 2690 N N . LYS A 1 323 ? 16.071 -4.933 22.144 1.00 41.91 323 LYS A N 1
ATOM 2691 C CA . LYS A 1 323 ? 15.294 -4.211 23.173 1.00 41.91 323 LYS A CA 1
ATOM 2692 C C . LYS A 1 323 ? 13.830 -4.622 22.991 1.00 41.91 323 LYS A C 1
ATOM 2694 O O . LYS A 1 323 ? 13.140 -4.090 22.134 1.00 41.91 323 LYS A O 1
ATOM 2699 N N . SER A 1 324 ? 13.389 -5.642 23.733 1.00 44.16 324 SER A N 1
ATOM 2700 C CA . SER A 1 324 ? 12.121 -6.348 23.477 1.00 44.16 324 SER A CA 1
ATOM 2701 C C . SER A 1 324 ? 10.908 -5.420 23.316 1.00 44.16 324 SER A C 1
ATOM 2703 O O . SER A 1 324 ? 10.743 -4.470 24.081 1.00 44.16 324 SER A O 1
ATOM 2705 N N . LEU A 1 325 ? 10.000 -5.752 22.388 1.00 45.53 325 LEU A N 1
ATOM 2706 C CA . LEU A 1 325 ? 8.680 -5.117 22.264 1.00 45.53 325 LEU A CA 1
ATOM 2707 C C . LEU A 1 325 ? 7.955 -5.070 23.605 1.00 45.53 325 LEU A C 1
ATOM 2709 O O . LEU A 1 325 ? 7.323 -4.084 23.933 1.00 45.53 325 LEU A O 1
ATOM 2713 N N . LYS A 1 326 ? 8.099 -6.114 24.431 1.00 44.22 326 LYS A N 1
ATOM 2714 C CA . LYS A 1 326 ? 7.560 -6.127 25.795 1.00 44.22 326 LYS A CA 1
ATOM 2715 C C . LYS A 1 326 ? 8.158 -5.022 26.662 1.00 44.22 326 LYS A C 1
ATOM 2717 O O . LYS A 1 326 ? 7.424 -4.457 27.458 1.00 44.22 326 LYS A O 1
ATOM 2722 N N . LYS A 1 327 ? 9.452 -4.709 26.548 1.00 51.16 327 LYS A N 1
ATOM 2723 C CA . LYS A 1 327 ? 10.083 -3.577 27.244 1.00 51.16 327 LYS A CA 1
ATOM 2724 C C . LYS A 1 327 ? 9.631 -2.255 26.632 1.00 51.16 327 LYS A C 1
ATOM 2726 O O . LYS A 1 327 ? 9.320 -1.358 27.394 1.00 51.16 327 LYS A O 1
ATOM 2731 N N . HIS A 1 328 ? 9.524 -2.150 25.308 1.00 48.72 328 HIS A N 1
ATOM 2732 C CA . HIS A 1 328 ? 9.050 -0.934 24.640 1.00 48.72 328 HIS A CA 1
ATOM 2733 C C . HIS A 1 328 ? 7.578 -0.632 24.974 1.00 48.72 328 HIS A C 1
ATOM 2735 O O . HIS A 1 328 ? 7.295 0.435 25.495 1.00 48.72 328 HIS A O 1
ATOM 2741 N N . LEU A 1 329 ? 6.672 -1.606 24.845 1.00 51.69 329 LEU A N 1
ATOM 2742 C CA . LEU A 1 329 ? 5.267 -1.528 25.269 1.00 51.69 329 LEU A CA 1
ATOM 2743 C C . LEU A 1 329 ? 5.123 -1.334 26.791 1.00 51.69 329 LEU A C 1
ATOM 2745 O O . LEU A 1 329 ? 4.255 -0.594 27.248 1.00 51.69 329 LEU A O 1
ATOM 2749 N N . LYS A 1 330 ? 5.985 -1.944 27.623 1.00 53.72 330 LYS A N 1
ATOM 2750 C CA . LYS A 1 330 ? 6.009 -1.659 29.075 1.00 53.72 330 LYS A CA 1
ATOM 2751 C C . LYS A 1 330 ? 6.491 -0.240 29.377 1.00 53.72 330 LYS A C 1
ATOM 2753 O O . LYS A 1 330 ? 6.013 0.347 30.340 1.00 53.72 330 LYS A O 1
ATOM 2758 N N . THR A 1 331 ? 7.443 0.297 28.620 1.00 54.09 331 THR A N 1
ATOM 2759 C CA . THR A 1 331 ? 7.941 1.668 28.795 1.00 54.09 331 THR A CA 1
ATOM 2760 C C . THR A 1 331 ? 6.910 2.677 28.305 1.00 54.09 331 THR A C 1
ATOM 2762 O O . THR A 1 331 ? 6.602 3.591 29.060 1.00 54.09 331 THR A O 1
ATOM 2765 N N . LEU A 1 332 ? 6.307 2.450 27.135 1.00 48.12 332 LEU A N 1
ATOM 2766 C CA . LEU A 1 332 ? 5.205 3.242 26.584 1.00 48.12 332 LEU A CA 1
ATOM 2767 C C . LEU A 1 332 ? 4.014 3.255 27.548 1.00 48.12 332 LEU A C 1
ATOM 2769 O O . LEU A 1 332 ? 3.654 4.321 28.036 1.00 48.12 332 LEU A O 1
ATOM 2773 N N . SER A 1 333 ? 3.524 2.089 27.986 1.00 50.97 333 SER A N 1
ATOM 2774 C CA . SER A 1 333 ? 2.422 2.038 28.962 1.00 50.97 333 SER A CA 1
ATOM 2775 C C . SER A 1 333 ? 2.781 2.649 30.324 1.00 50.97 333 SER A C 1
ATOM 2777 O O . SER A 1 333 ? 1.916 3.216 30.994 1.00 50.97 333 SER A O 1
ATOM 2779 N N . LYS A 1 334 ? 4.049 2.593 30.766 1.00 54.09 334 LYS A N 1
ATOM 2780 C CA . LYS A 1 334 ? 4.509 3.305 31.977 1.00 54.09 334 LYS A CA 1
ATOM 2781 C C . LYS A 1 334 ? 4.551 4.821 31.769 1.00 54.09 334 LYS A C 1
ATOM 2783 O O . LYS A 1 334 ? 4.142 5.552 32.671 1.00 54.09 334 LYS A O 1
ATOM 2788 N N . GLN A 1 335 ? 5.021 5.293 30.616 1.00 52.62 335 GLN A N 1
ATOM 2789 C CA . GLN A 1 335 ? 5.058 6.711 30.253 1.00 52.62 335 GLN A CA 1
ATOM 2790 C C . GLN A 1 335 ? 3.637 7.271 30.099 1.00 52.62 335 GLN A C 1
ATOM 2792 O O . GLN A 1 335 ? 3.320 8.271 30.737 1.00 52.62 335 GLN A O 1
ATOM 2797 N N . GLN A 1 336 ? 2.735 6.567 29.413 1.00 54.16 336 GLN A N 1
ATOM 2798 C CA . GLN A 1 336 ? 1.320 6.938 29.285 1.00 54.16 336 GLN A CA 1
ATOM 2799 C C . GLN A 1 336 ? 0.592 6.926 30.634 1.00 54.16 336 GLN A C 1
ATOM 2801 O O . GLN A 1 336 ? -0.159 7.852 30.931 1.00 54.16 336 GLN A O 1
ATOM 2806 N N . LYS A 1 337 ? 0.851 5.949 31.521 1.00 55.34 337 LYS A N 1
ATOM 2807 C CA . LYS A 1 337 ? 0.320 5.974 32.901 1.00 55.34 337 LYS A CA 1
ATOM 2808 C C . LYS A 1 337 ? 0.814 7.189 33.688 1.00 55.34 337 LYS A C 1
ATOM 2810 O O . LYS A 1 337 ? 0.051 7.755 34.472 1.00 55.34 337 LYS A O 1
ATOM 2815 N N . LYS A 1 338 ? 2.068 7.606 33.486 1.00 58.47 338 LYS A N 1
ATOM 2816 C CA . LYS A 1 338 ? 2.647 8.797 34.125 1.00 58.47 338 LYS A CA 1
ATOM 2817 C C . LYS A 1 338 ? 2.003 10.080 33.585 1.00 58.47 338 LYS A C 1
ATOM 2819 O O . LYS A 1 338 ? 1.595 10.919 34.383 1.00 58.47 338 LYS A O 1
ATOM 2824 N N . ILE A 1 339 ? 1.808 10.173 32.269 1.00 56.53 339 ILE A N 1
ATOM 2825 C CA . ILE A 1 339 ? 1.118 11.287 31.599 1.00 56.53 339 ILE A CA 1
ATOM 2826 C C . ILE A 1 339 ? -0.353 11.364 32.031 1.00 56.53 339 ILE A C 1
ATOM 2828 O O . ILE A 1 339 ? -0.828 12.435 32.392 1.00 56.53 339 ILE A O 1
ATOM 2832 N N . ARG A 1 340 ? -1.070 10.235 32.105 1.00 57.38 340 ARG A N 1
ATOM 2833 C CA . ARG A 1 340 ? -2.457 10.163 32.601 1.00 57.38 340 ARG A CA 1
ATOM 2834 C C . ARG A 1 340 ? -2.587 10.597 34.055 1.00 57.38 340 ARG A C 1
ATOM 2836 O O . ARG A 1 340 ? -3.503 11.348 34.381 1.00 57.38 340 ARG A O 1
ATOM 2843 N N . LYS A 1 341 ? -1.663 10.172 34.924 1.00 60.62 341 LYS A N 1
ATOM 2844 C CA . LYS A 1 341 ? -1.602 10.660 36.311 1.00 60.62 341 LYS A CA 1
ATOM 2845 C C . LYS A 1 341 ? -1.360 12.169 36.359 1.00 60.62 341 LYS A C 1
ATOM 2847 O O . LYS A 1 341 ? -2.027 12.849 37.126 1.00 60.62 341 LYS A O 1
ATOM 2852 N N . GLN A 1 342 ? -0.473 12.700 35.518 1.00 58.72 342 GLN A N 1
ATOM 2853 C CA . GLN A 1 342 ? -0.212 14.140 35.441 1.00 58.72 342 GLN A CA 1
ATOM 2854 C C . GLN A 1 342 ? -1.402 14.937 34.880 1.00 58.72 342 GLN A C 1
ATOM 2856 O O . GLN A 1 342 ? -1.694 16.010 35.401 1.00 58.72 342 GLN A O 1
ATOM 2861 N N . LYS A 1 343 ? -2.124 14.417 33.877 1.00 60.25 343 LYS A N 1
ATOM 2862 C CA . LYS A 1 343 ? -3.349 15.034 33.335 1.00 60.25 343 LYS A CA 1
ATOM 2863 C C . LYS A 1 343 ? -4.468 15.066 34.380 1.00 60.25 343 LYS A C 1
ATOM 2865 O O . LYS A 1 343 ? -4.989 16.140 34.654 1.00 60.25 343 LYS A O 1
ATOM 2870 N N . LYS A 1 344 ? -4.739 13.938 35.053 1.00 65.44 344 LYS A N 1
ATOM 2871 C CA . LYS A 1 344 ? -5.711 13.874 36.162 1.00 65.44 344 LYS A CA 1
ATOM 2872 C C . LYS A 1 344 ? -5.338 14.798 37.322 1.00 65.44 344 LYS A C 1
ATOM 2874 O O . LYS A 1 344 ? -6.213 15.427 37.905 1.00 65.44 344 LYS A O 1
ATOM 2879 N N . LEU A 1 345 ? -4.048 14.914 37.645 1.00 64.38 345 LEU A N 1
ATOM 2880 C CA . LEU A 1 345 ? -3.571 15.829 38.683 1.00 64.38 345 LEU A CA 1
ATOM 2881 C C . LEU A 1 345 ? -3.769 17.298 38.275 1.00 64.38 345 LEU A C 1
ATOM 2883 O O . LEU A 1 345 ? -4.230 18.094 39.085 1.00 64.38 345 LEU A O 1
ATOM 2887 N N . LYS A 1 346 ? -3.490 17.656 37.013 1.00 64.44 346 LYS A N 1
ATOM 2888 C CA . LYS A 1 346 ? -3.752 19.002 36.474 1.00 64.44 346 LYS A CA 1
ATOM 2889 C C . LYS A 1 346 ? -5.245 19.339 36.438 1.00 64.44 346 LYS A C 1
ATOM 2891 O O . LYS A 1 346 ? -5.600 20.464 36.768 1.00 64.44 346 LYS A O 1
ATOM 2896 N N . GLU A 1 347 ? -6.106 18.385 36.092 1.00 64.56 347 GLU A N 1
ATOM 2897 C CA . GLU A 1 347 ? -7.568 18.546 36.123 1.00 64.56 347 GLU A CA 1
ATOM 2898 C C . GLU A 1 347 ? -8.116 18.681 37.551 1.00 64.56 347 GLU A C 1
ATOM 2900 O O . GLU A 1 347 ? -9.011 19.487 37.800 1.00 64.56 347 GLU A O 1
ATOM 2905 N N . HIS A 1 348 ? -7.560 17.945 38.517 1.00 62.72 348 HIS A N 1
ATOM 2906 C CA . HIS A 1 348 ? -7.903 18.128 39.929 1.00 62.72 348 HIS A CA 1
ATOM 2907 C C . HIS A 1 348 ? -7.444 19.486 40.463 1.00 62.72 348 HIS A C 1
ATOM 2909 O O . HIS A 1 348 ? -8.204 20.151 41.162 1.00 62.72 348 HIS A O 1
ATOM 2915 N N . LEU A 1 349 ? -6.234 19.927 40.109 1.00 60.00 349 LEU A N 1
ATOM 2916 C CA . LEU A 1 349 ? -5.707 21.234 40.505 1.00 60.00 349 LEU A CA 1
ATOM 2917 C C . LEU A 1 349 ? -6.470 22.390 39.843 1.00 60.00 349 LEU A C 1
ATOM 2919 O O . LEU A 1 349 ? -6.688 23.417 40.482 1.00 60.00 349 LEU A O 1
ATOM 2923 N N . SER A 1 350 ? -6.917 22.238 38.593 1.00 59.25 350 SER A N 1
ATOM 2924 C CA . SER A 1 350 ? -7.739 23.247 37.915 1.00 59.25 350 SER A CA 1
ATOM 2925 C C . SER A 1 350 ? -9.167 23.298 38.465 1.00 59.25 350 SER A C 1
ATOM 2927 O O . SER A 1 350 ? -9.704 24.391 38.638 1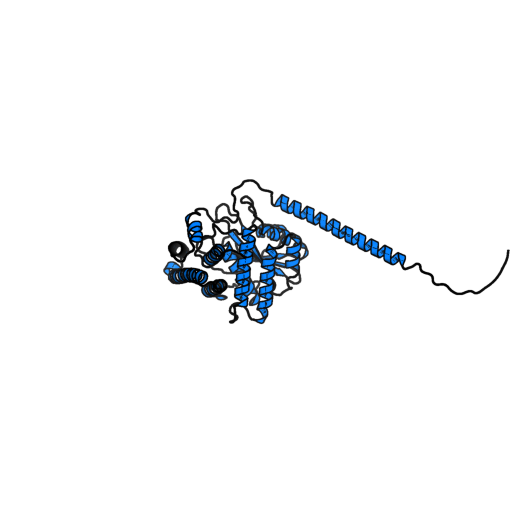.00 59.25 350 SER A O 1
ATOM 2929 N N . ARG A 1 351 ? -9.760 22.151 38.831 1.00 60.22 351 ARG A N 1
ATOM 2930 C CA . ARG A 1 351 ? -11.041 22.092 39.562 1.00 60.22 351 ARG A CA 1
ATOM 2931 C C . ARG A 1 351 ? -10.935 22.687 40.966 1.00 60.22 351 ARG A C 1
ATOM 2933 O O . ARG A 1 351 ? -11.810 23.455 41.349 1.00 60.22 351 ARG A O 1
ATOM 2940 N N . GLY A 1 352 ? -9.851 22.405 41.690 1.00 53.66 352 GLY A N 1
ATOM 2941 C CA . GLY A 1 352 ? -9.564 23.012 42.992 1.00 53.66 352 GLY A CA 1
ATOM 2942 C C . GLY A 1 352 ? -9.422 24.532 42.900 1.00 53.66 352 GLY A C 1
ATOM 2943 O O . GLY A 1 352 ? -10.067 25.250 43.654 1.00 53.66 352 GLY A O 1
ATOM 2944 N N . LYS A 1 353 ? -8.674 25.048 41.914 1.00 52.72 353 LYS A N 1
ATOM 2945 C CA . LYS A 1 353 ? -8.578 26.498 41.666 1.00 52.72 353 LYS A CA 1
ATOM 2946 C C . LYS A 1 353 ? -9.922 27.136 41.306 1.00 52.72 353 LYS A C 1
ATOM 2948 O O . LYS A 1 353 ? -10.188 28.241 41.764 1.00 52.72 353 LYS A O 1
ATOM 2953 N N . LYS A 1 354 ? -10.782 26.444 40.547 1.00 48.00 354 LYS A N 1
ATOM 2954 C CA . LYS A 1 354 ? -12.141 26.922 40.245 1.00 48.00 354 LYS A CA 1
ATOM 2955 C C . LYS A 1 354 ? -12.996 27.043 41.511 1.00 48.00 354 LYS A C 1
ATOM 2957 O O . LYS A 1 354 ? -13.596 28.091 41.703 1.00 48.00 354 LYS A O 1
ATOM 2962 N N . LEU A 1 355 ? -12.965 26.034 42.387 1.00 44.25 355 LEU A N 1
ATOM 2963 C CA . LEU A 1 355 ? -13.673 26.022 43.678 1.00 44.25 355 LEU A CA 1
ATOM 2964 C C . LEU A 1 355 ? -13.202 27.130 44.636 1.00 44.25 355 LEU A C 1
ATOM 2966 O O . LEU A 1 355 ? -14.027 27.763 45.290 1.00 44.25 355 LEU A O 1
ATOM 2970 N N . TYR A 1 356 ? -11.896 27.415 44.679 1.00 40.09 356 TYR A N 1
ATOM 2971 C CA . TYR A 1 356 ? -11.364 28.540 45.458 1.00 40.09 356 TYR A CA 1
ATOM 2972 C C . TYR A 1 356 ? -11.704 29.906 44.838 1.00 40.09 356 TYR A C 1
ATOM 2974 O O . TYR A 1 356 ? -11.994 30.834 45.584 1.00 40.09 356 TYR A O 1
ATOM 2982 N N . SER A 1 357 ? -11.752 30.028 43.503 1.00 42.19 357 SER A N 1
ATOM 2983 C CA . SER A 1 357 ? -12.164 31.278 42.837 1.00 42.19 357 SER A CA 1
ATOM 2984 C C . SER A 1 357 ? -13.665 31.569 42.944 1.00 42.19 357 SER A C 1
ATOM 2986 O O . SER A 1 357 ? -14.059 32.730 42.967 1.00 42.19 357 SER A O 1
ATOM 2988 N N . THR A 1 358 ? -14.511 30.535 43.049 1.00 40.94 358 THR A N 1
ATOM 2989 C CA . THR A 1 358 ? -15.957 30.705 43.269 1.00 40.94 358 THR A CA 1
ATOM 2990 C C . THR A 1 358 ? -16.295 31.029 44.723 1.00 40.94 358 THR A C 1
ATOM 2992 O O . THR A 1 358 ? -17.280 31.715 44.960 1.00 40.94 358 THR A O 1
ATOM 2995 N N . ASN A 1 359 ? -15.467 30.613 45.690 1.00 39.53 359 ASN A N 1
ATOM 2996 C CA . ASN A 1 359 ? -15.660 30.963 47.104 1.00 39.53 359 ASN A CA 1
ATOM 2997 C C . ASN A 1 359 ? -15.078 32.334 47.486 1.00 39.53 359 ASN A C 1
ATOM 2999 O O . ASN A 1 359 ? -15.463 32.881 48.515 1.00 39.53 359 ASN A O 1
ATOM 3003 N N . SER A 1 360 ? -14.188 32.917 46.675 1.00 37.97 360 SER A N 1
ATOM 3004 C CA . SER A 1 360 ? -13.667 34.274 46.900 1.00 37.97 360 SER A CA 1
ATOM 3005 C C . SER A 1 360 ? -14.551 35.389 46.322 1.00 37.97 360 SER A C 1
ATOM 3007 O O . SER A 1 360 ? -14.222 36.554 46.496 1.00 37.97 360 SER A O 1
ATOM 3009 N N . GLN A 1 361 ? -15.655 35.061 45.637 1.00 37.78 361 GLN A N 1
ATOM 3010 C CA . GLN A 1 361 ? -16.611 36.040 45.085 1.00 37.78 361 GLN A CA 1
ATOM 3011 C C . GLN A 1 361 ? -17.957 36.094 45.832 1.00 37.78 361 GLN A C 1
ATOM 3013 O O . GLN A 1 361 ? -18.861 36.808 45.411 1.00 37.78 361 GLN A O 1
ATOM 3018 N N . SER A 1 362 ? -18.107 35.387 46.958 1.00 38.25 362 SER A N 1
ATOM 3019 C CA . SER A 1 362 ? -19.342 35.382 47.762 1.00 38.25 362 SER A CA 1
ATOM 3020 C C . SER A 1 362 ? -19.227 36.090 49.121 1.00 38.25 362 SER A C 1
ATOM 3022 O O . SER A 1 362 ? -20.075 35.889 49.987 1.00 38.25 362 SER A O 1
ATOM 3024 N N . GLN A 1 363 ? -18.216 36.940 49.322 1.00 39.34 363 GLN A N 1
ATOM 3025 C CA . GLN A 1 363 ? -18.122 37.823 50.492 1.00 39.34 363 GLN A CA 1
ATOM 3026 C C . GLN A 1 363 ? -17.807 39.265 50.077 1.00 39.34 363 GLN A C 1
ATOM 3028 O O . GLN A 1 363 ? -16.759 39.802 50.405 1.00 39.34 363 GLN A O 1
ATOM 3033 N N . GLU A 1 364 ? -18.747 39.914 49.390 1.00 34.41 364 GLU A N 1
ATOM 3034 C CA . GLU A 1 364 ? -18.819 41.377 49.354 1.00 34.41 364 GLU A CA 1
ATOM 3035 C C . GLU A 1 364 ? -20.246 41.843 49.680 1.00 34.41 364 GLU A C 1
ATOM 3037 O O . GLU A 1 364 ? -21.184 41.715 48.898 1.00 34.41 364 GLU A O 1
ATOM 3042 N N . VAL A 1 365 ? -20.380 42.302 50.927 1.00 37.88 365 VAL A N 1
ATOM 3043 C CA . VAL A 1 365 ? -21.116 43.490 51.386 1.00 37.88 365 VAL A CA 1
ATOM 3044 C C . VAL A 1 365 ? -22.391 43.857 50.608 1.00 37.88 365 VAL A C 1
ATOM 3046 O O . VAL A 1 365 ? -22.357 44.581 49.617 1.00 37.88 365 VAL A O 1
ATOM 3049 N N . LYS A 1 366 ? -23.553 43.507 51.174 1.00 32.72 366 LYS A N 1
ATOM 3050 C CA . LYS A 1 366 ? -24.769 44.323 51.033 1.00 32.72 366 LYS A CA 1
ATOM 3051 C C . LYS A 1 366 ? -25.032 45.044 52.350 1.00 32.72 366 LYS A C 1
ATOM 3053 O O . LYS A 1 366 ? -25.449 44.439 53.331 1.00 32.72 366 LYS A O 1
ATOM 3058 N N . ASN A 1 367 ? -24.744 46.339 52.336 1.00 33.53 367 ASN A N 1
ATOM 3059 C CA . ASN A 1 367 ? -25.152 47.305 53.346 1.00 33.53 367 ASN A CA 1
ATOM 3060 C C . ASN A 1 367 ? -26.599 47.777 53.107 1.00 33.53 367 ASN A C 1
ATOM 3062 O O . ASN A 1 367 ? -27.032 47.859 51.957 1.00 33.53 367 ASN A O 1
ATOM 3066 N N . LEU A 1 368 ? -27.210 48.211 54.223 1.00 30.14 368 LEU A N 1
ATOM 3067 C CA . LEU A 1 368 ? -28.381 49.091 54.443 1.00 30.14 368 LEU A CA 1
ATOM 3068 C C . LEU A 1 368 ? -29.743 48.422 54.745 1.00 30.14 368 LEU A C 1
ATOM 3070 O O . LEU A 1 368 ? -30.036 47.389 54.148 1.00 30.14 368 LEU A O 1
ATOM 3074 N N . PRO A 1 369 ? -30.634 49.044 55.568 1.00 37.09 369 PRO A N 1
ATOM 3075 C CA . PRO A 1 369 ? -30.517 50.320 56.301 1.00 37.09 369 PRO A CA 1
ATOM 3076 C C . PRO A 1 369 ? -30.889 50.291 57.805 1.00 37.09 369 PRO A C 1
ATOM 3078 O O . PRO A 1 369 ? -31.488 49.365 58.343 1.00 37.09 369 PRO A O 1
ATOM 3081 N N . SER A 1 370 ? -30.550 51.408 58.451 1.00 39.81 370 SER A N 1
ATOM 3082 C CA . SER A 1 370 ? -30.900 51.853 59.802 1.00 39.81 370 SER A CA 1
ATOM 3083 C C . SER A 1 370 ? -32.403 51.860 60.113 1.00 39.81 370 SER A C 1
ATOM 3085 O O . SER A 1 370 ? -33.162 52.506 59.392 1.00 39.81 370 SER A O 1
ATOM 3087 N N . SER A 1 371 ? -32.809 51.297 61.256 1.00 32.03 371 SER A N 1
ATOM 3088 C CA . SER A 1 371 ? -33.834 51.887 62.138 1.00 32.03 371 SER A CA 1
ATOM 3089 C C . SER A 1 371 ? -33.927 51.150 63.491 1.00 32.03 371 SER A C 1
ATOM 3091 O O . SER A 1 371 ? -33.812 49.931 63.532 1.00 32.03 371 SER A O 1
ATOM 3093 N N . TRP A 1 372 ? -34.187 51.932 64.553 1.00 31.75 372 TRP A N 1
ATOM 3094 C CA . TRP A 1 372 ? -34.550 51.569 65.945 1.00 31.75 372 TRP A CA 1
ATOM 3095 C C . TRP A 1 372 ? -33.380 51.201 66.883 1.00 31.75 372 TRP A C 1
ATOM 3097 O O . TRP A 1 372 ? -32.797 50.133 66.787 1.00 31.75 372 TRP A O 1
ATOM 3107 N N . ARG A 1 373 ? -32.842 52.161 67.654 1.00 33.38 373 ARG A N 1
ATOM 3108 C CA . ARG A 1 373 ? -33.321 52.738 68.941 1.00 33.38 373 ARG A CA 1
ATOM 3109 C C . ARG A 1 373 ? -33.204 51.789 70.143 1.00 33.38 373 ARG A C 1
ATOM 3111 O O . ARG A 1 373 ? -33.932 50.814 70.232 1.00 33.38 373 ARG A O 1
ATOM 3118 N N . ASP A 1 374 ? -32.366 52.229 71.086 1.00 33.84 374 ASP A N 1
ATOM 3119 C CA . ASP A 1 374 ? -32.622 52.315 72.532 1.00 33.84 374 ASP A CA 1
ATOM 3120 C C . ASP A 1 374 ? -33.104 51.068 73.293 1.00 33.84 374 ASP A C 1
ATOM 3122 O O . ASP A 1 374 ? -34.276 50.706 73.217 1.00 33.84 374 ASP A O 1
ATOM 3126 N N . LYS A 1 375 ? -32.261 50.566 74.213 1.00 33.81 375 LYS A N 1
ATOM 3127 C CA . LYS A 1 375 ? -32.406 50.794 75.673 1.00 33.81 375 LYS A CA 1
ATOM 3128 C C . LYS A 1 375 ? -31.425 49.944 76.499 1.00 33.81 375 LYS A C 1
ATOM 3130 O O . LYS A 1 375 ? -31.374 48.737 76.319 1.00 33.81 375 LYS A O 1
ATOM 3135 N N . SER A 1 376 ? -30.724 50.626 77.418 1.00 37.69 376 SER A N 1
ATOM 3136 C CA . SER A 1 376 ? -30.360 50.251 78.810 1.00 37.69 376 SER A CA 1
ATOM 3137 C C . SER A 1 376 ? -30.015 48.780 79.112 1.00 37.69 376 SER A C 1
ATOM 3139 O O . SER A 1 376 ? -30.840 47.902 78.896 1.00 37.69 376 SER A O 1
ATOM 3141 N N . ARG A 1 377 ? -28.913 48.459 79.791 1.00 36.97 377 ARG A N 1
ATOM 3142 C CA . ARG A 1 377 ? -28.380 49.090 81.005 1.00 36.97 377 ARG A CA 1
ATOM 3143 C C . ARG A 1 377 ? -26.961 48.595 81.262 1.00 36.97 377 ARG A C 1
ATOM 3145 O O . ARG A 1 377 ? -26.702 47.430 80.889 1.00 36.97 377 ARG A O 1
#

Foldseek 3Di:
DDDLLLVLQLLCLLLLLAFCQVPACADPSNLVSLLVLLVLVLLLLVPCPPCLLHDPVLSVLLSVQSVLQNVLSVDPALVVNLVSQVPFDAPQLSGKHKAWAWFQDPVDATAIAIWMWHHHPFWIKIWTGDLPDDPVRATWIWTAGSVCSSVLSRLSSVRRHQDDNVRRDPSVVVVCVVRVTDIGGFLEDENHALARRSRSNVNSLVVSSVSSVCNVPNSPDDDRDYSCPSHPSLVSSVSSLVSQPDDDPLSNVLSVVSNVLSVVLVVVCVDPVCVDSVSNHVSSVVSSVVLLVDPSRDPVSNCCRVPDPDHHHNHDDPDPDDPDPCVVSVVSVVVVVVVVVVVVVVVVVVVVVVVVVVVVPPDDDDDDDDDDDDDDD

Solvent-accessible surface area (backbone atoms only — not comparable to full-atom values): 21308 Å² total; per-residue (Å²): 133,83,56,69,68,57,54,51,47,54,51,27,26,65,64,56,51,42,72,38,52,83,49,51,66,25,32,72,64,10,40,54,49,48,42,52,52,45,50,40,54,39,44,41,60,74,68,40,84,81,41,76,79,53,57,76,89,53,45,64,48,41,41,51,18,43,47,51,33,40,47,55,67,69,47,90,48,37,67,53,44,32,51,58,58,70,68,36,44,63,72,37,55,46,27,40,38,60,43,71,37,50,36,62,46,98,90,47,67,42,41,40,33,17,33,38,39,39,31,42,93,76,31,34,38,45,32,41,42,46,46,63,83,46,100,90,33,68,38,28,35,35,62,44,48,67,90,49,42,63,65,53,20,47,58,57,55,56,49,53,45,74,64,54,73,89,52,70,54,42,58,66,62,51,49,43,68,71,67,73,48,72,76,42,76,41,56,66,49,66,86,49,78,55,58,77,66,28,36,80,46,49,21,49,55,46,43,52,53,50,46,48,42,30,57,77,48,64,76,82,55,94,62,79,42,55,61,72,76,76,53,55,71,65,57,58,49,51,45,51,52,54,59,70,56,69,87,55,64,72,61,36,52,36,54,49,54,56,46,52,54,42,51,57,50,49,57,59,45,62,41,78,88,26,60,46,55,67,47,35,26,53,52,39,53,53,49,28,52,52,47,61,69,36,86,66,46,55,65,68,58,38,50,57,67,69,71,57,82,62,74,37,42,63,50,94,56,90,71,88,83,74,84,43,67,68,54,51,54,51,48,50,54,50,50,49,52,50,50,51,52,51,49,53,50,50,52,50,53,51,51,50,52,49,56,55,57,59,62,73,72,74,81,74,86,87,81,87,83,92,80,85,81,89,79,89,133

Sequence (377 aa):
MIDFDRQYHILALALRLGKASDFKAVGDEGKENYQFLFSKFISMIEQDKGSFFIEPQKKAAIITSLQHTIDFYDTKEASELQNIIENLKENDPTSFVIIPSYITITSVNNHVYSLIIYKRSDHYVLVKTDKLHSDFMNNYYIKFPPERIEEVSELLFATKFDYHPTSRVNIISYIKRKLDQPVNEMRLSMRGYSGVPNCPILEPFTAFRIALYNCHDSIFATHEFYLKRFYKSKECRKRFLNTFLDTNKEQIQKFLALWDHYEKRKEVTSLPFNKEPENARTISRCFLKKVLEDPETPQNFKKKHTEVKTPYKVFTSDSVTLKSLKKHLKTLSKQQKKIRKQKKLKEHLSRGKKLYSTNSQSQEVKNLPSSWRDKSR

Radius of gyration: 27.35 Å; Cα contacts (8 Å, |Δi|>4): 493; chains: 1; bounding box: 59×75×104 Å

Organism: NCBI:txid1987383

pLDDT: mean 79.64, std 19.22, range [30.14, 98.69]

Secondary structure (DSSP, 8-state):
---HHHHHHHHHHHHT-S-GGG---SHHHHHHHHHHHHHHHHHHHHT-TT-SSS-GGGHHHHHHHHHHHHHHHH-SSHHHHHHHHHTSPBT-TT--EEEEEEE--SSS--EEEEEEEEE-SS-EEEEEE-SS-STT---EEEEE-GGGHHHHHHHHHGGGS---TT----HHHHHHHHHT--EEE--EE-----SS--HHHHHHHHHHHHHHHHTTS-TTSSS-EEHHHHS-HHHHHHHHHHTT--S-HHHHHHHHHHHHHHHHHHHHTTSGGG-SHHHHHHHHHHHHHHHHH-TTS-HHHHHHHHH--SPP-SSS--------HHHHHHHHHHHHHHHHHHHHHHHHHHHHHHHHHHHTTS---------------

Mean predicted aligned error: 11.25 Å